Protein AF-0000000074437535 (afdb_homodimer)

Sequence (612 aa):
MRKRVFIGSSSEELGTAKIVKEILDKDFDVVIWNESVWDKSVFKLNQNFLTDLLSATLKFDYGILIGSPDDKVEVRGKEYLQARDNVLFELGLFIGRLGIDKCAFLVSDDVKIPTDFGGIKLSMYNKTNLLDKIKEIQELFLKSTHIDLNFFPSSVLASTYFENFIKYVNEYYINNGGFIYEGKKYGDCVFKIMIPETLSDNLNLQFQKEQNRIGVEKISFGSTNRPRNIGVDISITDENKLILIDFPTTLSGINHAISYLLPKEYREHSQDYKIILERELNKFIESLEIIFQRNNCNDFIVIERFMRKRVFIGSSSEELGTAKIVKEILDKDFDVVIWNESVWDKSVFKLNQNFLTDLLSATLKFDYGILIGSPDDKVEVRGKEYLQARDNVLFELGLFIGRLGIDKCAFLVSDDVKIPTDFGGIKLSMYNKTNLLDKIKEIQELFLKSTHIDLNFFPSSVLASTYFENFIKYVNEYYINNGGFIYEGKKYGDCVFKIMIPETLSDNLNLQFQKEQNRIGVEKISFGSTNRPRNIGVDISITDENKLILIDFPTTLSGINHAISYLLPKEYREHSQDYKIILERELNKFIESLEIIFQRNNCNDFIVIERF

Secondary structure (DSSP, 8-state):
---EEEEE--GGGHHHHHHHHHHHTTTSEEEEE-TTTTTTSS--TT--HHHHHHHHTTT-SEEEEEE---EEEEETTEEEEE--HHHHHHHHHHHHHH-GGGEEEEEETTBPPPTT-TTSEEEEE-TTTHHHHHHHHHHHHHH--TT---S-HHHHHHHHHIIIIIHHHHHHHHHHTSEEETTEEE-SEEEEEEE-SS--S-HHHHHHHHHHHHT-EEEEEEETTEEEEEEEEEEE-TTS-EEEEE--GGGHHHHHHHHHH-HHHHHHT-HHHHHHHHHHHHHHHHHHHHHHHHTT-TTTEEEEE-/---EEEEE--GGGHHHHHHHHHHHTTTSEEEEE-TTTTTTSS--TT--HHHHHHHHTTT-SEEEEEE---EEEEETTEEEEE--HHHHHHHHHHHHHH-GGGEEEEEETTBPPPTT-TTSEEEEE-TTTHHHHHHHHHHHHHH--TT---S-HHHHHHHHHIIIIIHHHHHHHHHHTSEEETTEEE-SEEEEEEE-SS--S-HHHHHHHHHHHHT-EEEEEEETTEEEEEEEEEEE-TTS-EEEEE--GGGHHHHHHHHHH-HHHHHHT-HHHHHHHHHHHHHHHHHHHHHHHHTT-TTTEEEEE-

Radius of gyration: 26.44 Å; Cα contacts (8 Å, |Δi|>4): 1069; chains: 2; bounding box: 57×81×55 Å

Organism: NCBI:txid1349785

InterPro domains:
  IPR019302 CD-NTase-associated protein 12/Pycsar effector protein, TIR domain [PF10137] (4-126)
  IPR046876 Prokaryotic STING domain [PF20300] (153-289)

Solvent-accessible surface area (backbone atoms only — not comparable to full-atom values): 33025 Å² total; per-residue (Å²): 132,69,56,27,36,37,34,40,42,51,84,89,39,47,67,61,51,49,54,53,40,63,64,44,45,78,75,32,46,63,44,77,51,40,79,68,56,42,63,69,50,87,50,49,88,88,64,40,54,44,59,53,54,58,53,45,59,61,64,35,67,29,39,36,30,42,34,45,63,70,24,44,31,37,52,95,88,41,80,39,28,24,45,51,68,66,48,42,23,49,45,19,21,44,31,38,57,61,28,56,88,32,35,36,40,45,23,33,71,69,26,62,70,69,84,54,54,41,82,51,47,68,38,71,25,50,95,86,40,40,68,59,46,50,49,51,51,52,50,48,60,70,60,50,61,80,71,66,58,47,68,45,56,34,36,33,44,29,52,28,48,34,73,74,43,50,52,50,55,51,48,45,32,66,76,65,52,30,50,73,56,96,89,39,77,29,62,58,57,38,37,36,39,48,41,63,78,69,80,61,98,53,48,60,58,57,48,49,55,50,40,61,74,70,56,60,45,79,49,71,48,76,38,97,82,38,99,52,71,46,76,43,32,31,43,73,47,95,84,66,32,37,33,36,38,42,70,66,69,60,56,54,20,52,55,52,51,44,42,62,76,34,45,67,36,48,75,63,62,32,72,64,34,53,52,33,50,47,51,39,53,50,43,23,52,51,41,41,51,52,53,26,60,76,66,74,42,58,89,44,48,45,79,43,76,89,133,70,56,27,36,36,34,40,42,52,85,89,40,48,66,62,52,50,54,52,38,62,66,46,46,78,74,31,47,63,44,76,51,38,77,71,57,39,62,70,51,86,48,50,87,90,63,42,55,43,58,52,54,57,54,46,60,62,66,36,67,29,40,37,30,42,32,45,62,68,25,44,32,36,53,92,88,41,78,39,28,25,44,51,69,64,47,42,22,49,45,17,20,44,31,38,59,62,29,57,90,32,33,35,40,46,23,31,72,69,27,62,68,70,85,57,53,41,80,50,47,68,37,71,25,50,97,84,39,41,70,60,47,50,49,51,50,52,50,49,60,72,59,50,61,81,69,66,59,46,69,43,57,33,36,33,44,30,51,29,48,36,71,73,42,49,52,50,56,51,48,45,32,66,77,65,54,30,50,74,55,96,88,40,76,31,60,57,56,41,38,37,39,48,41,63,76,69,81,60,98,53,50,62,59,57,49,48,55,51,41,61,73,71,56,60,45,79,50,72,48,76,36,97,81,38,99,53,71,46,75,42,33,33,43,73,47,93,84,67,32,37,33,35,39,43,68,65,69,61,56,54,20,52,56,52,51,43,39,63,75,34,46,68,36,47,75,64,62,31,74,65,38,53,51,31,50,47,51,41,53,49,43,22,52,51,41,41,51,51,52,25,60,74,66,73,42,57,91,44,48,45,80,44,76,90

Nearest PDB structures (foldseek):
  7ebl-assembly1_A  TM=9.127E-01  e=6.920E-11  Myroides sp. ZB35
  7ebd-assembly1_B  TM=9.205E-01  e=6.519E-11  Prevotella corporis
  8hwj-assembly2_D  TM=8.696E-01  e=5.451E-11  Epilithonimonas lactis
  8hwj-assembly1_B  TM=8.749E-01  e=9.325E-11  Epilithonimonas lactis
  8hwi-assembly3_E  TM=8.158E-01  e=5.013E-07  Larkinella arboricola

Structure (mmCIF, N/CA/C/O backbone):
data_AF-0000000074437535-model_v1
#
loop_
_entity.id
_entity.type
_entity.pdbx_description
1 polymer 'CD-NTase-associated protein 12'
#
loop_
_atom_site.group_PDB
_atom_site.id
_atom_site.type_symbol
_atom_site.label_atom_id
_atom_site.label_alt_id
_atom_site.label_comp_id
_atom_site.label_asym_id
_atom_site.label_entity_id
_atom_site.label_seq_id
_atom_site.pdbx_PDB_ins_code
_atom_site.Cartn_x
_atom_site.Cartn_y
_atom_site.Cartn_z
_atom_site.occupancy
_atom_site.B_iso_or_equiv
_atom_site.auth_seq_id
_atom_site.auth_comp_id
_atom_site.auth_asym_id
_atom_site.auth_atom_id
_atom_site.pdbx_PDB_model_num
ATOM 1 N N . MET A 1 1 ? -20.388 -5.027 5.645 1 66.43 1 MET A N 1
ATOM 2 C CA . MET A 1 1 ? -20.06 -4.068 6.696 1 66.43 1 MET A CA 1
ATOM 3 C C . MET A 1 1 ? -20.101 -2.64 6.161 1 66.43 1 MET A C 1
ATOM 5 O O . MET A 1 1 ? -19.758 -2.397 5.003 1 66.43 1 MET A O 1
ATOM 9 N N . ARG A 1 2 ? -20.716 -1.772 6.983 1 84.07 2 ARG A N 1
ATOM 10 C CA . ARG A 1 2 ? -20.773 -0.354 6.642 1 84.07 2 ARG A CA 1
ATOM 11 C C . ARG A 1 2 ? -19.376 0.257 6.602 1 84.07 2 ARG A C 1
ATOM 13 O O . ARG A 1 2 ? -18.511 -0.107 7.401 1 84.07 2 ARG A O 1
ATOM 20 N N . LYS A 1 3 ? -19.077 1.091 5.621 1 90.68 3 LYS A N 1
ATOM 21 C CA . LYS A 1 3 ? -17.812 1.817 5.566 1 90.68 3 LYS A CA 1
ATOM 22 C C . LYS A 1 3 ? -17.617 2.677 6.812 1 90.68 3 LYS A C 1
ATOM 24 O O . LYS A 1 3 ? -18.589 3.162 7.396 1 90.68 3 LYS A O 1
ATOM 29 N N . ARG A 1 4 ? -16.483 2.868 7.194 1 92.58 4 ARG A N 1
ATOM 30 C CA . ARG A 1 4 ? -16.178 3.557 8.444 1 92.58 4 ARG A CA 1
ATOM 31 C C . ARG A 1 4 ? -15.581 4.935 8.179 1 92.58 4 ARG A C 1
ATOM 33 O O . ARG A 1 4 ? -14.73 5.09 7.301 1 92.58 4 ARG A O 1
ATOM 40 N N . VAL A 1 5 ? -16.019 5.943 8.968 1 94.16 5 VAL A N 1
ATOM 41 C CA . VAL A 1 5 ? -15.574 7.321 8.79 1 94.16 5 VAL A CA 1
ATOM 42 C C . VAL A 1 5 ? -14.915 7.821 10.073 1 94.16 5 VAL A C 1
ATOM 44 O O . VAL A 1 5 ? -15.475 7.678 11.163 1 94.16 5 VAL A O 1
ATOM 47 N N . PHE A 1 6 ? -13.746 8.395 9.879 1 94.64 6 PHE A N 1
ATOM 48 C CA . PHE A 1 6 ? -13.008 9.028 10.966 1 94.64 6 PHE A CA 1
ATOM 49 C C . PHE A 1 6 ? -13.261 10.531 10.989 1 94.64 6 PHE A C 1
ATOM 51 O O . PHE A 1 6 ? -13.164 11.198 9.956 1 94.64 6 PHE A O 1
ATOM 58 N N . ILE A 1 7 ? -13.593 11.079 12.189 1 94.93 7 ILE A N 1
ATOM 59 C CA . ILE A 1 7 ? -13.728 12.526 12.321 1 94.93 7 ILE A CA 1
ATOM 60 C C . ILE A 1 7 ? -12.672 13.056 13.289 1 94.93 7 ILE A C 1
ATOM 62 O O . ILE A 1 7 ? -12.638 12.661 14.457 1 94.93 7 ILE A O 1
ATOM 66 N N . GLY A 1 8 ? -11.776 13.859 12.777 1 91.5 8 GLY A N 1
ATOM 67 C CA . GLY A 1 8 ? -10.825 14.569 13.618 1 91.5 8 GLY A CA 1
ATOM 68 C C . GLY A 1 8 ? -11.165 16.037 13.796 1 91.5 8 GLY A C 1
ATOM 69 O O . GLY A 1 8 ? -11.537 16.714 12.835 1 91.5 8 GLY A O 1
ATOM 70 N N . SER A 1 9 ? -11.043 16.548 15.016 1 90.02 9 SER A N 1
ATOM 71 C CA . SER A 1 9 ? -11.314 17.948 15.327 1 90.02 9 SER A CA 1
ATOM 72 C C . SER A 1 9 ? -10.544 18.4 16.563 1 90.02 9 SER A C 1
ATOM 74 O O . SER A 1 9 ? -9.983 17.575 17.287 1 90.02 9 SER A O 1
ATOM 76 N N . SER A 1 10 ? -10.485 19.702 16.699 1 85.33 10 SER A N 1
ATOM 77 C CA . SER A 1 10 ? -9.988 20.225 17.968 1 85.33 10 SER A CA 1
ATOM 78 C C . SER A 1 10 ? -10.986 19.982 19.095 1 85.33 10 SER A C 1
ATOM 80 O O . SER A 1 10 ? -12.162 19.71 18.842 1 85.33 10 SER A O 1
ATOM 82 N N . SER A 1 11 ? -10.511 20.032 20.321 1 81.72 11 SER A N 1
ATOM 83 C CA . SER A 1 11 ? -11.393 19.857 21.47 1 81.72 11 SER A CA 1
ATOM 84 C C . SER A 1 11 ? -12.495 20.911 21.487 1 81.72 11 SER A C 1
ATOM 86 O O . SER A 1 11 ? -13.614 20.64 21.927 1 81.72 11 SER A O 1
ATOM 88 N N . GLU A 1 12 ? -12.275 22.077 20.948 1 82.54 12 GLU A N 1
ATOM 89 C CA . GLU A 1 12 ? -13.216 23.193 20.946 1 82.54 12 GLU A CA 1
ATOM 90 C C . GLU A 1 12 ? -14.341 22.965 19.94 1 82.54 12 GLU A C 1
ATOM 92 O O . GLU A 1 12 ? -15.397 23.594 20.029 1 82.54 12 GLU A O 1
ATOM 97 N N . GLU A 1 13 ? -14.096 22.04 19.085 1 86.35 13 GLU A N 1
ATOM 98 C CA . GLU A 1 13 ? -15.079 21.859 18.021 1 86.35 13 GLU A CA 1
ATOM 99 C C . GLU A 1 13 ? -15.754 20.494 18.118 1 86.35 13 GLU A C 1
ATOM 101 O O . GLU A 1 13 ? -16.165 19.925 17.105 1 86.35 13 GLU A O 1
ATOM 106 N N . LEU A 1 14 ? -15.824 19.991 19.211 1 89.26 14 LEU A N 1
ATOM 107 C CA . LEU A 1 14 ? -16.501 18.72 19.44 1 89.26 14 LEU A CA 1
ATOM 108 C C . LEU A 1 14 ? -17.978 18.816 19.07 1 89.26 14 LEU A C 1
ATOM 110 O O . LEU A 1 14 ? -18.563 17.849 18.579 1 89.26 14 LEU A O 1
ATOM 114 N N . GLY A 1 15 ? -18.608 19.961 19.294 1 90.49 15 GLY A N 1
ATOM 115 C CA . GLY A 1 15 ? -19.995 20.166 18.906 1 90.49 15 GLY A CA 1
ATOM 116 C C . GLY A 1 15 ? -20.237 19.957 17.424 1 90.49 15 GLY A C 1
ATOM 117 O O . GLY A 1 15 ? -21.156 19.233 17.036 1 90.49 15 GLY A O 1
ATOM 118 N N . THR A 1 16 ? -19.418 20.585 16.637 1 92.45 16 THR A N 1
ATOM 119 C CA . THR A 1 16 ? -19.526 20.42 15.192 1 92.45 16 THR A CA 1
ATOM 120 C C . THR A 1 16 ? -19.31 18.962 14.796 1 92.45 16 THR A C 1
ATOM 122 O O . THR A 1 16 ? -20.034 18.429 13.952 1 92.45 16 THR A O 1
ATOM 125 N N . ALA A 1 17 ? -18.379 18.29 15.412 1 93.87 17 ALA A N 1
ATOM 126 C CA . ALA A 1 17 ? -18.082 16.887 15.132 1 93.87 17 ALA A CA 1
ATOM 127 C C . ALA A 1 17 ? -19.3 16.006 15.395 1 93.87 17 ALA A C 1
ATOM 129 O O . ALA A 1 17 ? -19.59 15.089 14.623 1 93.87 17 ALA A O 1
ATOM 130 N N . LYS A 1 18 ? -19.98 16.318 16.43 1 94.52 18 LYS A N 1
ATOM 131 C CA . LYS A 1 18 ? -21.162 15.541 16.791 1 94.52 18 LYS A CA 1
ATOM 132 C C . LYS A 1 18 ? -22.276 15.725 15.765 1 94.52 18 LYS A C 1
ATOM 134 O O . LYS A 1 18 ? -22.989 14.774 15.436 1 94.52 18 LYS A O 1
ATOM 139 N N . ILE A 1 19 ? -22.42 16.919 15.297 1 95.06 19 ILE A N 1
ATOM 140 C CA . ILE A 1 19 ? -23.421 17.184 14.269 1 95.06 19 ILE A CA 1
ATOM 141 C C . ILE A 1 19 ? -23.089 16.39 13.008 1 95.06 19 ILE A C 1
ATOM 143 O O . ILE A 1 19 ? -23.966 15.753 12.419 1 95.06 19 ILE A O 1
ATOM 147 N N . VAL A 1 20 ? -21.833 16.423 12.59 1 95.16 20 VAL A N 1
ATOM 148 C CA . VAL A 1 20 ? -21.379 15.694 11.411 1 95.16 20 VAL A CA 1
ATOM 149 C C . VAL A 1 20 ? -21.658 14.203 11.586 1 95.16 20 VAL A C 1
ATOM 151 O O . VAL A 1 20 ? -22.189 13.554 10.682 1 95.16 20 VAL A O 1
ATOM 154 N N . LYS A 1 21 ? -21.33 13.693 12.768 1 96.33 21 LYS A N 1
ATOM 155 C CA . LYS A 1 21 ? -21.547 12.277 13.052 1 96.33 21 LYS A CA 1
ATOM 156 C C . LYS A 1 21 ? -23.025 11.914 12.943 1 96.33 21 LYS A C 1
ATOM 158 O O . LYS A 1 21 ? -23.377 10.894 12.348 1 96.33 21 LYS A O 1
ATOM 163 N N . GLU A 1 22 ? -23.852 12.695 13.483 1 96.11 22 GLU A N 1
ATOM 164 C CA . GLU A 1 22 ? -25.287 12.422 13.483 1 96.11 22 GLU A CA 1
ATOM 165 C C . GLU A 1 22 ? -25.828 12.315 12.06 1 96.11 22 GLU A C 1
ATOM 167 O O . GLU A 1 22 ? -26.651 11.445 11.768 1 96.11 22 GLU A O 1
ATOM 172 N N . ILE A 1 23 ? -25.369 13.129 11.247 1 95.3 23 ILE A N 1
ATOM 173 C CA . ILE A 1 23 ? -25.86 13.151 9.874 1 95.3 23 ILE A CA 1
ATOM 174 C C . ILE A 1 23 ? -25.313 11.946 9.111 1 95.3 23 ILE A C 1
ATOM 176 O O . ILE A 1 23 ? -26.052 11.275 8.387 1 95.3 23 ILE A O 1
ATOM 180 N N . LEU A 1 24 ? -24.055 11.613 9.312 1 95.99 24 LEU A N 1
ATOM 181 C CA . LEU A 1 24 ? -23.39 10.579 8.526 1 95.99 24 LEU A CA 1
ATOM 182 C C . LEU A 1 24 ? -23.718 9.191 9.066 1 95.99 24 LEU A C 1
ATOM 184 O O . LEU A 1 24 ? -23.592 8.196 8.348 1 95.99 24 LEU A O 1
ATOM 188 N N . ASP A 1 25 ? -24.135 9.116 10.289 1 95.56 25 ASP A N 1
ATOM 189 C CA . ASP A 1 25 ? -24.402 7.838 10.942 1 95.56 25 ASP A CA 1
ATOM 190 C C . ASP A 1 25 ? -25.514 7.077 10.224 1 95.56 25 ASP A C 1
ATOM 192 O O . ASP A 1 25 ? -25.682 5.873 10.43 1 95.56 25 ASP A O 1
ATOM 196 N N . LYS A 1 26 ? -26.228 7.703 9.413 1 94.15 26 LYS A N 1
ATOM 197 C CA . LYS A 1 26 ? -27.29 7.056 8.648 1 94.15 26 LYS A CA 1
ATOM 198 C C . LYS A 1 26 ? -26.714 6.091 7.616 1 94.15 26 LYS A C 1
ATOM 200 O O . LYS A 1 26 ? -27.32 5.06 7.316 1 94.15 26 LYS A O 1
ATOM 205 N N . ASP A 1 27 ? -25.542 6.393 7.104 1 95.17 27 ASP A N 1
ATOM 206 C CA . ASP A 1 27 ? -25.006 5.639 5.975 1 95.17 27 ASP A CA 1
ATOM 207 C C . ASP A 1 27 ? -23.672 4.988 6.332 1 95.17 27 ASP A C 1
ATOM 209 O O . ASP A 1 27 ? -23.227 4.059 5.655 1 95.17 27 ASP A O 1
ATOM 213 N N . PHE A 1 28 ? -23.024 5.482 7.43 1 95.94 28 PHE A N 1
ATOM 214 C CA . PHE A 1 28 ? -21.667 5.05 7.742 1 95.94 28 PHE A CA 1
ATOM 215 C C . PHE A 1 28 ? -21.535 4.707 9.221 1 95.94 28 PHE A C 1
ATOM 217 O O . PHE A 1 28 ? -22.395 5.07 10.027 1 95.94 28 PHE A O 1
ATOM 224 N N . ASP A 1 29 ? -20.523 3.891 9.59 1 94.67 29 ASP A N 1
ATOM 225 C CA . ASP A 1 29 ? -20.055 3.789 10.968 1 94.67 29 ASP A CA 1
ATOM 226 C C . ASP A 1 29 ? -19.067 4.906 11.297 1 94.67 29 ASP A C 1
ATOM 228 O O . ASP A 1 29 ? -17.927 4.892 10.829 1 94.67 29 ASP A O 1
ATOM 232 N N . VAL A 1 30 ? -19.516 5.878 12.148 1 95.59 30 VAL A N 1
ATOM 233 C CA . VAL A 1 30 ? -18.755 7.111 12.32 1 95.59 30 VAL A CA 1
ATOM 234 C C . VAL A 1 30 ? -18.147 7.152 13.72 1 95.59 30 VAL A C 1
ATOM 236 O O . VAL A 1 30 ? -18.831 6.876 14.709 1 95.59 30 VAL A O 1
ATOM 239 N N . VAL A 1 31 ? -16.872 7.465 13.78 1 93.37 31 VAL A N 1
ATOM 240 C CA . VAL A 1 31 ? -16.175 7.577 15.057 1 93.37 31 VAL A CA 1
ATOM 241 C C . VAL A 1 31 ? -15.509 8.947 15.164 1 93.37 31 VAL A C 1
ATOM 243 O O . VAL A 1 31 ? -14.809 9.377 14.245 1 93.37 31 VAL A O 1
ATOM 246 N N . ILE A 1 32 ? -15.755 9.626 16.229 1 93.19 32 ILE A N 1
ATOM 247 C CA . ILE A 1 32 ? -15.081 10.886 16.523 1 93.19 32 ILE A CA 1
ATOM 248 C C . ILE A 1 32 ? -13.795 10.614 17.301 1 93.19 32 ILE A C 1
ATOM 250 O O . ILE A 1 32 ? -13.803 9.872 18.286 1 93.19 32 ILE A O 1
ATOM 254 N N . TRP A 1 33 ? -12.82 11.106 16.646 1 79.54 33 TRP A N 1
ATOM 255 C CA . TRP A 1 33 ? -11.529 10.977 17.314 1 79.54 33 TRP A CA 1
ATOM 256 C C . TRP A 1 33 ? -11.23 12.208 18.163 1 79.54 33 TRP A C 1
ATOM 258 O O . TRP A 1 33 ? -11.082 13.313 17.635 1 79.54 33 TRP A O 1
ATOM 268 N N . ASN A 1 34 ? -11.592 12.274 19.385 1 60.8 34 ASN A N 1
ATOM 269 C CA . ASN A 1 34 ? -11.308 13.4 20.268 1 60.8 34 ASN A CA 1
ATOM 270 C C . ASN A 1 34 ? -10.161 13.087 21.224 1 60.8 34 ASN A C 1
ATOM 272 O O . ASN A 1 34 ? -10.006 11.946 21.661 1 60.8 34 ASN A O 1
ATOM 276 N N . GLU A 1 35 ? -9.16 13.963 21.233 1 53.23 35 GLU A N 1
ATOM 277 C CA . GLU A 1 35 ? -8.06 13.867 22.188 1 53.23 35 GLU A CA 1
ATOM 278 C C . GLU A 1 35 ? -8.551 13.379 23.548 1 53.23 35 GLU A C 1
ATOM 280 O O . GLU A 1 35 ? -7.874 12.592 24.213 1 53.23 35 GLU A O 1
ATOM 285 N N . SER A 1 36 ? -9.628 13.947 23.986 1 46.14 36 SER A N 1
ATOM 286 C CA . SER A 1 36 ? -10.122 13.649 25.326 1 46.14 36 SER A CA 1
ATOM 287 C C . SER A 1 36 ? -10.741 12.257 25.391 1 46.14 36 SER A C 1
ATOM 289 O O . SER A 1 36 ? -10.85 11.67 26.469 1 46.14 36 SER A O 1
ATOM 291 N N . VAL A 1 37 ? -11.449 11.938 24.455 1 39.69 37 VAL A N 1
ATOM 292 C CA . VAL A 1 37 ? -12.166 10.668 24.472 1 39.69 37 VAL A CA 1
ATOM 293 C C . VAL A 1 37 ? -11.169 9.512 24.506 1 39.69 37 VAL A C 1
ATOM 295 O O . VAL A 1 37 ? -11.47 8.44 25.037 1 39.69 37 VAL A O 1
ATOM 298 N N . TRP A 1 38 ? -10.253 9.615 23.532 1 39.4 38 TRP A N 1
ATOM 299 C CA . TRP A 1 38 ? -9.264 8.553 23.68 1 39.4 38 TRP A CA 1
ATOM 300 C C . TRP A 1 38 ? -8.577 8.634 25.039 1 39.4 38 TRP A C 1
ATOM 302 O O . TRP A 1 38 ? -7.679 7.842 25.335 1 39.4 38 TRP A O 1
ATOM 312 N N . ASP A 1 39 ? -8.529 9.773 25.676 1 36.8 39 ASP A N 1
ATOM 313 C CA . ASP A 1 39 ? -8.172 9.625 27.084 1 36.8 39 ASP A CA 1
ATOM 314 C C . ASP A 1 39 ? -8.774 8.351 27.672 1 36.8 39 ASP A C 1
ATOM 316 O O . ASP A 1 39 ? -8.239 7.792 28.632 1 36.8 39 ASP A O 1
ATOM 320 N N . LYS A 1 40 ? -10.095 8.268 27.607 1 34.82 40 LYS A N 1
ATOM 321 C CA . LYS A 1 40 ? -10.608 7.091 28.302 1 34.82 40 LYS A CA 1
ATOM 322 C C . LYS A 1 40 ? -10.207 5.808 27.579 1 34.82 40 LYS A C 1
ATOM 324 O O . LYS A 1 40 ? -10.159 4.736 28.185 1 34.82 40 LYS A O 1
ATOM 329 N N . SER A 1 41 ? -10.699 5.575 26.311 1 32.96 41 SER A N 1
ATOM 330 C CA . SER A 1 41 ? -10.549 4.203 25.837 1 32.96 41 SER A CA 1
ATOM 331 C C . SER A 1 41 ? -9.088 3.874 25.548 1 32.96 41 SER A C 1
ATOM 333 O O . SER A 1 41 ? -8.215 4.736 25.676 1 32.96 41 SER A O 1
ATOM 335 N N . VAL A 1 42 ? -8.69 3.103 24.196 1 30.82 42 VAL A N 1
ATOM 336 C CA . VAL A 1 42 ? -7.493 2.282 24.044 1 30.82 42 VAL A CA 1
ATOM 337 C C . VAL A 1 42 ? -6.256 3.176 24.003 1 30.82 42 VAL A C 1
ATOM 339 O O . VAL A 1 42 ? -5.703 3.434 22.932 1 30.82 42 VAL A O 1
ATOM 342 N N . PHE A 1 43 ? -6.36 4.478 24.2 1 35.06 43 PHE A N 1
ATOM 343 C CA . PHE A 1 43 ? -4.998 4.915 24.486 1 35.06 43 PHE A CA 1
ATOM 344 C C . PHE A 1 43 ? -4.32 3.966 25.466 1 35.06 43 PHE A C 1
ATOM 346 O O . PHE A 1 43 ? -4.558 4.037 26.674 1 35.06 43 PHE A O 1
ATOM 353 N N . LYS A 1 44 ? -4.326 2.927 25.164 1 36.93 44 LYS A N 1
ATOM 354 C CA . LYS A 1 44 ? -3.491 2.094 26.026 1 36.93 44 LYS A CA 1
ATOM 355 C C . LYS A 1 44 ? -2.284 2.874 26.541 1 36.93 44 LYS A C 1
ATOM 357 O O . LYS A 1 44 ? -1.727 3.709 25.826 1 36.93 44 LYS A O 1
ATOM 362 N N . LEU A 1 45 ? -1.973 3.062 27.705 1 35.19 45 LEU A N 1
ATOM 363 C CA . LEU A 1 45 ? -0.87 3.627 28.474 1 35.19 45 LEU A CA 1
ATOM 364 C C . LEU A 1 45 ? 0.275 4.044 27.557 1 35.19 45 LEU A C 1
ATOM 366 O O . LEU A 1 45 ? 0.812 5.146 27.689 1 35.19 45 LEU A O 1
ATOM 370 N N . ASN A 1 46 ? 1.012 3.099 27.022 1 38.51 46 ASN A N 1
ATOM 371 C CA . ASN A 1 46 ? 2.345 3.189 26.435 1 38.51 46 ASN A CA 1
ATOM 372 C C . ASN A 1 46 ? 2.284 3.573 24.959 1 38.51 46 ASN A C 1
ATOM 374 O O . ASN A 1 46 ? 3.303 3.558 24.267 1 38.51 46 ASN A O 1
ATOM 378 N N . GLN A 1 47 ? 1.028 3.883 24.447 1 49.84 47 GLN A N 1
ATOM 379 C CA . GLN A 1 47 ? 1.085 4.043 22.998 1 49.84 47 GLN A CA 1
ATOM 380 C C . GLN A 1 47 ? 1.117 5.518 22.608 1 49.84 47 GLN A C 1
ATOM 382 O O . GLN A 1 47 ? 0.491 6.353 23.265 1 49.84 47 GLN A O 1
ATOM 387 N N . ASN A 1 48 ? 2.222 6.029 21.703 1 65.06 48 ASN A N 1
ATOM 388 C CA . ASN A 1 48 ? 2.551 7.279 21.026 1 65.06 48 ASN A CA 1
ATOM 389 C C . ASN A 1 48 ? 1.423 7.73 20.104 1 65.06 48 ASN A C 1
ATOM 391 O O . ASN A 1 48 ? 0.78 6.906 19.452 1 65.06 48 ASN A O 1
ATOM 395 N N . PHE A 1 49 ? 0.725 8.913 20.382 1 70.01 49 PHE A N 1
ATOM 396 C CA . PHE A 1 49 ? -0.307 9.578 19.596 1 70.01 49 PHE A CA 1
ATOM 397 C C . PHE A 1 49 ? -0.109 9.314 18.108 1 70.01 49 PHE A C 1
ATOM 399 O O . PHE A 1 49 ? -1.057 8.961 17.404 1 70.01 49 PHE A O 1
ATOM 406 N N . LEU A 1 50 ? 1.036 9.306 17.746 1 77.5 50 LEU A N 1
ATOM 407 C CA . LEU A 1 50 ? 1.34 9.161 16.326 1 77.5 50 LEU A CA 1
ATOM 408 C C . LEU A 1 50 ? 1.097 7.729 15.862 1 77.5 50 LEU A C 1
ATOM 410 O O . LEU A 1 50 ? 0.519 7.507 14.795 1 77.5 50 LEU A O 1
ATOM 414 N N . THR A 1 51 ? 1.452 6.776 16.649 1 76.58 51 THR A N 1
ATOM 415 C CA . THR A 1 51 ? 1.246 5.37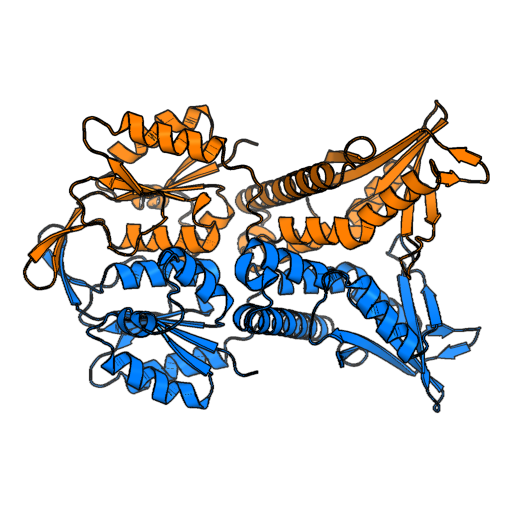3 16.307 1 76.58 51 THR A CA 1
ATOM 416 C C . THR A 1 51 ? -0.242 5.043 16.249 1 76.58 51 THR A C 1
ATOM 418 O O . THR A 1 51 ? -0.685 4.298 15.373 1 76.58 51 THR A O 1
ATOM 421 N N . ASP A 1 52 ? -0.947 5.646 17.128 1 79.52 52 ASP A N 1
ATOM 422 C CA . ASP A 1 52 ? -2.389 5.422 17.148 1 79.52 52 ASP A CA 1
ATOM 423 C C . ASP A 1 52 ? -3.056 6.03 15.917 1 79.52 52 ASP A C 1
ATOM 425 O O . ASP A 1 52 ? -3.969 5.435 15.341 1 79.52 52 ASP A O 1
ATOM 429 N N . LEU A 1 53 ? -2.619 7.183 15.601 1 81.91 53 LEU A N 1
ATOM 430 C CA . LEU A 1 53 ? -3.166 7.849 14.423 1 81.91 53 LEU A CA 1
ATOM 431 C C . LEU A 1 53 ? -2.864 7.052 13.159 1 81.91 53 LEU A C 1
ATOM 433 O O . LEU A 1 53 ? -3.729 6.903 12.292 1 81.91 53 LEU A O 1
ATOM 437 N N . LEU A 1 54 ? -1.682 6.541 13.101 1 81.69 54 LEU A N 1
ATOM 438 C CA . LEU A 1 54 ? -1.3 5.726 11.953 1 81.69 54 LEU A CA 1
ATOM 439 C C . LEU A 1 54 ? -2.131 4.448 11.893 1 81.69 54 LEU A C 1
ATOM 441 O O . LEU A 1 54 ? -2.582 4.046 10.819 1 81.69 54 LEU A O 1
ATOM 445 N N . SER A 1 55 ? -2.344 3.885 13.033 1 81.94 55 SER A N 1
ATOM 446 C CA . SER A 1 55 ? -3.166 2.68 13.097 1 81.94 55 SER A CA 1
ATOM 447 C C . SER A 1 55 ? -4.608 2.974 12.698 1 81.94 55 SER A C 1
ATOM 449 O O . SER A 1 55 ? -5.269 2.137 12.08 1 81.94 55 SER A O 1
ATOM 451 N N . ALA A 1 56 ? -5.033 4.167 13.066 1 84.77 56 ALA A N 1
ATOM 452 C CA . ALA A 1 56 ? -6.4 4.561 12.733 1 84.77 56 ALA A CA 1
ATOM 453 C C . ALA A 1 56 ? -6.607 4.602 11.222 1 84.77 56 ALA A C 1
ATOM 455 O O . ALA A 1 56 ? -7.681 4.253 10.726 1 84.77 56 ALA A O 1
ATOM 456 N N . THR A 1 57 ? -5.623 4.985 10.505 1 85.84 57 THR A N 1
ATOM 457 C CA . THR A 1 57 ? -5.763 5.096 9.058 1 85.84 57 THR A CA 1
ATOM 458 C C . THR A 1 57 ? -6.038 3.73 8.435 1 85.84 57 THR A C 1
ATOM 460 O O . THR A 1 57 ? -6.527 3.644 7.307 1 85.84 57 THR A O 1
ATOM 463 N N . LEU A 1 58 ? -5.738 2.664 9.161 1 84.23 58 LEU A N 1
ATOM 464 C CA . LEU A 1 58 ? -5.942 1.309 8.658 1 84.23 58 LEU A CA 1
ATOM 465 C C . LEU A 1 58 ? -7.359 0.828 8.953 1 84.23 58 LEU A C 1
ATOM 467 O O . LEU A 1 58 ? -7.817 -0.159 8.374 1 84.23 58 LEU A O 1
ATOM 471 N N . LYS A 1 59 ? -8.035 1.557 9.84 1 88.74 59 LYS A N 1
ATOM 472 C CA . LYS A 1 59 ? -9.325 1.089 10.339 1 88.74 59 LYS A CA 1
ATOM 473 C C . LYS A 1 59 ? -10.476 1.822 9.657 1 88.74 59 LYS A C 1
ATOM 475 O O . LYS A 1 59 ? -11.635 1.422 9.784 1 88.74 59 LYS A O 1
ATOM 480 N N . PHE A 1 60 ? -10.174 2.833 8.951 1 90.37 60 PHE A N 1
ATOM 481 C CA . PHE A 1 60 ? -11.24 3.67 8.411 1 90.37 60 PHE A CA 1
ATOM 482 C C . PHE A 1 60 ? -11.128 3.778 6.895 1 90.37 60 PHE A C 1
ATOM 484 O O . PHE A 1 60 ? -10.027 3.722 6.343 1 90.37 60 PHE A O 1
ATOM 491 N N . ASP A 1 61 ? -12.26 3.964 6.28 1 88.75 61 ASP A N 1
ATOM 492 C CA . ASP A 1 61 ? -12.332 4.1 4.828 1 88.75 61 ASP A CA 1
ATOM 493 C C . ASP A 1 61 ? -12.227 5.564 4.408 1 88.75 61 ASP A C 1
ATOM 495 O O . ASP A 1 61 ? -11.752 5.868 3.312 1 88.75 61 ASP A O 1
ATOM 499 N N . TYR A 1 62 ? -12.708 6.414 5.312 1 91.63 62 TYR A N 1
ATOM 500 C CA . TYR A 1 62 ? -12.745 7.843 5.026 1 91.63 62 TYR A CA 1
ATOM 501 C C . TYR A 1 62 ? -12.316 8.655 6.242 1 91.63 62 TYR A C 1
ATOM 503 O O . TYR A 1 62 ? -12.431 8.19 7.379 1 91.63 62 TYR A O 1
ATOM 511 N N . GLY A 1 63 ? -11.815 9.855 5.955 1 92.81 63 GLY A N 1
ATOM 512 C CA . GLY A 1 63 ? -11.469 10.789 7.015 1 92.81 63 GLY A CA 1
ATOM 513 C C . GLY A 1 63 ? -12.032 12.18 6.792 1 92.81 63 GLY A C 1
ATOM 514 O O . GLY A 1 63 ? -12.011 12.691 5.67 1 92.81 63 GLY A O 1
ATOM 515 N N . ILE A 1 64 ? -12.626 12.765 7.832 1 94.36 64 ILE A N 1
ATOM 516 C CA . ILE A 1 64 ? -13.057 14.159 7.828 1 94.36 64 ILE A CA 1
ATOM 517 C C . ILE A 1 64 ? -12.328 14.927 8.928 1 94.36 64 ILE A C 1
ATOM 519 O O . ILE A 1 64 ? -12.395 14.556 10.102 1 94.36 64 ILE A O 1
ATOM 523 N N . LEU A 1 65 ? -11.601 15.868 8.582 1 92.47 65 LEU A N 1
ATOM 524 C CA . LEU A 1 65 ? -10.968 16.747 9.56 1 92.47 65 LEU A CA 1
ATOM 525 C C . LEU A 1 65 ? -11.659 18.106 9.596 1 92.47 65 LEU A C 1
ATOM 527 O O . LEU A 1 65 ? -11.866 18.73 8.553 1 92.47 65 LEU A O 1
ATOM 531 N N . ILE A 1 66 ? -11.98 18.542 10.771 1 92.94 66 ILE A N 1
ATOM 532 C CA . ILE A 1 66 ? -12.706 19.795 10.943 1 92.94 66 ILE A CA 1
ATOM 533 C C . ILE A 1 66 ? -11.732 20.909 11.318 1 92.94 66 ILE A C 1
ATOM 535 O O . ILE A 1 66 ? -11.04 20.82 12.335 1 92.94 66 ILE A O 1
ATOM 539 N N . GLY A 1 67 ? -11.673 21.915 10.442 1 90.17 67 GLY A N 1
ATOM 540 C CA . GLY A 1 67 ? -10.831 23.074 10.692 1 90.17 67 GLY A CA 1
ATOM 541 C C . GLY A 1 67 ? -11.602 24.268 11.223 1 90.17 67 GLY A C 1
ATOM 542 O O . GLY A 1 67 ? -12.279 24.964 10.463 1 90.17 67 GLY A O 1
ATOM 543 N N . SER A 1 68 ? -11.44 24.507 12.499 1 88.51 68 SER A N 1
ATOM 544 C CA . SER A 1 68 ? -12.078 25.644 13.156 1 88.51 68 SER A CA 1
ATOM 545 C C . SER A 1 68 ? -11.075 26.759 13.43 1 88.51 68 SER A C 1
ATOM 547 O O . SER A 1 68 ? -9.865 26.524 13.438 1 88.51 68 SER A O 1
ATOM 549 N N . PRO A 1 69 ? -11.536 27.988 13.482 1 87.22 69 PRO A N 1
ATOM 550 C CA . PRO A 1 69 ? -10.645 29.115 13.769 1 87.22 69 PRO A CA 1
ATOM 551 C C . PRO A 1 69 ? -10.153 29.125 15.215 1 87.22 69 PRO A C 1
ATOM 553 O O . PRO A 1 69 ? -10.454 30.055 15.967 1 87.22 69 PRO A O 1
ATOM 556 N N . ASP A 1 70 ? -9.353 28.272 15.578 1 82.99 70 ASP A N 1
ATOM 557 C CA . ASP A 1 70 ? -8.932 28.059 16.959 1 82.99 70 ASP A CA 1
ATOM 558 C C . ASP A 1 70 ? -7.777 28.986 17.331 1 82.99 70 ASP A C 1
ATOM 560 O O . ASP A 1 70 ? -7.661 29.412 18.482 1 82.99 70 ASP A O 1
ATOM 564 N N . ASP A 1 71 ? -6.939 29.318 16.335 1 81.64 71 ASP A N 1
ATOM 565 C CA . ASP A 1 71 ? -5.711 30.035 16.663 1 81.64 71 ASP A CA 1
ATOM 566 C C . ASP A 1 71 ? -5.567 31.295 15.813 1 81.64 71 ASP A C 1
ATOM 568 O O . ASP A 1 71 ? -5.98 31.318 14.652 1 81.64 71 ASP A O 1
ATOM 572 N N . LYS A 1 72 ? -5.02 32.281 16.471 1 85.36 72 LYS A N 1
ATOM 573 C CA . LYS A 1 72 ? -4.639 33.492 15.751 1 85.36 7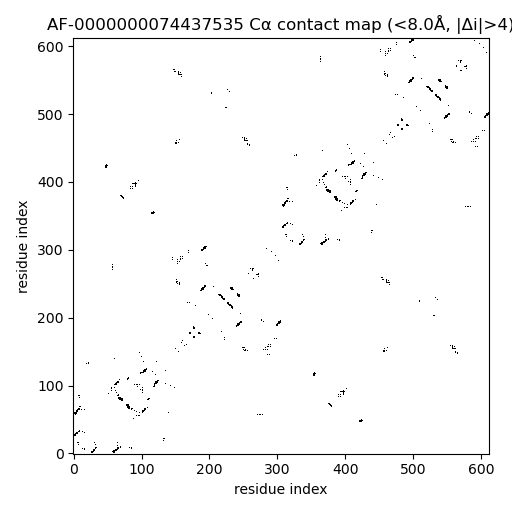2 LYS A CA 1
ATOM 574 C C . LYS A 1 72 ? -3.172 33.445 15.333 1 85.36 72 LYS A C 1
ATOM 576 O O . LYS A 1 72 ? -2.297 33.155 16.152 1 85.36 72 LYS A O 1
ATOM 581 N N . VAL A 1 73 ? -3.01 33.616 14.084 1 83.14 73 VAL A N 1
ATOM 582 C CA . VAL A 1 73 ? -1.64 33.506 13.594 1 83.14 73 VAL A CA 1
ATOM 583 C C . VAL A 1 73 ? -1.261 34.772 12.829 1 83.14 73 VAL A C 1
ATOM 585 O O . VAL A 1 73 ? -2.092 35.351 12.124 1 83.14 73 VAL A O 1
ATOM 588 N N . GLU A 1 74 ? -0.103 35.229 13.044 1 82.85 74 GLU A N 1
ATOM 589 C CA . GLU A 1 74 ? 0.452 36.343 12.281 1 82.85 74 GLU A CA 1
ATOM 590 C C . GLU A 1 74 ? 1.45 35.852 11.235 1 82.85 74 GLU A C 1
ATOM 592 O O . GLU A 1 74 ? 2.477 35.264 11.577 1 82.85 74 GLU A O 1
ATOM 597 N N . VAL A 1 75 ? 1.06 36.045 10.026 1 74.69 75 VAL A N 1
ATOM 598 C CA . VAL A 1 75 ? 1.904 35.64 8.906 1 74.69 75 VAL A CA 1
ATOM 599 C C . VAL A 1 75 ? 2.377 36.874 8.142 1 74.69 75 VAL A C 1
ATOM 601 O O . VAL A 1 75 ? 1.567 37.599 7.559 1 74.69 75 VAL A O 1
ATOM 604 N N . ARG A 1 76 ? 3.67 37.081 8.096 1 76.81 76 ARG A N 1
ATOM 605 C CA . ARG A 1 76 ? 4.263 38.211 7.389 1 76.81 76 ARG A CA 1
ATOM 606 C C . ARG A 1 76 ? 3.553 39.513 7.745 1 76.81 76 ARG A C 1
ATOM 608 O O . ARG A 1 76 ? 3.168 40.279 6.859 1 76.81 76 ARG A O 1
ATOM 615 N N . GLY A 1 77 ? 3.203 39.639 8.975 1 76.79 77 GLY A N 1
ATOM 616 C CA . GLY A 1 77 ? 2.664 40.887 9.49 1 76.79 77 GLY A CA 1
ATOM 617 C C . GLY A 1 77 ? 1.15 40.954 9.43 1 76.79 77 GLY A C 1
ATOM 618 O O . GLY A 1 77 ? 0.549 41.944 9.852 1 76.79 77 GLY A O 1
ATOM 619 N N . LYS A 1 78 ? 0.431 39.957 8.878 1 82.69 78 LYS A N 1
ATOM 620 C CA . LYS A 1 78 ? -1.025 39.924 8.782 1 82.69 78 LYS A CA 1
ATOM 621 C C . LYS A 1 78 ? -1.611 38.847 9.69 1 82.69 78 LYS A C 1
ATOM 623 O O . LYS A 1 78 ? -1.067 37.745 9.786 1 82.69 78 LYS A O 1
ATOM 628 N N . GLU A 1 79 ? -2.684 39.151 10.303 1 85.69 79 GLU A N 1
ATOM 629 C CA . GLU A 1 79 ? -3.311 38.233 11.25 1 85.69 79 GLU A CA 1
ATOM 630 C C . GLU A 1 79 ? -4.388 37.391 10.572 1 85.69 79 GLU A C 1
ATOM 632 O O . GLU A 1 79 ? -5.182 37.908 9.783 1 85.69 79 GLU A O 1
ATOM 637 N N . TYR A 1 80 ? -4.278 36.137 10.805 1 84.05 80 TYR A N 1
ATOM 638 C CA . TYR A 1 80 ? -5.276 35.201 10.299 1 84.05 80 TYR A CA 1
ATOM 639 C C . TYR A 1 80 ? -5.724 34.238 11.391 1 84.05 80 TYR A C 1
ATOM 641 O O . TYR A 1 80 ? -5.077 34.13 12.436 1 84.05 80 TYR A O 1
ATOM 649 N N . LEU A 1 81 ? -6.925 33.768 11.159 1 85.92 81 LEU A N 1
ATOM 650 C CA . LEU A 1 81 ? -7.336 32.629 11.972 1 85.92 81 LEU A CA 1
ATOM 651 C C . LEU A 1 81 ? -6.983 31.314 11.285 1 85.92 81 LEU A C 1
ATOM 653 O O . LEU A 1 81 ? -7.096 31.199 10.062 1 85.92 81 LEU A O 1
ATOM 657 N N . GLN A 1 82 ? -6.501 30.442 12.094 1 85.34 82 GLN A N 1
ATOM 658 C CA . GLN A 1 82 ? -6.083 29.171 11.511 1 85.34 82 GLN A CA 1
ATOM 659 C C . GLN A 1 82 ? -6.594 27.994 12.337 1 85.34 82 GLN A C 1
ATOM 661 O O . GLN A 1 82 ? -6.893 28.144 13.523 1 85.34 82 GLN A O 1
ATOM 666 N N . ALA A 1 83 ? -6.73 26.888 11.598 1 84.56 83 ALA A N 1
ATOM 667 C CA . ALA A 1 83 ? -7.041 25.651 12.309 1 84.56 83 ALA A CA 1
ATOM 668 C C . ALA A 1 83 ? -5.869 25.211 13.183 1 84.56 83 ALA A C 1
ATOM 670 O O . ALA A 1 83 ? -4.718 25.56 12.911 1 84.56 83 ALA A O 1
ATOM 671 N N . ARG A 1 84 ? -6.196 24.44 14.196 1 83.08 84 ARG A N 1
ATOM 672 C CA . ARG A 1 84 ? -5.166 23.89 15.072 1 83.08 84 ARG A CA 1
ATOM 673 C C . ARG A 1 84 ? -4.127 23.111 14.273 1 83.08 84 ARG A C 1
ATOM 675 O O . ARG A 1 84 ? -4.473 22.363 13.357 1 83.08 84 ARG A O 1
ATOM 682 N N . ASP A 1 85 ? -2.868 23.149 14.631 1 83.11 85 ASP A N 1
ATOM 683 C CA . ASP A 1 85 ? -1.745 22.505 13.957 1 83.11 85 ASP A CA 1
ATOM 684 C C . ASP A 1 85 ? -1.944 20.993 13.879 1 83.11 85 ASP A C 1
ATOM 686 O O . ASP A 1 85 ? -1.695 20.381 12.838 1 83.11 85 ASP A O 1
ATOM 690 N N . ASN A 1 86 ? -2.507 20.437 14.89 1 82.88 86 ASN A N 1
ATOM 691 C CA . ASN A 1 86 ? -2.711 18.993 14.949 1 82.88 86 ASN A CA 1
ATOM 692 C C . ASN A 1 86 ? -3.698 18.523 13.884 1 82.88 86 ASN A C 1
ATOM 694 O O . ASN A 1 86 ? -3.524 17.451 13.302 1 82.88 86 ASN A O 1
ATOM 698 N N . VAL A 1 87 ? -4.64 19.364 13.658 1 86.61 87 VAL A N 1
ATOM 699 C CA . VAL A 1 87 ? -5.668 19.007 12.686 1 86.61 87 VAL A CA 1
ATOM 700 C C . VAL A 1 87 ? -5.061 18.96 11.286 1 86.61 87 VAL A C 1
ATOM 702 O O . VAL A 1 87 ? -5.367 18.06 10.5 1 86.61 87 VAL A O 1
ATOM 705 N N . LEU A 1 88 ? -4.189 19.881 11.045 1 87.06 88 LEU A N 1
ATOM 706 C CA . LEU A 1 88 ? -3.542 19.918 9.738 1 87.06 88 LEU A CA 1
ATOM 707 C C . LEU A 1 88 ? -2.6 18.732 9.564 1 87.06 88 LEU A C 1
ATOM 709 O O . LEU A 1 88 ? -2.533 18.14 8.484 1 87.06 88 LEU A O 1
ATOM 713 N N . PHE A 1 89 ? -1.948 18.468 10.609 1 87.65 89 PHE A N 1
ATOM 714 C CA . PHE A 1 89 ? -1.057 17.314 10.6 1 87.65 89 PHE A CA 1
ATOM 715 C C . PHE A 1 89 ? -1.838 16.03 10.341 1 87.65 89 PHE A C 1
ATOM 717 O O . PHE A 1 89 ? -1.448 15.22 9.498 1 87.65 89 PHE A O 1
ATOM 724 N N . GLU A 1 90 ? -2.896 15.911 11.011 1 88.81 90 GLU A N 1
ATOM 725 C CA . GLU A 1 90 ? -3.738 14.73 10.852 1 88.81 90 GLU A CA 1
ATOM 726 C C . GLU A 1 90 ? -4.302 14.64 9.437 1 88.81 90 GLU A C 1
ATOM 728 O O . GLU A 1 90 ? -4.377 13.552 8.861 1 88.81 90 GLU A O 1
ATOM 733 N N . LEU A 1 91 ? -4.734 15.777 8.962 1 90.47 91 LEU A N 1
ATOM 734 C CA . LEU A 1 91 ? -5.251 15.812 7.599 1 90.47 91 LEU A CA 1
ATOM 735 C C . LEU A 1 91 ? -4.212 15.296 6.609 1 90.47 91 LEU A C 1
ATOM 737 O O . LEU A 1 91 ? -4.515 14.444 5.771 1 90.47 91 LEU A O 1
ATOM 741 N N . GLY A 1 92 ? -3.012 15.773 6.74 1 90.17 92 GLY A N 1
ATOM 742 C CA . GLY A 1 92 ? -1.936 15.294 5.887 1 90.17 92 GLY A CA 1
ATOM 743 C C . GLY A 1 92 ? -1.695 13.801 6.011 1 90.17 92 GLY A C 1
ATOM 744 O O . GLY A 1 92 ? -1.543 13.106 5.005 1 90.17 92 GLY A O 1
ATOM 745 N N . LEU A 1 93 ? -1.705 13.362 7.188 1 90.12 93 LEU A N 1
ATOM 746 C CA . LEU A 1 93 ? -1.449 11.952 7.465 1 90.12 93 LEU A CA 1
ATOM 747 C C . LEU A 1 93 ? -2.509 11.069 6.816 1 90.12 93 LEU A C 1
ATOM 749 O O . LEU A 1 93 ? -2.181 10.086 6.148 1 90.12 93 LEU A O 1
ATOM 753 N N . PHE A 1 94 ? -3.74 11.44 6.946 1 89.8 94 PHE A N 1
ATOM 754 C CA . PHE A 1 94 ? -4.834 10.647 6.397 1 89.8 94 PHE A CA 1
ATOM 755 C C . PHE A 1 94 ? -4.834 10.707 4.874 1 89.8 94 PHE A C 1
ATOM 757 O O . PHE A 1 94 ? -5.077 9.699 4.208 1 89.8 94 PHE A O 1
ATOM 764 N N . ILE A 1 95 ? -4.545 11.849 4.345 1 88.33 95 ILE A N 1
ATOM 765 C CA . ILE A 1 95 ? -4.48 11.971 2.893 1 88.33 95 ILE A CA 1
ATOM 766 C C . ILE A 1 95 ? -3.328 11.125 2.355 1 88.33 95 ILE A C 1
ATOM 768 O O . ILE A 1 95 ? -3.46 10.476 1.315 1 88.33 95 ILE A O 1
ATOM 772 N N . GLY A 1 96 ? -2.265 11.187 3.07 1 87.21 96 GLY A N 1
ATOM 773 C CA . GLY A 1 96 ? -1.125 10.377 2.673 1 87.21 96 GLY A CA 1
ATOM 774 C C . GLY A 1 96 ? -1.431 8.891 2.64 1 87.21 96 GLY A C 1
ATOM 775 O O . GLY A 1 96 ? -0.948 8.172 1.763 1 87.21 96 GLY A O 1
ATOM 776 N N . ARG A 1 97 ? -2.259 8.52 3.502 1 85.03 97 ARG A N 1
ATOM 777 C CA . ARG A 1 97 ? -2.517 7.09 3.634 1 85.03 97 ARG A CA 1
ATOM 778 C C . ARG A 1 97 ? -3.708 6.667 2.78 1 85.03 97 ARG A C 1
ATOM 780 O O . ARG A 1 97 ? -3.647 5.656 2.077 1 85.03 97 ARG A O 1
ATOM 787 N N . LEU A 1 98 ? -4.806 7.465 2.818 1 84.17 98 LEU A N 1
ATOM 788 C CA . LEU A 1 98 ? -6.064 7.042 2.212 1 84.17 98 LEU A CA 1
ATOM 789 C C . LEU A 1 98 ? -6.209 7.614 0.806 1 84.17 98 LEU A C 1
ATOM 791 O O . LEU A 1 98 ? -6.97 7.087 -0.008 1 84.17 98 LEU A O 1
ATOM 795 N N . GLY A 1 99 ? -5.49 8.771 0.629 1 81.87 99 GLY A N 1
ATOM 796 C CA . GLY A 1 99 ? -5.668 9.459 -0.641 1 81.87 99 GLY A CA 1
ATOM 797 C C . GLY A 1 99 ? -6.596 10.655 -0.547 1 81.87 99 GLY A C 1
ATOM 798 O O . GLY A 1 99 ? -7.393 10.757 0.388 1 81.87 99 GLY A O 1
ATOM 799 N N . ILE A 1 100 ? -6.576 11.411 -1.547 1 80.91 100 ILE A N 1
ATOM 800 C CA . ILE A 1 100 ? -7.265 12.696 -1.56 1 80.91 100 ILE A CA 1
ATOM 801 C C . ILE A 1 100 ? -8.773 12.472 -1.656 1 80.91 100 ILE A C 1
ATOM 803 O O . ILE A 1 100 ? -9.555 13.189 -1.027 1 80.91 100 ILE A O 1
ATOM 807 N N . ASP A 1 101 ? -9.177 11.49 -2.338 1 80.17 101 ASP A N 1
ATOM 808 C CA . ASP A 1 101 ? -10.592 11.277 -2.627 1 80.17 101 ASP A CA 1
ATOM 809 C C . ASP A 1 101 ? -11.313 10.67 -1.426 1 80.17 101 ASP A C 1
ATOM 811 O O . ASP A 1 101 ? -12.543 10.596 -1.405 1 80.17 101 ASP A O 1
ATOM 815 N N . LYS A 1 102 ? -10.577 10.314 -0.415 1 87.99 102 LYS A N 1
ATOM 816 C CA . LYS A 1 102 ? -11.182 9.642 0.731 1 87.99 102 LYS A CA 1
ATOM 817 C C . LYS A 1 102 ? -11.158 10.536 1.967 1 87.99 102 LYS A C 1
ATOM 819 O O . LYS A 1 102 ? -11.524 10.101 3.061 1 87.99 102 LYS A O 1
ATOM 824 N N . CYS A 1 103 ? -10.685 11.719 1.734 1 89.35 103 CYS A N 1
ATOM 825 C CA . CYS A 1 103 ? -10.609 12.648 2.856 1 89.35 103 CYS A CA 1
ATOM 826 C C . CYS A 1 103 ? -11.303 13.963 2.523 1 89.35 103 CYS A C 1
ATOM 828 O O . CYS A 1 103 ? -11.369 14.358 1.357 1 89.35 103 CYS A O 1
ATOM 830 N N . ALA A 1 104 ? -11.822 14.588 3.505 1 91.39 104 ALA A N 1
ATOM 831 C CA . ALA A 1 104 ? -12.431 15.91 3.377 1 91.39 104 ALA A CA 1
ATOM 832 C C . ALA A 1 104 ? -11.964 16.839 4.494 1 91.39 104 ALA A C 1
ATOM 834 O O . ALA A 1 104 ? -11.752 16.401 5.627 1 91.39 104 ALA A O 1
ATOM 835 N N . PHE A 1 105 ? -11.77 18.033 4.099 1 90.87 105 PHE A N 1
ATOM 836 C CA . PHE A 1 105 ? -11.493 19.086 5.07 1 90.87 105 PHE A CA 1
ATOM 837 C C . PHE A 1 105 ? -12.694 20.011 5.222 1 90.87 105 PHE A C 1
ATOM 839 O O . PHE A 1 105 ? -13.011 20.781 4.312 1 90.87 105 PHE A O 1
ATOM 846 N N . LEU A 1 106 ? -13.452 19.87 6.275 1 91.93 106 LEU A N 1
ATOM 847 C CA . LEU A 1 106 ? -14.568 20.744 6.616 1 91.93 106 LEU A CA 1
ATOM 848 C C . LEU A 1 106 ? -14.089 21.949 7.42 1 91.93 106 LEU A C 1
ATOM 850 O O . LEU A 1 106 ? -13.876 21.847 8.63 1 91.93 106 LEU A O 1
ATOM 854 N N . VAL A 1 107 ? -13.962 23.09 6.757 1 89.12 107 VAL A N 1
ATOM 855 C CA . VAL A 1 107 ? -13.245 24.201 7.374 1 89.12 107 VAL A CA 1
ATOM 856 C C . VAL A 1 107 ? -14.144 25.434 7.421 1 89.12 107 VAL A C 1
ATOM 858 O O . VAL A 1 107 ? -14.869 25.717 6.464 1 89.12 107 VAL A O 1
ATOM 861 N N . SER A 1 108 ? -14.001 26.075 8.559 1 89.72 108 SER A N 1
ATOM 862 C CA . SER A 1 108 ? -14.745 27.322 8.707 1 89.72 108 SER A CA 1
ATOM 863 C C . SER A 1 108 ? -14.276 28.367 7.7 1 89.72 108 SER A C 1
ATOM 865 O O . SER A 1 108 ? -13.08 28.481 7.427 1 89.72 108 SER A O 1
ATOM 867 N N . ASP A 1 109 ? -15.146 29.133 7.198 1 85.49 109 ASP A N 1
ATOM 868 C CA . ASP A 1 109 ? -14.81 30.147 6.203 1 85.49 109 ASP A CA 1
ATOM 869 C C . ASP A 1 109 ? -13.992 31.276 6.825 1 85.49 109 ASP A C 1
ATOM 871 O O . ASP A 1 109 ? -13.461 32.13 6.112 1 85.49 109 ASP A O 1
ATOM 875 N N . ASP A 1 110 ? -13.788 31.267 8.148 1 85.1 110 ASP A N 1
ATOM 876 C CA . ASP A 1 110 ? -12.987 32.268 8.845 1 85.1 110 ASP A CA 1
ATOM 877 C C . ASP A 1 110 ? -11.527 31.832 8.945 1 85.1 110 ASP A C 1
ATOM 879 O O . ASP A 1 110 ? -10.682 32.58 9.44 1 85.1 110 ASP A O 1
ATOM 883 N N . VAL A 1 111 ? -11.276 30.669 8.496 1 84.87 111 VAL A N 1
ATOM 884 C CA . VAL A 1 111 ? -9.937 30.109 8.642 1 84.87 111 VAL A CA 1
ATOM 885 C C . VAL A 1 111 ? -9.148 30.31 7.351 1 84.87 111 VAL A C 1
ATOM 887 O O . VAL A 1 111 ? -9.685 30.133 6.254 1 84.87 111 VAL A O 1
ATOM 890 N N . LYS A 1 112 ? -7.968 30.749 7.512 1 76.98 112 LYS A N 1
ATOM 891 C CA . LYS A 1 112 ? -7.056 30.818 6.374 1 76.98 112 LYS A CA 1
ATOM 892 C C . LYS A 1 112 ? -6.752 29.426 5.828 1 76.98 112 LYS A C 1
ATOM 894 O O . LYS A 1 112 ? -6.385 28.523 6.583 1 76.98 112 LYS A O 1
ATOM 899 N N . ILE A 1 113 ? -7.091 29.262 4.568 1 70.66 113 ILE A N 1
ATOM 900 C CA . ILE A 1 113 ? -6.771 27.99 3.928 1 70.66 113 ILE A CA 1
ATOM 901 C C . ILE A 1 113 ? -5.388 28.071 3.284 1 70.66 113 ILE A C 1
ATOM 903 O O . ILE A 1 113 ? -5.062 29.058 2.622 1 70.66 113 ILE A O 1
ATOM 907 N N . PRO A 1 114 ? -4.603 27.073 3.662 1 62.97 114 PRO A N 1
ATOM 908 C CA . PRO A 1 114 ? -3.301 27.09 2.99 1 62.97 114 PRO A CA 1
ATOM 909 C C . PRO A 1 114 ? -3.423 27.091 1.468 1 62.97 114 PRO A C 1
ATOM 911 O O . PRO A 1 114 ? -4.34 26.476 0.918 1 62.97 114 PRO A O 1
ATOM 914 N N . THR A 1 115 ? -2.892 28.031 0.694 1 56.61 115 THR A N 1
ATOM 915 C CA . THR A 1 115 ? -2.916 28.244 -0.749 1 56.61 115 THR A CA 1
ATOM 916 C C . THR A 1 115 ? -2.733 26.925 -1.493 1 56.61 115 THR A C 1
ATOM 918 O O . THR A 1 115 ? -3.288 26.736 -2.578 1 56.61 115 THR A O 1
ATOM 921 N N . ASP A 1 116 ? -2.076 25.996 -0.917 1 57.11 116 ASP A N 1
ATOM 922 C CA . ASP A 1 116 ? -1.637 24.836 -1.686 1 57.11 116 ASP A CA 1
ATOM 923 C C . ASP A 1 116 ? -2.6 23.664 -1.51 1 57.11 116 ASP A C 1
ATOM 925 O O . ASP A 1 116 ? -2.312 22.547 -1.945 1 57.11 116 ASP A O 1
ATOM 929 N N . PHE A 1 117 ? -3.721 23.918 -0.904 1 62.41 117 PHE A N 1
ATOM 930 C CA . PHE A 1 117 ? -4.657 22.821 -0.686 1 62.41 117 PHE A CA 1
ATOM 931 C C . PHE A 1 117 ? -5.549 22.62 -1.905 1 62.41 117 PHE A C 1
ATOM 933 O O . PHE A 1 117 ? -6.646 22.069 -1.793 1 62.41 117 PHE A O 1
ATOM 940 N N . GLY A 1 118 ? -4.94 23.077 -3.115 1 56.74 118 GLY A N 1
ATOM 941 C CA . GLY A 1 118 ? -5.706 22.827 -4.326 1 56.74 118 GLY A CA 1
ATOM 942 C C . GLY A 1 118 ? -5.967 21.353 -4.573 1 56.74 118 GLY A C 1
ATOM 943 O O . GLY A 1 118 ? -5.065 20.525 -4.435 1 56.74 118 GLY A O 1
ATOM 944 N N . GLY A 1 119 ? -7.364 20.945 -4.55 1 58.92 119 GLY A N 1
ATOM 945 C CA . GLY A 1 119 ? -7.76 19.593 -4.915 1 58.92 119 GLY A CA 1
ATOM 946 C C . GLY A 1 119 ? -8.422 18.838 -3.778 1 58.92 119 GLY A C 1
ATOM 947 O O . GLY A 1 119 ? -9.077 17.818 -4.001 1 58.92 119 GLY A O 1
ATOM 948 N N . ILE A 1 120 ? -7.834 19.275 -2.491 1 62.63 120 ILE A N 1
ATOM 949 C CA . ILE A 1 120 ? -8.542 18.636 -1.387 1 62.63 120 ILE A CA 1
ATOM 950 C C . ILE A 1 120 ? -10.014 19.042 -1.415 1 62.63 120 ILE A C 1
ATOM 952 O O . ILE A 1 120 ? -10.347 20.168 -1.792 1 62.63 120 ILE A O 1
ATOM 956 N N . LYS A 1 121 ? -10.807 18.096 -1.246 1 62.59 121 LYS A N 1
ATOM 957 C CA . LYS A 1 121 ? -12.204 18.481 -1.07 1 62.59 121 LYS A CA 1
ATOM 958 C C . LYS A 1 121 ? -12.371 19.407 0.132 1 62.59 121 LYS A C 1
ATOM 960 O O . LYS A 1 121 ? -12.491 18.942 1.268 1 62.59 121 LYS A O 1
ATOM 965 N N . LEU A 1 122 ? -12.157 20.566 -0.202 1 65.04 122 LEU A N 1
ATOM 966 C CA . LEU A 1 122 ? -12.325 21.67 0.737 1 65.04 122 LEU A CA 1
ATOM 967 C C . LEU A 1 122 ? -13.787 22.093 0.823 1 65.04 122 LEU A C 1
ATOM 969 O O . LEU A 1 122 ? -14.374 22.521 -0.174 1 65.04 122 LEU A O 1
ATOM 973 N N . SER A 1 123 ? -14.386 21.735 1.972 1 72.74 123 SER A N 1
ATOM 974 C CA . SER A 1 123 ? -15.753 22.187 2.214 1 72.74 123 SER A CA 1
ATOM 975 C C . SER A 1 123 ? -15.79 23.305 3.25 1 72.74 123 SER A C 1
ATOM 977 O O . SER A 1 123 ? -15.702 23.047 4.452 1 72.74 123 SER A O 1
ATOM 979 N N . MET A 1 124 ? -15.903 24.509 2.753 1 73.36 124 MET A N 1
ATOM 980 C CA . MET A 1 124 ? -15.923 25.669 3.639 1 73.36 124 MET A CA 1
ATOM 981 C C . MET A 1 124 ? -17.313 25.878 4.23 1 73.36 124 MET A C 1
ATOM 983 O O . MET A 1 124 ? -18.285 26.055 3.495 1 73.36 124 MET A O 1
ATOM 987 N N . TYR A 1 125 ? -17.396 25.862 5.54 1 79.1 125 TYR A N 1
ATOM 988 C CA . TYR A 1 125 ? -18.728 25.947 6.129 1 79.1 125 TYR A CA 1
ATOM 989 C C . TYR A 1 125 ? -18.85 27.17 7.03 1 79.1 125 TYR A C 1
ATOM 991 O O . TYR A 1 125 ? -17.841 27.735 7.46 1 79.1 125 TYR A O 1
ATOM 999 N N . ASN A 1 126 ? -19.976 27.673 7.171 1 82.79 126 ASN A N 1
ATOM 1000 C CA . ASN A 1 126 ? -20.383 28.649 8.176 1 82.79 126 ASN A CA 1
ATOM 1001 C C . ASN A 1 126 ? -21.645 28.205 8.91 1 82.79 126 ASN A C 1
ATOM 1003 O O . ASN A 1 126 ? -22.109 27.078 8.729 1 82.79 126 ASN A O 1
ATOM 1007 N N . LYS A 1 127 ? -22.088 29.022 9.762 1 81.47 127 LYS A N 1
ATOM 1008 C CA . LYS A 1 127 ? -23.217 28.675 10.62 1 81.47 127 LYS A CA 1
ATOM 1009 C C . LYS A 1 127 ? -24.458 28.351 9.792 1 81.47 127 LYS A C 1
ATOM 1011 O O . LYS A 1 127 ? -25.299 27.553 10.212 1 81.47 127 LYS A O 1
ATOM 1016 N N . THR A 1 128 ? -24.536 28.786 8.563 1 86.37 128 THR A N 1
ATOM 1017 C CA . THR A 1 128 ? -25.774 28.67 7.801 1 86.37 128 THR A CA 1
ATOM 1018 C C . THR A 1 128 ? -25.695 27.509 6.813 1 86.37 128 THR A C 1
ATOM 1020 O O . THR A 1 128 ? -26.723 26.983 6.382 1 86.37 128 THR A O 1
ATOM 1023 N N . ASN A 1 129 ? -24.545 27.075 6.492 1 90.47 129 ASN A N 1
ATOM 1024 C CA . ASN A 1 129 ? -24.486 26.103 5.406 1 90.47 129 ASN A CA 1
ATOM 1025 C C . ASN A 1 129 ? -23.818 24.805 5.851 1 90.47 129 ASN A C 1
ATOM 1027 O O . ASN A 1 129 ? -23.484 23.958 5.021 1 90.47 129 ASN A O 1
ATOM 1031 N N . LEU A 1 130 ? -23.613 24.683 7.092 1 91.67 130 LEU A N 1
ATOM 1032 C CA . LEU A 1 130 ? -22.928 23.509 7.621 1 91.67 130 LEU A CA 1
ATOM 1033 C C . LEU A 1 130 ? -23.611 22.226 7.159 1 91.67 130 LEU A C 1
ATOM 1035 O O . LEU A 1 130 ? -22.951 21.309 6.665 1 91.67 130 LEU A O 1
ATOM 1039 N N . LEU A 1 131 ? -24.893 22.179 7.242 1 93 131 LEU A N 1
ATOM 1040 C CA . LEU A 1 131 ? -25.654 20.989 6.877 1 93 131 LEU A CA 1
ATOM 1041 C C . LEU A 1 131 ? -25.452 20.645 5.405 1 93 131 LEU A C 1
ATOM 1043 O O . LEU A 1 131 ? -25.273 19.476 5.056 1 93 131 LEU A O 1
ATOM 1047 N N . ASP A 1 132 ? -25.453 21.637 4.588 1 93.1 132 ASP A N 1
ATOM 1048 C CA . ASP A 1 132 ? -25.287 21.43 3.152 1 93.1 132 ASP A CA 1
ATOM 1049 C C . ASP A 1 132 ? -23.898 20.881 2.834 1 93.1 132 ASP A C 1
ATOM 1051 O O . ASP A 1 132 ? -23.752 20.006 1.977 1 93.1 132 ASP A O 1
ATOM 1055 N N . LYS A 1 133 ? -22.959 21.388 3.518 1 92.51 133 LYS A N 1
ATOM 1056 C CA . LYS A 1 133 ? -21.585 20.966 3.264 1 92.51 133 LYS A CA 1
ATOM 1057 C C . LYS A 1 133 ? -21.357 19.529 3.726 1 92.51 133 LYS A C 1
ATOM 1059 O O . LYS A 1 133 ? -20.639 18.768 3.074 1 92.51 133 LYS A O 1
ATOM 1064 N N . ILE A 1 134 ? -21.997 19.143 4.814 1 94.32 134 ILE A N 1
ATOM 1065 C CA . ILE A 1 134 ? -21.9 17.769 5.294 1 94.32 134 ILE A CA 1
ATOM 1066 C C . ILE A 1 134 ? -22.554 16.823 4.289 1 94.32 134 ILE A C 1
ATOM 1068 O O . ILE A 1 134 ? -22.016 15.753 3.993 1 94.32 134 ILE A O 1
ATOM 1072 N N . LYS A 1 135 ? -23.626 17.2 3.739 1 93.55 135 LYS A N 1
ATOM 1073 C CA . LYS A 1 135 ? -24.331 16.382 2.756 1 93.55 135 LYS A CA 1
ATOM 1074 C C . LYS A 1 135 ? -23.496 16.203 1.491 1 93.55 135 LYS A C 1
ATOM 1076 O O . LYS A 1 135 ? -23.508 15.132 0.879 1 93.55 135 LYS A O 1
ATOM 1081 N N . GLU A 1 136 ? -22.856 17.295 1.149 1 91.97 136 GLU A N 1
ATOM 1082 C CA . GLU A 1 136 ? -21.96 17.203 0.001 1 91.97 136 GLU A CA 1
ATOM 1083 C C . GLU A 1 136 ? -20.882 16.146 0.225 1 91.97 136 GLU A C 1
ATOM 1085 O O . GLU A 1 136 ? -20.587 15.353 -0.671 1 91.97 136 GLU A O 1
ATOM 1090 N N . ILE A 1 137 ? -20.315 16.14 1.379 1 91.87 137 ILE A N 1
ATOM 1091 C CA . ILE A 1 137 ? -19.29 15.163 1.731 1 91.87 137 ILE A CA 1
ATOM 1092 C C . ILE A 1 137 ? -19.896 13.761 1.742 1 91.87 137 ILE A C 1
ATOM 1094 O O . ILE A 1 137 ? -19.291 12.812 1.237 1 91.87 137 ILE A O 1
ATOM 1098 N N . GLN A 1 138 ? -21.044 13.651 2.327 1 92.89 138 GLN A N 1
ATOM 1099 C CA . GLN A 1 138 ? -21.768 12.384 2.36 1 92.89 138 GLN A CA 1
ATOM 1100 C C . GLN A 1 138 ? -21.935 11.811 0.956 1 92.89 138 GLN A C 1
ATOM 1102 O O . GLN A 1 138 ? -21.638 10.638 0.719 1 92.89 138 GLN A O 1
ATOM 1107 N N . GLU A 1 139 ? -22.372 12.635 0.043 1 90.31 139 GLU A N 1
ATOM 1108 C CA . GLU A 1 139 ? -22.598 12.21 -1.336 1 90.31 139 GLU A CA 1
ATOM 1109 C C . GLU A 1 139 ? -21.293 11.783 -2.003 1 90.31 139 GLU A C 1
ATOM 1111 O O . GLU A 1 139 ? -21.263 10.801 -2.747 1 90.31 139 GLU A O 1
ATOM 1116 N N . LEU A 1 140 ? -20.305 12.541 -1.696 1 87.85 140 LEU A N 1
ATOM 1117 C CA . LEU A 1 140 ? -18.995 12.221 -2.253 1 87.85 140 LEU A CA 1
ATOM 1118 C C . LEU A 1 140 ? -18.534 10.841 -1.797 1 87.85 140 LEU A C 1
ATOM 1120 O O . LEU A 1 140 ? -18.075 10.035 -2.61 1 87.85 140 LEU A O 1
ATOM 1124 N N . PHE A 1 141 ? -18.669 10.538 -0.527 1 88.86 141 PHE A N 1
ATOM 1125 C CA . PHE A 1 141 ? -18.223 9.265 0.026 1 88.86 141 PHE A CA 1
ATOM 1126 C C . PHE A 1 141 ? -19.073 8.116 -0.504 1 88.86 141 PHE A C 1
ATOM 1128 O O . PHE A 1 141 ? -18.557 7.031 -0.781 1 88.86 141 PHE A O 1
ATOM 1135 N N . LEU A 1 142 ? -20.335 8.382 -0.681 1 87.86 142 LEU A N 1
ATOM 1136 C CA . LEU A 1 142 ? -21.232 7.345 -1.178 1 87.86 142 LEU A CA 1
ATOM 1137 C C . LEU A 1 142 ? -20.936 7.023 -2.639 1 87.86 142 LEU A C 1
ATOM 1139 O O . LEU A 1 142 ? -21.097 5.88 -3.073 1 87.86 142 LEU A O 1
ATOM 1143 N N . LYS A 1 143 ? -20.52 8.065 -3.367 1 80.66 143 LYS A N 1
ATOM 1144 C CA . LYS A 1 143 ? -20.242 7.89 -4.789 1 80.66 143 LYS A CA 1
ATOM 1145 C C . LYS A 1 143 ? -18.825 7.368 -5.012 1 80.66 143 LYS A C 1
ATOM 1147 O O . LYS A 1 143 ? -18.487 6.925 -6.111 1 80.66 143 LYS A O 1
ATOM 1152 N N . SER A 1 144 ? -18.063 7.714 -3.975 1 72.77 144 SER A N 1
ATOM 1153 C CA . SER A 1 144 ? -16.666 7.318 -4.122 1 72.77 144 SER A CA 1
ATOM 1154 C C . SER A 1 144 ? -16.543 5.83 -4.429 1 72.77 144 SER A C 1
ATOM 1156 O O . SER A 1 144 ? -17.159 4.999 -3.757 1 72.77 144 SER A O 1
ATOM 1158 N N . THR A 1 145 ? -16.644 5.55 -5.712 1 59.26 145 THR A N 1
ATOM 1159 C CA . THR A 1 145 ? -16.408 4.166 -6.11 1 59.26 145 THR A CA 1
ATOM 1160 C C . THR A 1 145 ? -15.021 3.706 -5.67 1 59.26 145 THR A C 1
ATOM 1162 O O . THR A 1 145 ? -14.117 4.525 -5.492 1 59.26 145 THR A O 1
ATOM 1165 N N . HIS A 1 146 ? -14.991 2.532 -4.979 1 52.73 146 HIS A N 1
ATOM 1166 C CA . HIS A 1 146 ? -13.892 1.757 -4.415 1 52.73 146 HIS A CA 1
ATOM 1167 C C . HIS A 1 146 ? -12.676 1.774 -5.335 1 52.73 146 HIS A C 1
ATOM 1169 O O . HIS A 1 146 ? -11.662 1.134 -5.044 1 52.73 146 HIS A O 1
ATOM 1175 N N . ILE A 1 147 ? -12.908 2.397 -6.537 1 49.56 147 ILE A N 1
ATOM 1176 C CA . ILE A 1 147 ? -11.86 2.046 -7.489 1 49.56 147 ILE A CA 1
ATOM 1177 C C . ILE A 1 147 ? -10.527 2.63 -7.026 1 49.56 147 ILE A C 1
ATOM 1179 O O . ILE A 1 147 ? -9.508 2.482 -7.706 1 49.56 147 ILE A O 1
ATOM 1183 N N . ASP A 1 148 ? -10.595 3.508 -6.076 1 51.44 148 ASP A N 1
ATOM 1184 C CA . ASP A 1 148 ? -9.262 4.081 -5.919 1 51.44 148 ASP A CA 1
ATOM 1185 C C . ASP A 1 148 ? -8.312 3.086 -5.255 1 51.44 148 ASP A C 1
ATOM 1187 O O . ASP A 1 148 ? -8.428 2.813 -4.058 1 51.44 148 ASP A O 1
ATOM 1191 N N . LEU A 1 149 ? -8.01 2.183 -6.24 1 50.46 149 LEU A N 1
ATOM 1192 C CA . LEU A 1 149 ? -6.967 1.251 -5.827 1 50.46 149 LEU A CA 1
ATOM 1193 C C . LEU A 1 149 ? -5.823 1.985 -5.137 1 50.46 149 LEU A C 1
ATOM 1195 O O . LEU A 1 149 ? -5.213 2.882 -5.723 1 50.46 149 LEU A O 1
ATOM 1199 N N . ASN A 1 150 ? -6.094 2.281 -3.975 1 57.04 150 ASN A N 1
ATOM 1200 C CA . ASN A 1 150 ? -5.014 2.855 -3.18 1 57.04 150 ASN A CA 1
ATOM 1201 C C . ASN A 1 150 ? -3.861 1.871 -3.007 1 57.04 150 ASN A C 1
ATOM 1203 O O . ASN A 1 150 ? -3.884 0.775 -3.571 1 57.04 150 ASN A O 1
ATOM 1207 N N . PHE A 1 151 ? -2.826 2.232 -2.51 1 63.48 151 PHE A N 1
ATOM 1208 C CA . PHE A 1 151 ? -1.604 1.493 -2.213 1 63.48 151 PHE A CA 1
ATOM 1209 C C . PHE A 1 151 ? -1.87 0.399 -1.185 1 63.48 151 PHE A C 1
ATOM 1211 O O . PHE A 1 151 ? -0.95 -0.052 -0.5 1 63.48 151 PHE A O 1
ATOM 1218 N N . PHE A 1 152 ? -3.211 -0.038 -1.312 1 72.8 152 PHE A N 1
ATOM 1219 C CA . PHE A 1 152 ? -3.469 -1.069 -0.313 1 72.8 152 PHE A CA 1
ATOM 1220 C C . PHE A 1 152 ? -3.067 -2.443 -0.837 1 72.8 152 PHE A C 1
ATOM 1222 O O . PHE A 1 152 ? -3.21 -2.725 -2.028 1 72.8 152 PHE A O 1
ATOM 1229 N N . PRO A 1 153 ? -2.646 -3.266 -0.031 1 81.97 153 PRO A N 1
ATOM 1230 C CA . PRO A 1 153 ? -2.205 -4.619 -0.381 1 81.97 153 PRO A CA 1
ATOM 1231 C C . PRO A 1 153 ? -3.288 -5.427 -1.092 1 81.97 153 PRO A C 1
ATOM 1233 O O . PRO A 1 153 ? -3.009 -6.095 -2.091 1 81.97 153 PRO A O 1
ATOM 1236 N N . SER A 1 154 ? -4.541 -5.223 -0.701 1 88.71 154 SER A N 1
ATOM 1237 C CA . SER A 1 154 ? -5.631 -6.053 -1.204 1 88.71 154 SER A CA 1
ATOM 1238 C C . SER A 1 154 ? -5.901 -5.775 -2.679 1 88.71 154 SER A C 1
ATOM 1240 O O . SER A 1 154 ? -6.154 -6.7 -3.454 1 88.71 154 SER A O 1
ATOM 1242 N N . SER A 1 155 ? -5.839 -4.537 -3.085 1 88.3 155 SER A N 1
ATOM 1243 C CA . SER A 1 155 ? -6.113 -4.183 -4.475 1 88.3 155 SER A CA 1
ATOM 1244 C C . SER A 1 155 ? -5.021 -4.704 -5.403 1 88.3 155 SER A C 1
ATOM 1246 O O . SER A 1 155 ? -5.309 -5.181 -6.502 1 88.3 155 SER A O 1
ATOM 1248 N N . VAL A 1 156 ? -3.816 -4.611 -4.975 1 90.34 156 VAL A N 1
ATOM 1249 C CA . VAL A 1 156 ? -2.685 -5.095 -5.759 1 90.34 156 VAL A CA 1
ATOM 1250 C C . VAL A 1 156 ? -2.754 -6.616 -5.882 1 90.34 156 VAL A C 1
ATOM 1252 O O . VAL A 1 156 ? -2.551 -7.167 -6.967 1 90.34 156 VAL A O 1
ATOM 1255 N N . LEU A 1 157 ? -3.045 -7.237 -4.819 1 94.02 157 LEU A N 1
ATOM 1256 C CA . LEU A 1 157 ? -3.152 -8.692 -4.813 1 94.02 157 LEU A CA 1
ATOM 1257 C C . LEU A 1 157 ? -4.285 -9.157 -5.722 1 94.02 157 LEU A C 1
ATOM 1259 O O . LEU A 1 157 ? -4.145 -10.153 -6.435 1 94.02 157 LEU A O 1
ATOM 1263 N N . ALA A 1 158 ? -5.394 -8.405 -5.701 1 94.26 158 ALA A N 1
ATOM 1264 C CA . ALA A 1 158 ? -6.518 -8.738 -6.572 1 94.26 158 ALA A CA 1
ATOM 1265 C C . ALA A 1 158 ? -6.125 -8.627 -8.043 1 94.26 158 ALA A C 1
ATOM 1267 O O . ALA A 1 158 ? -6.456 -9.501 -8.848 1 94.26 158 ALA A O 1
ATOM 1268 N N . SER A 1 159 ? -5.454 -7.617 -8.325 1 91.99 159 SER A N 1
ATOM 1269 C CA . SER A 1 159 ? -5.036 -7.407 -9.707 1 91.99 159 SER A CA 1
ATOM 1270 C C . SER A 1 159 ? -4.071 -8.495 -10.164 1 91.99 159 SER A C 1
ATOM 1272 O O . SER A 1 159 ? -4.176 -8.995 -11.286 1 91.99 159 SER A O 1
ATOM 1274 N N . THR A 1 160 ? -3.164 -8.859 -9.326 1 93.6 160 THR A N 1
ATOM 1275 C CA . THR A 1 160 ? -2.202 -9.903 -9.659 1 93.6 160 THR A CA 1
ATOM 1276 C C . THR A 1 160 ? -2.9 -11.251 -9.819 1 93.6 160 THR A C 1
ATOM 1278 O O . THR A 1 160 ? -2.581 -12.016 -10.732 1 93.6 160 THR A O 1
ATOM 1281 N N . TYR A 1 161 ? -3.815 -11.496 -8.917 1 95.38 161 TYR A N 1
ATOM 1282 C CA . TYR A 1 161 ? -4.603 -12.722 -8.969 1 95.38 161 TYR A CA 1
ATOM 1283 C C . TYR A 1 161 ? -5.368 -12.824 -10.283 1 95.38 161 TYR A C 1
ATOM 1285 O O . TYR A 1 161 ? -5.392 -13.884 -10.914 1 95.38 161 TYR A O 1
ATOM 1293 N N . PHE A 1 162 ? -5.909 -11.762 -10.701 1 94.76 162 PHE A N 1
ATOM 1294 C CA . PHE A 1 162 ? -6.643 -11.748 -11.961 1 94.76 162 PHE A CA 1
ATOM 1295 C C . PHE A 1 162 ? -5.698 -11.935 -13.141 1 94.76 162 PHE A C 1
ATOM 1297 O O . PHE A 1 162 ? -5.921 -12.801 -13.99 1 94.76 162 PHE A O 1
ATOM 1304 N N . GLU A 1 163 ? -4.61 -11.215 -13.167 1 91.13 163 GLU A N 1
ATOM 1305 C CA . GLU A 1 163 ? -3.719 -11.163 -14.322 1 91.13 163 GLU A CA 1
ATOM 1306 C C . GLU A 1 163 ? -2.977 -12.484 -14.507 1 91.13 163 GLU A C 1
ATOM 1308 O O . GLU A 1 163 ? -2.648 -12.865 -15.632 1 91.13 163 GLU A O 1
ATOM 1313 N N . ASN A 1 164 ? -2.796 -13.13 -13.382 1 89.79 164 ASN A N 1
ATOM 1314 C CA . ASN A 1 164 ? -1.922 -14.295 -13.477 1 89.79 164 ASN A CA 1
ATOM 1315 C C . ASN A 1 164 ? -2.716 -15.597 -13.436 1 89.79 164 ASN A C 1
ATOM 1317 O O . ASN A 1 164 ? -2.167 -16.672 -13.684 1 89.79 164 ASN A O 1
ATOM 1321 N N . PHE A 1 165 ? -3.983 -15.475 -13.146 1 91.82 165 PHE A N 1
ATOM 1322 C CA . PHE A 1 165 ? -4.705 -16.729 -12.968 1 91.82 165 PHE A CA 1
ATOM 1323 C C . PHE A 1 165 ? -6.097 -16.645 -13.582 1 91.82 165 PHE A C 1
ATOM 1325 O O . PHE A 1 165 ? -6.38 -17.304 -14.584 1 91.82 165 PHE A O 1
ATOM 1332 N N . ILE A 1 166 ? -6.945 -15.766 -13.15 1 93.8 166 ILE A N 1
ATOM 1333 C CA . ILE A 1 166 ? -8.357 -15.735 -13.515 1 93.8 166 ILE A CA 1
ATOM 1334 C C . ILE A 1 166 ? -8.499 -15.432 -15.005 1 93.8 166 ILE A C 1
ATOM 1336 O O . ILE A 1 166 ? -9.352 -16.009 -15.684 1 93.8 166 ILE A O 1
ATOM 1340 N N . LYS A 1 167 ? -7.73 -14.519 -15.418 1 91.49 167 LYS A N 1
ATOM 1341 C CA . LYS A 1 167 ? -7.757 -14.122 -16.823 1 91.49 167 LYS A CA 1
ATOM 1342 C C . LYS A 1 167 ? -7.613 -15.334 -17.739 1 91.49 167 LYS A C 1
ATOM 1344 O O . LYS A 1 167 ? -8.338 -15.46 -18.729 1 91.49 167 LYS A O 1
ATOM 1349 N N . TYR A 1 168 ? -6.82 -16.216 -17.398 1 89.63 168 TYR A N 1
ATOM 1350 C CA . TYR A 1 168 ? -6.533 -17.368 -18.246 1 89.63 168 TYR A CA 1
ATOM 1351 C C . TYR A 1 168 ? -7.615 -18.431 -18.107 1 89.63 168 TYR A C 1
ATOM 1353 O O . TYR A 1 168 ? -7.928 -19.137 -19.068 1 89.63 168 TYR A O 1
ATOM 1361 N N . VAL A 1 169 ? -8.131 -18.587 -16.939 1 91.63 169 VAL A N 1
ATOM 1362 C CA . VAL A 1 169 ? -9.26 -19.493 -16.755 1 91.63 169 VAL A CA 1
ATOM 1363 C C . VAL A 1 169 ? -10.434 -19.038 -17.619 1 91.63 169 VAL A C 1
ATOM 1365 O O . VAL A 1 169 ? -11.052 -19.848 -18.315 1 91.63 169 VAL A O 1
ATOM 1368 N N . ASN A 1 170 ? -10.681 -17.763 -17.578 1 91.86 170 ASN A N 1
ATOM 1369 C CA . ASN A 1 170 ? -11.771 -17.195 -18.364 1 91.86 170 ASN A CA 1
ATOM 1370 C C . ASN A 1 170 ? -11.518 -17.344 -19.862 1 91.86 170 ASN A C 1
ATOM 1372 O O . ASN A 1 170 ? -12.434 -17.661 -20.622 1 91.86 170 ASN A O 1
ATOM 1376 N N . GLU A 1 171 ? -10.334 -17.075 -20.263 1 89.77 171 GLU A N 1
ATOM 1377 C CA . GLU A 1 171 ? -9.972 -17.213 -21.67 1 89.77 171 GLU A CA 1
ATOM 1378 C C . GLU A 1 171 ? -10.176 -18.646 -22.154 1 89.77 171 GLU A C 1
ATOM 1380 O O . GLU A 1 171 ? -10.703 -18.868 -23.246 1 89.77 171 GLU A O 1
ATOM 1385 N N . TYR A 1 172 ? -9.75 -19.561 -21.394 1 90.49 172 TYR A N 1
ATOM 1386 C CA . TYR A 1 172 ? -9.937 -20.962 -21.751 1 90.49 172 TYR A CA 1
ATOM 1387 C C . TYR A 1 172 ? -11.417 -21.297 -21.889 1 90.49 172 TYR A C 1
ATOM 1389 O O . TYR A 1 172 ? -11.825 -21.953 -22.851 1 90.49 172 TYR A O 1
ATOM 1397 N N . TYR A 1 173 ? -12.208 -20.896 -20.968 1 91.27 173 TYR A N 1
ATOM 1398 C CA . TYR A 1 173 ? -13.646 -21.143 -20.969 1 91.27 173 TYR A CA 1
ATOM 1399 C C . TYR A 1 173 ? -14.289 -20.618 -22.246 1 91.27 173 TYR A C 1
ATOM 1401 O O . TYR A 1 173 ? -15.086 -21.315 -22.88 1 91.27 173 TYR A O 1
ATOM 1409 N N . ILE A 1 174 ? -13.92 -19.433 -22.656 1 91.15 174 ILE A N 1
ATOM 1410 C CA . ILE A 1 174 ? -14.522 -18.778 -23.813 1 91.15 174 ILE A CA 1
ATOM 1411 C C . ILE A 1 174 ? -14.047 -19.456 -25.095 1 91.15 174 ILE A C 1
ATOM 1413 O O . ILE A 1 174 ? -14.854 -19.773 -25.973 1 91.15 174 ILE A O 1
ATOM 1417 N N . ASN A 1 175 ? -12.757 -19.703 -25.175 1 90.92 175 ASN A N 1
ATOM 1418 C CA . ASN A 1 175 ? -12.176 -20.244 -26.399 1 90.92 175 ASN A CA 1
ATOM 1419 C C . ASN A 1 175 ? -12.628 -21.68 -26.647 1 90.92 175 ASN A C 1
ATOM 1421 O O . ASN A 1 175 ? -12.751 -22.107 -27.796 1 90.92 175 ASN A O 1
ATOM 1425 N N . ASN A 1 176 ? -12.909 -22.433 -25.598 1 91.15 176 ASN A N 1
ATOM 1426 C CA . ASN A 1 176 ? -13.223 -23.849 -25.755 1 91.15 176 ASN A CA 1
ATOM 1427 C C . ASN A 1 176 ? -14.701 -24.128 -25.497 1 91.15 176 ASN A C 1
ATOM 1429 O O . ASN A 1 176 ? -15.172 -25.246 -25.71 1 91.15 176 ASN A O 1
ATOM 1433 N N . GLY A 1 177 ? -15.387 -23.109 -24.997 1 91.15 177 GLY A N 1
ATOM 1434 C CA . GLY A 1 177 ? -16.802 -23.265 -24.701 1 91.15 177 GLY A CA 1
ATOM 1435 C C . GLY A 1 177 ? -17.065 -24.126 -23.48 1 91.15 177 GLY A C 1
ATOM 1436 O O . GLY A 1 177 ? -18.072 -24.835 -23.419 1 91.15 177 GLY A O 1
ATOM 1437 N N . GLY A 1 178 ? -16.081 -24.225 -22.635 1 91.92 178 GLY A N 1
ATOM 1438 C CA . GLY A 1 178 ? -16.207 -25.042 -21.438 1 91.92 178 GLY A CA 1
ATOM 1439 C C . GLY A 1 178 ? -14.917 -25.742 -21.055 1 91.92 178 GLY A C 1
ATOM 1440 O O . GLY A 1 178 ? -13.828 -25.285 -21.408 1 91.92 178 GLY A O 1
ATOM 1441 N N . PHE A 1 179 ? -15.035 -26.736 -20.179 1 91.83 179 PHE A N 1
ATOM 1442 C CA . PHE A 1 179 ? -13.884 -27.493 -19.7 1 91.83 179 PHE A CA 1
ATOM 1443 C C . PHE A 1 179 ? -14.089 -28.987 -19.92 1 91.83 179 PHE A C 1
ATOM 1445 O O . PHE A 1 179 ? -15.225 -29.463 -19.963 1 91.83 179 PHE A O 1
ATOM 1452 N N . ILE A 1 180 ? -12.983 -29.614 -20.088 1 90.76 180 ILE A N 1
ATOM 1453 C CA . ILE A 1 180 ? -13.027 -31.06 -20.28 1 90.76 180 ILE A CA 1
ATOM 1454 C C . ILE A 1 180 ? -12.575 -31.764 -19.003 1 90.76 180 ILE A C 1
ATOM 1456 O O . ILE A 1 180 ? -11.52 -31.444 -18.451 1 90.76 180 ILE A O 1
ATOM 1460 N N . TYR A 1 181 ? -13.408 -32.64 -18.51 1 89.79 181 TYR A N 1
ATOM 1461 C CA . TYR A 1 181 ? -13.089 -33.478 -17.359 1 89.79 181 TYR A CA 1
ATOM 1462 C C . TYR A 1 181 ? -13.443 -34.935 -17.631 1 89.79 181 TYR A C 1
ATOM 1464 O O . TYR A 1 181 ? -14.58 -35.248 -17.991 1 89.79 181 TYR A O 1
ATOM 1472 N N . GLU A 1 182 ? -12.467 -35.77 -17.52 1 88.38 182 GLU A N 1
ATOM 1473 C CA . GLU A 1 182 ? -12.628 -37.2 -17.766 1 88.38 182 GLU A CA 1
ATOM 1474 C C . GLU A 1 182 ? -13.257 -37.457 -19.133 1 88.38 182 GLU A C 1
ATOM 1476 O O . GLU A 1 182 ? -14.22 -38.219 -19.245 1 88.38 182 GLU A O 1
ATOM 1481 N N . GLY A 1 183 ? -12.798 -36.648 -20.111 1 88.16 183 GLY A N 1
ATOM 1482 C CA . GLY A 1 183 ? -13.206 -36.859 -21.491 1 88.16 183 GLY A CA 1
ATOM 1483 C C . GLY A 1 183 ? -14.539 -36.216 -21.824 1 88.16 183 GLY A C 1
ATOM 1484 O O . GLY A 1 183 ? -14.971 -36.234 -22.979 1 88.16 183 GLY A O 1
ATOM 1485 N N . LYS A 1 184 ? -15.195 -35.714 -20.925 1 91.63 184 LYS A N 1
ATOM 1486 C CA . LYS A 1 184 ? -16.487 -35.067 -21.132 1 91.63 184 LYS A CA 1
ATOM 1487 C C . LYS A 1 184 ? -16.357 -33.548 -21.072 1 91.63 184 LYS A C 1
ATOM 1489 O O . LYS A 1 184 ? -15.686 -33.012 -20.188 1 91.63 184 LYS A O 1
ATOM 1494 N N . LYS A 1 185 ? -16.991 -32.971 -22.065 1 91.82 185 LYS A N 1
ATOM 1495 C CA . LYS A 1 185 ? -16.99 -31.511 -22.093 1 91.82 185 LYS A CA 1
ATOM 1496 C C . LYS A 1 185 ? -18.176 -30.945 -21.317 1 91.82 185 LYS A C 1
ATOM 1498 O O . LYS A 1 185 ? -19.317 -31.363 -21.525 1 91.82 185 LYS A O 1
ATOM 1503 N N . TYR A 1 186 ? -17.924 -30.066 -20.459 1 92.6 186 TYR A N 1
ATOM 1504 C CA . TYR A 1 186 ? -18.938 -29.342 -19.699 1 92.6 186 TYR A CA 1
ATOM 1505 C C . TYR A 1 186 ? -19.044 -27.897 -20.17 1 92.6 186 TYR A C 1
ATOM 1507 O O . TYR A 1 186 ? -18.108 -27.112 -20.001 1 92.6 186 TYR A O 1
ATOM 1515 N N . GLY A 1 187 ? -20.137 -27.561 -20.696 1 90.44 187 GLY A N 1
ATOM 1516 C CA . GLY A 1 187 ? -20.343 -26.212 -21.197 1 90.44 187 GLY A CA 1
ATOM 1517 C C . GLY A 1 187 ? -20.937 -25.275 -20.162 1 90.44 187 GLY A C 1
ATOM 1518 O O . GLY A 1 187 ? -20.733 -24.061 -20.226 1 90.44 187 GLY A O 1
ATOM 1519 N N . ASP A 1 188 ? -21.746 -25.832 -19.333 1 90.25 188 ASP A N 1
ATOM 1520 C CA . ASP A 1 188 ? -22.314 -25.049 -18.24 1 90.25 188 ASP A CA 1
ATOM 1521 C C . ASP A 1 188 ? -21.422 -25.105 -17.002 1 90.25 188 ASP A 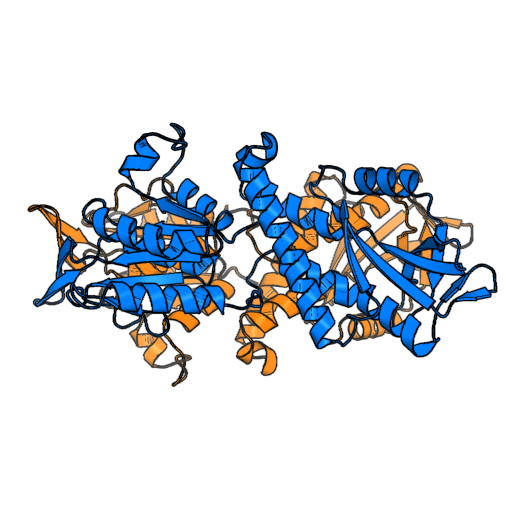C 1
ATOM 1523 O O . ASP A 1 188 ? -21.429 -26.097 -16.27 1 90.25 188 ASP A O 1
ATOM 1527 N N . CYS A 1 189 ? -20.609 -24.069 -16.839 1 92.79 189 CYS A N 1
ATOM 1528 C CA . CYS A 1 189 ? -19.625 -24.046 -15.762 1 92.79 189 CYS A CA 1
ATOM 1529 C C . CYS A 1 189 ? -19.756 -22.775 -14.931 1 92.79 189 CYS A C 1
ATOM 1531 O O . CYS A 1 189 ? -20.224 -21.748 -15.428 1 92.79 189 CYS A O 1
ATOM 1533 N N . VAL A 1 190 ? -19.446 -22.872 -13.69 1 93.68 190 VAL A N 1
ATOM 1534 C CA . VAL A 1 190 ? -19.337 -21.734 -12.783 1 93.68 190 VAL A CA 1
ATOM 1535 C C . VAL A 1 190 ? -17.983 -21.762 -12.079 1 93.68 190 VAL A C 1
ATOM 1537 O O . VAL A 1 190 ? -17.511 -22.824 -11.667 1 93.68 190 VAL A O 1
ATOM 1540 N N . PHE A 1 191 ? -17.321 -20.637 -12.058 1 95.51 191 PHE A N 1
ATOM 1541 C CA . PHE A 1 191 ? -16.05 -20.504 -11.356 1 95.51 191 PHE A CA 1
ATOM 1542 C C . PHE A 1 191 ? -16.239 -19.787 -10.024 1 95.51 191 PHE A C 1
ATOM 1544 O O . PHE A 1 191 ? -16.514 -18.586 -9.993 1 95.51 191 PHE A O 1
ATOM 1551 N N . LYS A 1 192 ? -16.076 -20.527 -8.931 1 96.03 192 LYS A N 1
ATOM 1552 C CA . LYS A 1 192 ? -16.265 -19.992 -7.586 1 96.03 192 LYS A CA 1
ATOM 1553 C C . LYS A 1 192 ? -14.929 -19.633 -6.944 1 96.03 192 LYS A C 1
ATOM 1555 O O . LYS A 1 192 ? -14.037 -20.478 -6.839 1 96.03 192 LYS A O 1
ATOM 1560 N N . ILE A 1 193 ? -14.782 -18.421 -6.588 1 96.85 193 ILE A N 1
ATOM 1561 C CA . ILE A 1 193 ? -13.634 -17.971 -5.808 1 96.85 193 ILE A CA 1
ATOM 1562 C C . ILE A 1 193 ? -13.996 -17.946 -4.325 1 96.85 193 ILE A C 1
ATOM 1564 O O . ILE A 1 193 ? -14.859 -17.172 -3.903 1 96.85 193 ILE A O 1
ATOM 1568 N N . MET A 1 194 ? -13.295 -18.719 -3.565 1 96.76 194 MET A N 1
ATOM 1569 C CA . MET A 1 194 ? -13.633 -18.914 -2.158 1 96.76 194 MET A CA 1
ATOM 1570 C C . MET A 1 194 ? -12.786 -18.013 -1.265 1 96.76 194 MET A C 1
ATOM 1572 O O . MET A 1 194 ? -11.569 -18.186 -1.178 1 96.76 194 MET A O 1
ATOM 1576 N N . ILE A 1 195 ? -13.423 -17.137 -0.577 1 97.2 195 ILE A N 1
ATOM 1577 C CA . ILE A 1 195 ? -12.731 -16.201 0.303 1 97.2 195 ILE A CA 1
ATOM 1578 C C . ILE A 1 195 ? -13.123 -16.47 1.754 1 97.2 195 ILE A C 1
ATOM 1580 O O . ILE A 1 195 ? -14.305 -16.419 2.103 1 97.2 195 ILE A O 1
ATOM 1584 N N . PRO A 1 196 ? -12.183 -16.714 2.601 1 95.88 196 PRO A N 1
ATOM 1585 C CA . PRO A 1 196 ? -12.524 -16.993 3.998 1 95.88 196 PRO A CA 1
ATOM 1586 C C . PRO A 1 196 ? -12.882 -15.732 4.781 1 95.88 196 PRO A C 1
ATOM 1588 O O . PRO A 1 196 ? -12.533 -14.624 4.367 1 95.88 196 PRO A O 1
ATOM 1591 N N . GLU A 1 197 ? -13.513 -15.905 5.901 1 93.94 197 GLU A N 1
ATOM 1592 C CA . GLU A 1 197 ? -13.871 -14.793 6.776 1 93.94 197 GLU A CA 1
ATOM 1593 C C . GLU A 1 197 ? -12.67 -14.324 7.592 1 93.94 197 GLU A C 1
ATOM 1595 O O . GLU A 1 197 ? -12.612 -13.167 8.013 1 93.94 197 GLU A O 1
ATOM 1600 N N . THR A 1 198 ? -11.803 -15.297 7.831 1 93.36 198 THR A N 1
ATOM 1601 C CA . THR A 1 198 ? -10.58 -15.014 8.574 1 93.36 198 THR A CA 1
ATOM 1602 C C . THR A 1 198 ? -9.368 -15.621 7.873 1 93.36 198 THR A C 1
ATOM 1604 O O . THR A 1 198 ? -9.516 -16.427 6.952 1 93.36 198 THR A O 1
ATOM 1607 N N . LEU A 1 199 ? -8.22 -15.188 8.221 1 93.97 199 LEU A N 1
ATOM 1608 C CA . LEU A 1 199 ? -6.979 -15.735 7.684 1 93.97 199 LEU A CA 1
ATOM 1609 C C . LEU A 1 199 ? -6.114 -16.315 8.798 1 93.97 199 LEU A C 1
ATOM 1611 O O . LEU A 1 199 ? -5.78 -15.617 9.759 1 93.97 199 LEU A O 1
ATOM 1615 N N . SER A 1 200 ? -5.77 -17.506 8.644 1 90.26 200 SER A N 1
ATOM 1616 C CA . SER A 1 200 ? -4.843 -18.127 9.585 1 90.26 200 SER A CA 1
ATOM 1617 C C . SER A 1 200 ? -3.395 -17.893 9.169 1 90.26 200 SER A C 1
ATOM 1619 O O . SER A 1 200 ? -3.129 -17.434 8.056 1 90.26 200 SER A O 1
ATOM 1621 N N . ASP A 1 201 ? -2.461 -18.197 10.075 1 86.49 201 ASP A N 1
ATOM 1622 C CA . ASP A 1 201 ? -1.039 -18.08 9.766 1 86.49 201 ASP A CA 1
ATOM 1623 C C . ASP A 1 201 ? -0.627 -19.083 8.691 1 86.49 201 ASP A C 1
ATOM 1625 O O . ASP A 1 201 ? 0.308 -18.833 7.927 1 86.49 201 ASP A O 1
ATOM 1629 N N . ASN A 1 202 ? -1.334 -20.191 8.675 1 87.55 202 ASN A N 1
ATOM 1630 C CA . ASN A 1 202 ? -1.146 -21.181 7.62 1 87.55 202 ASN A CA 1
ATOM 1631 C C . ASN A 1 202 ? -2.353 -21.243 6.689 1 87.55 202 ASN A C 1
ATOM 1633 O O . ASN A 1 202 ? -3.212 -22.114 6.836 1 87.55 202 ASN A O 1
ATOM 1637 N N . LEU A 1 203 ? -2.382 -20.444 5.767 1 91.07 203 LEU A N 1
ATOM 1638 C CA . LEU A 1 203 ? -3.523 -20.298 4.871 1 91.07 203 LEU A CA 1
ATOM 1639 C C . LEU A 1 203 ? -3.692 -21.537 3.999 1 91.07 203 LEU A C 1
ATOM 1641 O O . LEU A 1 203 ? -4.818 -21.944 3.702 1 91.07 203 LEU A O 1
ATOM 1645 N N . ASN A 1 204 ? -2.605 -22.122 3.604 1 86.87 204 ASN A N 1
ATOM 1646 C CA . ASN A 1 204 ? -2.677 -23.324 2.781 1 86.87 204 ASN A CA 1
ATOM 1647 C C . ASN A 1 204 ? -3.402 -24.456 3.504 1 86.87 204 ASN A C 1
ATOM 1649 O O . ASN A 1 204 ? -4.208 -25.168 2.902 1 86.87 204 ASN A O 1
ATOM 1653 N N . LEU A 1 205 ? -3.065 -24.584 4.745 1 89.46 205 LEU A N 1
ATOM 1654 C CA . LEU A 1 205 ? -3.742 -25.606 5.536 1 89.46 205 LEU A CA 1
ATOM 1655 C C . LEU A 1 205 ? -5.222 -25.276 5.697 1 89.46 205 LEU A C 1
ATOM 1657 O O . LEU A 1 205 ? -6.07 -26.17 5.652 1 89.46 205 LEU A O 1
ATOM 1661 N N . GLN A 1 206 ? -5.57 -24.07 5.93 1 93.22 206 GLN A N 1
ATOM 1662 C CA . GLN A 1 206 ? -6.955 -23.623 6.043 1 93.22 206 GLN A CA 1
ATOM 1663 C C . GLN A 1 206 ? -7.741 -23.943 4.774 1 93.22 206 GLN A C 1
ATOM 1665 O O . GLN A 1 206 ? -8.872 -24.427 4.844 1 93.22 206 GLN A O 1
ATOM 1670 N N . PHE A 1 207 ? -7.167 -23.747 3.651 1 92.56 207 PHE A N 1
ATOM 1671 C CA . PHE A 1 207 ? -7.818 -24.004 2.372 1 92.56 207 PHE A CA 1
ATOM 1672 C C . PHE A 1 207 ? -7.942 -25.502 2.119 1 92.56 207 PHE A C 1
ATOM 1674 O O . PHE A 1 207 ? -8.951 -25.965 1.583 1 92.56 207 PHE A O 1
ATOM 1681 N N . GLN A 1 208 ? -6.903 -26.221 2.547 1 90.37 208 GLN A N 1
ATOM 1682 C CA . GLN A 1 208 ? -6.95 -27.67 2.382 1 90.37 208 GLN A CA 1
ATOM 1683 C C . GLN A 1 208 ? -8.097 -28.278 3.186 1 90.37 208 GLN A C 1
ATOM 1685 O O . GLN A 1 208 ? -8.776 -29.192 2.714 1 90.37 208 GLN A O 1
ATOM 1690 N N . LYS A 1 209 ? -8.281 -27.777 4.371 1 93.23 209 LYS A N 1
ATOM 1691 C CA . LYS A 1 209 ? -9.387 -28.244 5.202 1 93.23 209 LYS A CA 1
ATOM 1692 C C . LYS A 1 209 ? -10.726 -28.039 4.501 1 93.23 209 LYS A C 1
ATOM 1694 O O . LYS A 1 209 ? -11.58 -28.928 4.512 1 93.23 209 LYS A O 1
ATOM 1699 N N . GLU A 1 210 ? -10.87 -26.892 3.864 1 91.86 210 GLU A N 1
ATOM 1700 C CA . GLU A 1 210 ? -12.114 -26.591 3.162 1 91.86 210 GLU A CA 1
ATOM 1701 C C . GLU A 1 210 ? -12.257 -27.442 1.904 1 91.86 210 GLU A C 1
ATOM 1703 O O . GLU A 1 210 ? -13.355 -27.896 1.576 1 91.86 210 GLU A O 1
ATOM 1708 N N . GLN A 1 211 ? -11.202 -27.666 1.182 1 90.7 211 GLN A N 1
ATOM 1709 C CA . GLN A 1 211 ? -11.199 -28.536 0.01 1 90.7 211 GLN A CA 1
ATOM 1710 C C . GLN A 1 211 ? -11.641 -29.95 0.374 1 90.7 211 GLN A C 1
ATOM 1712 O O . GLN A 1 211 ? -12.431 -30.564 -0.347 1 90.7 211 GLN A O 1
ATOM 1717 N N . ASN A 1 212 ? -11.089 -30.382 1.519 1 91.02 212 ASN A N 1
ATOM 1718 C CA . ASN A 1 212 ? -11.45 -31.716 1.989 1 91.02 212 ASN A CA 1
ATOM 1719 C C . ASN A 1 212 ? -12.932 -31.803 2.344 1 91.02 212 ASN A C 1
ATOM 1721 O O . ASN A 1 212 ? -13.578 -32.819 2.081 1 91.02 212 ASN A O 1
ATOM 1725 N N . ARG A 1 213 ? -13.419 -30.782 2.935 1 92.67 213 ARG A N 1
ATOM 1726 C CA . ARG A 1 213 ? -14.826 -30.737 3.32 1 92.67 213 ARG A CA 1
ATOM 1727 C C . ARG A 1 213 ? -15.731 -30.787 2.093 1 92.67 213 ARG A C 1
ATOM 1729 O O . ARG A 1 213 ? -16.747 -31.486 2.093 1 92.67 213 ARG A O 1
ATOM 1736 N N . ILE A 1 214 ? -15.358 -30.129 1.004 1 89.73 214 ILE A N 1
ATOM 1737 C CA . ILE A 1 214 ? -16.157 -30.05 -0.214 1 89.73 214 ILE A CA 1
ATOM 1738 C C . ILE A 1 214 ? -15.957 -31.315 -1.045 1 89.73 214 ILE A C 1
ATOM 1740 O O . ILE A 1 214 ? -16.881 -31.775 -1.721 1 89.73 214 ILE A O 1
ATOM 1744 N N . GLY A 1 215 ? -14.802 -31.919 -0.96 1 88.91 215 GLY A N 1
ATOM 1745 C CA . GLY A 1 215 ? -14.455 -33.016 -1.849 1 88.91 215 GLY A CA 1
ATOM 1746 C C . GLY A 1 215 ? -14.208 -32.57 -3.278 1 88.91 215 GLY A C 1
ATOM 1747 O O . GLY A 1 215 ? -15.053 -32.772 -4.153 1 88.91 215 GLY A O 1
ATOM 1748 N N . VAL A 1 216 ? -13.011 -32.064 -3.509 1 88.58 216 VAL A N 1
ATOM 1749 C CA . VAL A 1 216 ? -12.734 -31.491 -4.823 1 88.58 216 VAL A CA 1
ATOM 1750 C C . VAL A 1 216 ? -11.803 -32.416 -5.604 1 88.58 216 VAL A C 1
ATOM 1752 O O . VAL A 1 216 ? -11.075 -33.217 -5.013 1 88.58 216 VAL A O 1
ATOM 1755 N N . GLU A 1 217 ? -11.968 -32.334 -6.86 1 88 217 GLU A N 1
ATOM 1756 C CA . GLU A 1 217 ? -11.02 -32.922 -7.802 1 88 217 GLU A CA 1
ATOM 1757 C C . GLU A 1 217 ? -10.222 -31.843 -8.528 1 88 217 GLU A C 1
ATOM 1759 O O . GLU A 1 217 ? -10.451 -30.649 -8.322 1 88 217 GLU A O 1
ATOM 1764 N N . LYS A 1 218 ? -9.172 -32.256 -9.248 1 86.51 218 LYS A N 1
ATOM 1765 C CA . LYS A 1 218 ? -8.315 -31.264 -9.892 1 86.51 218 LYS A CA 1
ATOM 1766 C C . LYS A 1 218 ? -8.311 -31.441 -11.407 1 86.51 218 LYS A C 1
ATOM 1768 O O . LYS A 1 218 ? -8.357 -32.568 -11.906 1 86.51 218 LYS A O 1
ATOM 1773 N N . ILE A 1 219 ? -8.342 -30.36 -12.084 1 85.33 219 ILE A N 1
ATOM 1774 C CA . ILE A 1 219 ? -8.129 -30.364 -13.527 1 85.33 219 ILE A CA 1
ATOM 1775 C C . ILE A 1 219 ? -7.006 -29.394 -13.885 1 85.33 219 ILE A C 1
ATOM 1777 O O . ILE A 1 219 ? -6.745 -28.438 -13.151 1 85.33 219 ILE A O 1
ATOM 1781 N N . SER A 1 220 ? -6.269 -29.659 -14.872 1 84.23 220 SER A N 1
ATOM 1782 C CA . SER A 1 220 ? -5.213 -28.799 -15.397 1 84.23 220 SER A CA 1
ATOM 1783 C C . SER A 1 220 ? -5.401 -28.539 -16.887 1 84.23 220 SER A C 1
ATOM 1785 O O . SER A 1 220 ? -5.833 -29.425 -17.628 1 84.23 220 SER A O 1
ATOM 1787 N N . PHE A 1 221 ? -5.179 -27.352 -17.297 1 82.17 221 PHE A N 1
ATOM 1788 C CA . PHE A 1 221 ? -5.312 -27.008 -18.708 1 82.17 221 PHE A CA 1
ATOM 1789 C C . PHE A 1 221 ? -4.284 -25.955 -19.108 1 82.17 221 PHE A C 1
ATOM 1791 O O . PHE A 1 221 ? -3.79 -25.21 -18.26 1 82.17 221 PHE A O 1
ATOM 1798 N N . GLY A 1 222 ? -3.816 -25.962 -20.324 1 73.52 222 GLY A N 1
ATOM 1799 C CA . GLY A 1 222 ? -2.85 -25.018 -20.862 1 73.52 222 GLY A CA 1
ATOM 1800 C C . GLY A 1 222 ? -3.493 -23.784 -21.465 1 73.52 222 GLY A C 1
ATOM 1801 O O . GLY A 1 222 ? -4.627 -23.841 -21.945 1 73.52 222 GLY A O 1
ATOM 1802 N N . SER A 1 223 ? -2.96 -22.708 -21.097 1 63.48 223 SER A N 1
ATOM 1803 C CA . SER A 1 223 ? -3.453 -21.518 -21.782 1 63.48 223 SER A CA 1
ATOM 1804 C C . SER A 1 223 ? -2.433 -20.999 -22.791 1 63.48 223 SER A C 1
ATOM 1806 O O . SER A 1 223 ? -1.23 -21.219 -22.635 1 63.48 223 SER A O 1
ATOM 1808 N N . THR A 1 224 ? -2.874 -20.746 -24.048 1 53.06 224 THR A N 1
ATOM 1809 C CA . THR A 1 224 ? -2.057 -20.312 -25.176 1 53.06 224 THR A CA 1
ATOM 1810 C C . THR A 1 224 ? -0.915 -19.417 -24.704 1 53.06 224 THR A C 1
ATOM 1812 O O . THR A 1 224 ? 0.199 -19.496 -25.226 1 53.06 224 THR A O 1
ATOM 1815 N N . ASN A 1 225 ? -1.179 -18.537 -23.862 1 51.18 225 ASN A N 1
ATOM 1816 C CA . ASN A 1 225 ? -0.178 -17.516 -23.573 1 51.18 225 ASN A CA 1
ATOM 1817 C C . ASN A 1 225 ? 0.429 -17.703 -22.185 1 51.18 225 ASN A C 1
ATOM 1819 O O . ASN A 1 225 ? 1.001 -16.769 -21.622 1 51.18 225 ASN A O 1
ATOM 1823 N N . ARG A 1 226 ? 0.028 -18.968 -21.692 1 57.37 226 ARG A N 1
ATOM 1824 C CA . ARG A 1 226 ? 0.649 -19.15 -20.384 1 57.37 226 ARG A CA 1
ATOM 1825 C C . ARG A 1 226 ? 1.634 -20.314 -20.403 1 57.37 226 ARG A C 1
ATOM 1827 O O . ARG A 1 226 ? 1.283 -21.425 -20.807 1 57.37 226 ARG A O 1
ATOM 1834 N N . PRO A 1 227 ? 2.897 -19.969 -20.096 1 50.92 227 PRO A N 1
ATOM 1835 C CA . PRO A 1 227 ? 3.907 -21.029 -20.13 1 50.92 227 PRO A CA 1
ATOM 1836 C C . PRO A 1 227 ? 3.619 -22.15 -19.133 1 50.92 227 PRO A C 1
ATOM 1838 O O . PRO A 1 227 ? 4.216 -23.226 -19.219 1 50.92 227 PRO A O 1
ATOM 1841 N N . ARG A 1 228 ? 2.586 -21.827 -18.183 1 60.38 228 ARG A N 1
ATOM 1842 C CA . ARG A 1 228 ? 2.384 -22.834 -17.146 1 60.38 228 ARG A CA 1
ATOM 1843 C C . ARG A 1 228 ? 0.939 -23.32 -17.129 1 60.38 228 ARG A C 1
ATOM 1845 O O . ARG A 1 228 ? 0.026 -22.584 -17.508 1 60.38 228 ARG A O 1
ATOM 1852 N N . ASN A 1 229 ? 0.838 -24.571 -16.874 1 65.29 229 ASN A N 1
ATOM 1853 C CA . ASN A 1 229 ? -0.493 -25.143 -16.705 1 65.29 229 ASN A CA 1
ATOM 1854 C C . ASN A 1 229 ? -1.221 -24.527 -15.514 1 65.29 229 ASN A C 1
ATOM 1856 O O . ASN A 1 229 ? -0.596 -24.182 -14.51 1 65.29 229 ASN A O 1
ATOM 1860 N N . ILE A 1 230 ? -2.478 -24.304 -15.728 1 71.89 230 ILE A N 1
ATOM 1861 C CA . ILE A 1 230 ? -3.343 -23.761 -14.687 1 71.89 230 ILE A CA 1
ATOM 1862 C C . ILE A 1 230 ? -4.116 -24.894 -14.015 1 71.89 230 ILE A C 1
ATOM 1864 O O . ILE A 1 230 ? -4.681 -25.755 -14.693 1 71.89 230 ILE A O 1
ATOM 1868 N N . GLY A 1 231 ? -3.926 -24.983 -12.709 1 73.08 231 GLY A N 1
ATOM 1869 C CA . GLY A 1 231 ? -4.684 -25.955 -11.937 1 73.08 231 GLY A CA 1
ATOM 1870 C C . GLY A 1 231 ? -5.825 -25.335 -11.152 1 73.08 231 GLY A C 1
ATOM 1871 O O . GLY A 1 231 ? -5.684 -24.241 -10.602 1 73.08 231 GLY A O 1
ATOM 1872 N N . VAL A 1 232 ? -7.024 -26.023 -11.316 1 80 232 VAL A N 1
ATOM 1873 C CA . VAL A 1 232 ? -8.179 -25.57 -10.548 1 80 232 VAL A CA 1
ATOM 1874 C C . VAL A 1 232 ? -8.88 -26.768 -9.911 1 80 232 VAL A C 1
ATOM 1876 O O . VAL A 1 232 ? -8.823 -27.881 -10.44 1 80 232 VAL A O 1
ATOM 1879 N N . ASP A 1 233 ? -9.471 -26.512 -8.841 1 85.25 233 ASP A N 1
ATOM 1880 C CA . ASP A 1 233 ? -10.33 -27.509 -8.209 1 85.25 233 ASP A CA 1
ATOM 1881 C C . ASP A 1 233 ? -11.71 -27.539 -8.863 1 85.25 233 ASP A C 1
ATOM 1883 O O . ASP A 1 233 ? -12.194 -26.515 -9.35 1 85.25 233 ASP A O 1
ATOM 1887 N N . ILE A 1 234 ? -12.274 -28.78 -8.903 1 84.76 234 ILE A N 1
ATOM 1888 C CA . ILE A 1 234 ? -13.592 -28.864 -9.523 1 84.76 234 ILE A CA 1
ATOM 1889 C C . ILE A 1 234 ? -14.516 -29.717 -8.658 1 84.76 234 ILE A C 1
ATOM 1891 O O . ILE A 1 234 ? -14.05 -30.527 -7.853 1 84.76 234 ILE A O 1
ATOM 1895 N N . SER A 1 235 ? -15.767 -29.428 -8.803 1 86.17 235 SER A N 1
ATOM 1896 C CA . SER A 1 235 ? -16.867 -30.245 -8.3 1 86.17 235 SER A CA 1
ATOM 1897 C C . SER A 1 235 ? -18.009 -30.317 -9.308 1 86.17 235 SER A C 1
ATOM 1899 O O . SER A 1 235 ? -18.234 -29.372 -10.067 1 86.17 235 SER A O 1
ATOM 1901 N N . ILE A 1 236 ? -18.575 -31.469 -9.402 1 84.86 236 ILE A N 1
ATOM 1902 C CA . ILE A 1 236 ? -19.684 -31.658 -10.331 1 84.86 236 ILE A CA 1
ATOM 1903 C C . ILE A 1 236 ? -20.997 -31.746 -9.556 1 84.86 236 ILE A C 1
ATOM 1905 O O . ILE A 1 236 ? -21.097 -32.484 -8.573 1 84.86 236 ILE A O 1
ATOM 1909 N N . THR A 1 237 ? -21.925 -31.006 -10.05 1 84.58 237 THR A N 1
ATOM 1910 C CA . THR A 1 237 ? -23.237 -31.036 -9.414 1 84.58 237 THR A CA 1
ATOM 1911 C C . THR A 1 237 ? -24.081 -32.181 -9.966 1 84.58 237 THR A C 1
ATOM 1913 O O . THR A 1 237 ? -23.704 -32.818 -10.952 1 84.58 237 THR A O 1
ATOM 1916 N N . ASP A 1 238 ? -25.213 -32.256 -9.323 1 81.57 238 ASP A N 1
ATOM 1917 C CA . ASP A 1 238 ? -26.162 -33.279 -9.753 1 81.57 238 ASP A CA 1
ATOM 1918 C C . ASP A 1 238 ? -26.72 -32.963 -11.138 1 81.57 238 ASP A C 1
ATOM 1920 O O . ASP A 1 238 ? -27.147 -33.864 -11.862 1 81.57 238 ASP A O 1
ATOM 1924 N N . GLU A 1 239 ? -26.766 -31.804 -11.579 1 84 239 GLU A N 1
ATOM 1925 C CA . GLU A 1 239 ? -27.291 -31.372 -12.871 1 84 239 GLU A CA 1
ATOM 1926 C C . GLU A 1 239 ? -26.198 -31.362 -13.936 1 84 239 GLU A C 1
ATOM 1928 O O . GLU A 1 239 ? -26.351 -30.732 -14.984 1 84 239 GLU A O 1
ATOM 1933 N N . ASN A 1 240 ? -25.08 -32.034 -13.594 1 82.04 240 ASN A N 1
ATOM 1934 C CA . ASN A 1 240 ? -23.952 -32.168 -14.51 1 82.04 240 ASN A CA 1
ATOM 1935 C C . ASN A 1 240 ? -23.316 -30.815 -14.817 1 82.04 240 ASN A C 1
ATOM 1937 O O . ASN A 1 240 ? -22.886 -30.568 -15.945 1 82.04 240 ASN A O 1
ATOM 1941 N N . LYS A 1 241 ? -23.435 -29.936 -13.87 1 89.92 241 LYS A N 1
ATOM 1942 C CA . LYS A 1 241 ? -22.734 -28.658 -13.948 1 89.92 241 LYS A CA 1
ATOM 1943 C C . LYS A 1 241 ? -21.349 -28.752 -13.314 1 89.92 241 LYS A C 1
ATOM 1945 O O . LYS A 1 241 ? -21.181 -29.375 -12.264 1 89.92 241 LYS A O 1
ATOM 1950 N N . LEU A 1 242 ? -20.417 -28.199 -14.087 1 92.78 242 LEU A N 1
ATOM 1951 C CA . LEU A 1 242 ? -19.055 -28.208 -13.565 1 92.78 242 LEU A CA 1
ATOM 1952 C C . LEU A 1 242 ? -18.77 -26.939 -12.767 1 92.78 242 LEU A C 1
ATOM 1954 O O . LEU A 1 242 ? -18.913 -25.83 -13.286 1 92.78 242 LEU A O 1
ATOM 1958 N N . ILE A 1 243 ? -18.425 -27.111 -11.522 1 94.49 243 ILE A N 1
ATOM 1959 C CA . ILE A 1 243 ? -18.061 -25.992 -10.66 1 94.49 243 ILE A CA 1
ATOM 1960 C C . ILE A 1 243 ? -16.546 -25.961 -10.466 1 94.49 243 ILE A C 1
ATOM 1962 O O . ILE A 1 243 ? -15.967 -26.895 -9.906 1 94.49 243 ILE A O 1
ATOM 1966 N N . LEU A 1 244 ? -15.974 -24.923 -11.039 1 94.82 244 LEU A N 1
ATOM 1967 C CA . LEU A 1 244 ? -14.572 -24.666 -10.73 1 94.82 244 LEU A CA 1
ATOM 1968 C C . LEU A 1 244 ? -14.436 -23.906 -9.415 1 94.82 244 LEU A C 1
ATOM 1970 O O . LEU A 1 244 ? -15.22 -22.996 -9.135 1 94.82 244 LEU A O 1
ATOM 1974 N N . ILE A 1 245 ? -13.466 -24.294 -8.625 1 95.25 245 ILE A N 1
ATOM 1975 C CA . ILE A 1 245 ? -13.292 -23.683 -7.311 1 95.25 245 ILE A CA 1
ATOM 1976 C C . ILE A 1 245 ? -11.836 -23.264 -7.126 1 95.25 245 ILE A C 1
ATOM 1978 O O . ILE A 1 245 ? -10.919 -24.036 -7.417 1 95.25 245 ILE A O 1
ATOM 1982 N N . ASP A 1 246 ? -11.666 -22.075 -6.689 1 95.24 246 ASP A N 1
ATOM 1983 C CA . ASP A 1 246 ? -10.309 -21.648 -6.366 1 95.24 246 ASP A CA 1
ATOM 1984 C C . ASP A 1 246 ? -10.256 -20.975 -4.996 1 95.24 246 ASP A C 1
ATOM 1986 O O . ASP A 1 246 ? -11.198 -20.284 -4.602 1 95.24 246 ASP A O 1
ATOM 1990 N N . PHE A 1 247 ? -9.177 -21.241 -4.327 1 94.56 247 PHE A N 1
ATOM 1991 C CA . PHE A 1 247 ? -8.823 -20.614 -3.059 1 94.56 247 PHE A CA 1
ATOM 1992 C C . PHE A 1 247 ? -7.616 -19.7 -3.225 1 94.56 247 PHE A C 1
ATOM 1994 O O . PHE A 1 247 ? -6.485 -20.174 -3.359 1 94.56 247 PHE A O 1
ATOM 2001 N N . PRO A 1 248 ? -7.795 -18.417 -3.221 1 95.25 248 PRO A N 1
ATOM 2002 C CA . PRO A 1 248 ? -6.713 -17.49 -3.562 1 95.25 248 PRO A CA 1
ATOM 2003 C C . PRO A 1 248 ? -5.655 -17.389 -2.465 1 95.25 248 PRO A C 1
ATOM 2005 O O . PRO A 1 248 ? -5.779 -16.563 -1.557 1 95.25 248 PRO A O 1
ATOM 2008 N N . THR A 1 249 ? -4.556 -18.022 -2.629 1 92.77 249 THR A N 1
ATOM 2009 C CA . THR A 1 249 ? -3.493 -18.041 -1.63 1 92.77 249 THR A CA 1
ATOM 2010 C C . THR A 1 249 ? -2.782 -16.691 -1.572 1 92.77 249 THR A C 1
ATOM 2012 O O . THR A 1 249 ? -2.059 -16.405 -0.616 1 92.77 249 THR A O 1
ATOM 2015 N N . THR A 1 250 ? -3.055 -15.86 -2.564 1 94.09 250 THR A N 1
ATOM 2016 C CA . THR A 1 250 ? -2.498 -14.512 -2.581 1 94.09 250 THR A CA 1
ATOM 2017 C C . THR A 1 250 ? -2.953 -13.723 -1.357 1 94.09 250 THR A C 1
ATOM 2019 O O . THR A 1 250 ? -2.33 -12.725 -0.988 1 94.09 250 THR A O 1
ATOM 2022 N N . LEU A 1 251 ? -4.012 -14.216 -0.663 1 95.4 251 LEU A N 1
ATOM 2023 C CA . LEU A 1 251 ? -4.556 -13.536 0.507 1 95.4 251 LEU A CA 1
ATOM 2024 C C . LEU A 1 251 ? -3.569 -13.58 1.669 1 95.4 251 LEU A C 1
ATOM 2026 O O . LEU A 1 251 ? -3.708 -12.827 2.635 1 95.4 251 LEU A O 1
ATOM 2030 N N . SER A 1 252 ? -2.563 -14.449 1.575 1 93.14 252 SER A N 1
ATOM 2031 C CA . SER A 1 252 ? -1.55 -14.497 2.624 1 93.14 252 SER A CA 1
ATOM 2032 C C . SER A 1 252 ? -0.803 -13.172 2.732 1 93.14 252 SER A C 1
ATOM 2034 O O . SER A 1 252 ? -0.273 -12.837 3.793 1 93.14 252 SER A O 1
ATOM 2036 N N . GLY A 1 253 ? -0.776 -12.463 1.645 1 92.32 253 GLY A N 1
ATOM 2037 C CA . GLY A 1 253 ? -0.135 -11.157 1.647 1 92.32 253 GLY A CA 1
ATOM 2038 C C . GLY A 1 253 ? -0.796 -10.169 2.589 1 92.32 253 GLY A C 1
ATOM 2039 O O . GLY A 1 253 ? -0.132 -9.287 3.137 1 92.32 253 GLY A O 1
ATOM 2040 N N . ILE A 1 254 ? -2.091 -10.309 2.781 1 91.61 254 ILE A N 1
ATOM 2041 C CA . ILE A 1 254 ? -2.823 -9.423 3.678 1 91.61 254 ILE A CA 1
ATOM 2042 C C . ILE A 1 254 ? -2.34 -9.627 5.112 1 91.61 254 ILE A C 1
ATOM 2044 O O . ILE A 1 254 ? -2.06 -8.659 5.824 1 91.61 254 ILE A O 1
ATOM 2048 N N . ASN A 1 255 ? -2.207 -10.879 5.496 1 88.97 255 ASN A N 1
ATOM 2049 C CA . ASN A 1 255 ? -1.684 -11.178 6.825 1 88.97 255 ASN A CA 1
ATOM 2050 C C . ASN A 1 255 ? -0.273 -10.626 7.009 1 88.97 255 ASN A C 1
ATOM 2052 O O . ASN A 1 255 ? 0.058 -10.101 8.074 1 88.97 255 ASN A O 1
ATOM 2056 N N . HIS A 1 256 ? 0.401 -10.808 6.02 1 87.45 256 HIS A N 1
ATOM 2057 C CA . HIS A 1 256 ? 1.765 -10.296 6.079 1 87.45 256 HIS A CA 1
ATOM 2058 C C . HIS A 1 256 ? 1.779 -8.788 6.302 1 87.45 256 HIS A C 1
ATOM 2060 O O . HIS A 1 256 ? 2.49 -8.292 7.179 1 87.45 256 HIS A O 1
ATOM 2066 N N . ALA A 1 257 ? 1.027 -8.103 5.54 1 86.78 257 ALA A N 1
ATOM 2067 C CA . ALA A 1 257 ? 0.975 -6.647 5.643 1 86.78 257 ALA A CA 1
ATOM 2068 C C . ALA A 1 257 ? 0.525 -6.212 7.035 1 86.78 257 ALA A C 1
ATOM 2070 O O . ALA A 1 257 ? 1.133 -5.328 7.643 1 86.78 257 ALA A O 1
ATOM 2071 N N . ILE A 1 258 ? -0.486 -6.865 7.575 1 86.76 258 ILE A N 1
ATOM 2072 C CA . ILE A 1 258 ? -1.04 -6.482 8.869 1 86.76 258 ILE A CA 1
ATOM 2073 C C . ILE A 1 258 ? -0.034 -6.794 9.974 1 86.76 258 ILE A C 1
ATOM 2075 O O . ILE A 1 258 ? 0.118 -6.019 10.921 1 86.76 258 ILE A O 1
ATOM 2079 N N . SER A 1 259 ? 0.635 -7.89 9.85 1 86 259 SER A N 1
ATOM 2080 C CA . SER A 1 259 ? 1.575 -8.302 10.887 1 86 259 SER A CA 1
ATOM 2081 C C . SER A 1 259 ? 2.713 -7.297 11.032 1 86 259 SER A C 1
ATOM 2083 O O . SER A 1 259 ? 3.281 -7.147 12.116 1 86 259 SER A O 1
ATOM 2085 N N . TYR A 1 260 ? 2.977 -6.619 10.06 1 76.79 260 TYR A N 1
ATOM 2086 C CA . TYR A 1 260 ? 4.061 -5.643 10.099 1 76.79 260 TYR A CA 1
ATOM 2087 C C . TYR A 1 260 ? 3.565 -4.297 10.615 1 76.79 260 TYR A C 1
ATOM 2089 O O . TYR A 1 260 ? 4.275 -3.607 11.349 1 76.79 260 TYR A O 1
ATOM 2097 N N . LEU A 1 261 ? 2.388 -3.96 10.23 1 75.43 261 LEU A N 1
ATOM 2098 C CA . LEU A 1 261 ? 1.869 -2.635 10.548 1 75.43 261 LEU A CA 1
ATOM 2099 C C . LEU A 1 261 ? 1.31 -2.596 11.966 1 75.43 261 LEU A C 1
ATOM 2101 O O . LEU A 1 261 ? 1.358 -1.557 12.629 1 75.43 261 LEU A O 1
ATOM 2105 N N . LEU A 1 262 ? 0.702 -3.781 12.305 1 80.81 262 LEU A N 1
ATOM 2106 C CA . LEU A 1 262 ? 0.079 -3.89 13.619 1 80.81 262 LEU A CA 1
ATOM 2107 C C . LEU A 1 262 ? 0.507 -5.175 14.319 1 80.81 262 LEU A C 1
ATOM 2109 O O . LEU A 1 262 ? -0.328 -6.03 14.621 1 80.81 262 LEU A O 1
ATOM 2113 N N . PRO A 1 263 ? 1.79 -5.188 14.668 1 78.41 263 PRO A N 1
ATOM 2114 C CA . PRO A 1 263 ? 2.299 -6.451 15.207 1 78.41 263 PRO A CA 1
ATOM 2115 C C . PRO A 1 263 ? 1.593 -6.87 16.494 1 78.41 263 PRO A C 1
ATOM 2117 O O . PRO A 1 263 ? 1.301 -8.053 16.686 1 78.41 263 PRO A O 1
ATOM 2120 N N . LYS A 1 264 ? 1.317 -5.886 17.326 1 82.14 264 LYS A N 1
ATOM 2121 C CA . LYS A 1 264 ? 0.654 -6.219 18.583 1 82.14 264 LYS A CA 1
ATOM 2122 C C . LYS A 1 264 ? -0.769 -6.713 18.341 1 82.14 264 LYS A C 1
ATOM 2124 O O . LYS A 1 264 ? -1.168 -7.754 18.867 1 82.14 264 LYS A O 1
ATOM 2129 N N . GLU A 1 265 ? -1.495 -5.988 17.55 1 82.07 265 GLU A N 1
ATOM 2130 C CA . GLU A 1 265 ? -2.876 -6.355 17.249 1 82.07 265 GLU A CA 1
ATOM 2131 C C . GLU A 1 265 ? -2.945 -7.699 16.53 1 82.07 265 GLU A C 1
ATOM 2133 O O . GLU A 1 265 ? -3.866 -8.485 16.76 1 82.07 265 GLU A O 1
ATOM 2138 N N . TYR A 1 266 ? -1.975 -7.952 15.699 1 84.42 266 TYR A N 1
ATOM 2139 C CA . TYR A 1 266 ? -1.913 -9.203 14.952 1 84.42 266 TYR A CA 1
ATOM 2140 C C . TYR A 1 266 ? -1.658 -10.382 15.883 1 84.42 266 TYR A C 1
ATOM 2142 O O . TYR A 1 266 ? -2.35 -11.401 15.81 1 84.42 266 TYR A O 1
ATOM 2150 N N . ARG A 1 267 ? -0.784 -10.204 16.782 1 84.84 267 ARG A N 1
ATOM 2151 C CA . ARG A 1 267 ? -0.415 -11.28 17.696 1 84.84 267 ARG A CA 1
ATOM 2152 C C . ARG A 1 267 ? -1.566 -11.618 18.637 1 84.84 267 ARG A C 1
ATOM 2154 O O . ARG A 1 267 ? -1.809 -12.79 18.933 1 84.84 267 ARG A O 1
ATOM 2161 N N . GLU A 1 268 ? -2.299 -10.601 18.948 1 88.43 268 GLU A N 1
ATOM 2162 C CA . GLU A 1 268 ? -3.346 -10.772 19.95 1 88.43 268 GLU A CA 1
ATOM 2163 C C . GLU A 1 268 ? -4.694 -11.061 19.296 1 88.43 268 GLU A C 1
ATOM 2165 O O . GLU A 1 268 ? -5.684 -11.314 19.986 1 88.43 268 GLU A O 1
ATOM 2170 N N . HIS A 1 269 ? -4.643 -11.06 18.052 1 87.46 269 HIS A N 1
ATOM 2171 C CA . HIS A 1 269 ? -5.898 -11.21 17.325 1 87.46 269 HIS A CA 1
ATOM 2172 C C . HIS A 1 269 ? -6.976 -10.293 17.893 1 87.46 269 HIS A C 1
ATOM 2174 O O . HIS A 1 269 ? -8.087 -10.741 18.186 1 87.46 269 HIS A O 1
ATOM 2180 N N . SER A 1 270 ? -6.677 -9.067 18.067 1 88.02 270 SER A N 1
ATOM 2181 C CA . SER A 1 270 ? -7.53 -8.074 18.712 1 88.02 270 SER A CA 1
ATOM 2182 C C . SER A 1 270 ? -8.707 -7.694 17.82 1 88.02 270 SER A C 1
ATOM 2184 O O . SER A 1 270 ? -8.777 -8.114 16.663 1 88.02 270 SER A O 1
ATOM 2186 N N . GLN A 1 271 ? -9.629 -6.992 18.392 1 87.25 271 GLN A N 1
ATOM 2187 C CA . GLN A 1 271 ? -10.76 -6.48 17.626 1 87.25 271 GLN A CA 1
ATOM 2188 C C . GLN A 1 271 ? -10.289 -5.588 16.48 1 87.25 271 GLN A C 1
ATOM 2190 O O . GLN A 1 271 ? -10.862 -5.616 15.389 1 87.25 271 GLN A O 1
ATOM 2195 N N . ASP A 1 272 ? -9.249 -4.911 16.679 1 86.14 272 ASP A N 1
ATOM 2196 C CA . ASP A 1 272 ? -8.691 -4.045 15.644 1 86.14 272 ASP A CA 1
ATOM 2197 C C . ASP A 1 272 ? -8.167 -4.865 14.467 1 86.14 272 ASP A C 1
ATOM 2199 O O . ASP A 1 272 ? -8.364 -4.493 13.308 1 86.14 272 ASP A O 1
ATOM 2203 N N . TYR A 1 273 ? -7.512 -5.94 14.832 1 89.22 273 TYR A N 1
ATOM 2204 C CA . TYR A 1 273 ? -7.05 -6.837 13.779 1 89.22 273 TYR A CA 1
ATOM 2205 C C . TYR A 1 273 ? -8.215 -7.317 12.921 1 89.22 273 TYR A C 1
ATOM 2207 O O . TYR A 1 273 ? -8.142 -7.286 11.691 1 89.22 273 TYR A O 1
ATOM 2215 N N . LYS A 1 274 ? -9.263 -7.7 13.566 1 91.47 274 LYS A N 1
ATOM 2216 C CA . LYS A 1 274 ? -10.419 -8.236 12.853 1 91.47 274 LYS A CA 1
ATOM 2217 C C . LYS A 1 274 ? -11.047 -7.178 11.95 1 91.47 274 LYS A C 1
ATOM 2219 O O . LYS A 1 274 ? -11.465 -7.479 10.83 1 91.47 274 LYS A O 1
ATOM 2224 N N . ILE A 1 275 ? -11.104 -5.966 12.428 1 90.23 275 ILE A N 1
ATOM 2225 C CA . ILE A 1 275 ? -11.68 -4.865 11.665 1 90.23 275 ILE A CA 1
ATOM 2226 C C . ILE A 1 275 ? -10.844 -4.611 10.412 1 90.23 275 ILE A C 1
ATOM 2228 O O . ILE A 1 275 ? -11.386 -4.49 9.311 1 90.23 275 ILE A O 1
ATOM 2232 N N . ILE A 1 276 ? -9.564 -4.618 10.565 1 89.75 276 ILE A N 1
ATOM 2233 C CA . ILE A 1 276 ? -8.666 -4.327 9.453 1 89.75 276 ILE A CA 1
ATOM 2234 C C . ILE A 1 276 ? -8.703 -5.474 8.446 1 89.75 276 ILE A C 1
ATOM 2236 O O . ILE A 1 276 ? -8.743 -5.244 7.235 1 89.75 276 ILE A O 1
ATOM 2240 N N . LEU A 1 277 ? -8.678 -6.683 8.955 1 92.53 277 LEU A N 1
ATOM 2241 C CA . LEU A 1 277 ? -8.749 -7.852 8.085 1 92.53 277 LEU A CA 1
ATOM 2242 C C . LEU A 1 277 ? -10.018 -7.824 7.24 1 92.53 277 LEU A C 1
ATOM 2244 O O . LEU A 1 277 ? -9.964 -8.015 6.023 1 92.53 277 LEU A O 1
ATOM 2248 N N . GLU A 1 278 ? -11.092 -7.58 7.881 1 92.68 278 GLU A N 1
ATOM 2249 C CA . GLU A 1 278 ? -12.369 -7.536 7.173 1 92.68 278 GLU A CA 1
ATOM 2250 C C . GLU A 1 278 ? -12.366 -6.455 6.097 1 92.68 278 GLU A C 1
ATOM 2252 O O . GLU A 1 278 ? -12.847 -6.678 4.984 1 92.68 278 GLU A O 1
ATOM 2257 N N . ARG A 1 279 ? -11.859 -5.377 6.437 1 89.76 279 ARG A N 1
ATOM 2258 C CA . ARG A 1 279 ? -11.769 -4.28 5.479 1 89.76 279 ARG A CA 1
ATOM 2259 C C . ARG A 1 279 ? -10.934 -4.679 4.267 1 89.76 279 ARG A C 1
ATOM 2261 O O . ARG A 1 279 ? -11.32 -4.413 3.126 1 89.76 279 ARG A O 1
ATOM 2268 N N . GLU A 1 280 ? -9.793 -5.297 4.51 1 90.32 280 GLU A N 1
ATOM 2269 C CA . GLU A 1 280 ? -8.898 -5.688 3.425 1 90.32 280 GLU A CA 1
ATOM 2270 C C . GLU A 1 280 ? -9.526 -6.774 2.556 1 90.32 280 GLU A C 1
ATOM 2272 O O . GLU A 1 280 ? -9.383 -6.757 1.331 1 90.32 280 GLU A O 1
ATOM 2277 N N . LEU A 1 281 ? -10.213 -7.705 3.176 1 93.64 281 LEU A N 1
ATOM 2278 C CA . LEU A 1 281 ? -10.875 -8.758 2.413 1 93.64 281 LEU A CA 1
ATOM 2279 C C . LEU A 1 281 ? -11.987 -8.181 1.543 1 93.64 281 LEU A C 1
ATOM 2281 O O . LEU A 1 281 ? -12.133 -8.565 0.38 1 93.64 281 LEU A O 1
ATOM 2285 N N . ASN A 1 282 ? -12.717 -7.258 2.085 1 91.59 282 ASN A N 1
ATOM 2286 C CA . ASN A 1 282 ? -13.77 -6.608 1.313 1 91.59 282 ASN A CA 1
ATOM 2287 C C . ASN A 1 282 ? -13.198 -5.808 0.147 1 91.59 282 ASN A C 1
ATOM 2289 O O . ASN A 1 282 ? -13.771 -5.797 -0.944 1 91.59 282 ASN A O 1
ATOM 2293 N N . LYS A 1 283 ? -12.122 -5.165 0.436 1 89.3 283 LYS A N 1
ATOM 2294 C CA . LYS A 1 283 ? -11.473 -4.41 -0.633 1 89.3 283 LYS A CA 1
ATOM 2295 C C . LYS A 1 283 ? -10.969 -5.339 -1.734 1 89.3 283 LYS A C 1
ATOM 2297 O O . LYS A 1 283 ? -11.004 -4.986 -2.915 1 89.3 283 LYS A O 1
ATOM 2302 N N . PHE A 1 284 ? -10.46 -6.517 -1.371 1 93.4 284 PHE A N 1
ATOM 2303 C CA . PHE A 1 284 ? -10.045 -7.519 -2.346 1 93.4 284 PHE A CA 1
ATOM 2304 C C . PHE A 1 284 ? -11.214 -7.928 -3.234 1 93.4 284 PHE A C 1
ATOM 2306 O O . PHE A 1 284 ? -11.1 -7.922 -4.461 1 93.4 284 PHE A O 1
ATOM 2313 N N . ILE A 1 285 ? -12.319 -8.162 -2.631 1 94.05 285 ILE A N 1
ATOM 2314 C CA . ILE A 1 285 ? -13.519 -8.6 -3.335 1 94.05 285 ILE A CA 1
ATOM 2315 C C . ILE A 1 285 ? -14.012 -7.486 -4.256 1 94.05 285 ILE A C 1
ATOM 2317 O O . ILE A 1 285 ? -14.294 -7.724 -5.432 1 94.05 285 ILE A O 1
ATOM 2321 N N . GLU A 1 286 ? -14.067 -6.303 -3.748 1 90.28 286 GLU A N 1
ATOM 2322 C CA . GLU A 1 286 ? -14.532 -5.167 -4.537 1 90.28 286 GLU A CA 1
ATOM 2323 C C . GLU A 1 286 ? -13.626 -4.922 -5.741 1 90.28 286 GLU A C 1
ATOM 2325 O O . GLU A 1 286 ? -14.107 -4.618 -6.834 1 90.28 286 GLU A O 1
ATOM 2330 N N . SER A 1 287 ? -12.351 -5.009 -5.476 1 90.77 287 SER A N 1
ATOM 2331 C CA . SER A 1 287 ? -11.397 -4.834 -6.566 1 90.77 287 SER A CA 1
ATOM 2332 C C . SER A 1 287 ? -11.603 -5.881 -7.655 1 90.77 287 SER A C 1
ATOM 2334 O O . SER A 1 287 ? -11.596 -5.557 -8.845 1 90.77 287 SER A O 1
ATOM 2336 N N . LEU A 1 288 ? -11.787 -7.126 -7.278 1 93.85 288 LEU A N 1
ATOM 2337 C CA . LEU A 1 288 ? -12.028 -8.194 -8.242 1 93.85 288 LEU A CA 1
ATOM 2338 C C . LEU A 1 288 ? -13.3 -7.93 -9.04 1 93.85 288 LEU A C 1
ATOM 2340 O O . LEU A 1 288 ? -13.318 -8.098 -10.262 1 93.85 288 LEU A O 1
ATOM 2344 N N . GLU A 1 289 ? -14.284 -7.5 -8.348 1 92.39 289 GLU A N 1
ATOM 2345 C CA . GLU A 1 289 ? -15.56 -7.247 -9.01 1 92.39 289 GLU A CA 1
ATOM 2346 C C . GLU A 1 289 ? -15.422 -6.172 -10.083 1 92.39 289 GLU A C 1
ATOM 2348 O O . GLU A 1 289 ? -15.988 -6.297 -11.171 1 92.39 289 GLU A O 1
ATOM 2353 N N . ILE A 1 290 ? -14.72 -5.209 -9.797 1 89.92 290 ILE A N 1
ATOM 2354 C CA . ILE A 1 290 ? -14.488 -4.14 -10.762 1 89.92 290 ILE A CA 1
ATOM 2355 C C . ILE A 1 290 ? -13.702 -4.683 -11.954 1 89.92 290 ILE A C 1
ATOM 2357 O O . ILE A 1 290 ? -14.03 -4.393 -13.106 1 89.92 290 ILE A O 1
ATOM 2361 N N . ILE A 1 291 ? -12.691 -5.416 -11.626 1 91.53 291 ILE A N 1
ATOM 2362 C CA . ILE A 1 291 ? -11.862 -5.998 -12.675 1 91.53 291 ILE A CA 1
ATOM 2363 C C . ILE A 1 291 ? -12.708 -6.92 -13.55 1 91.53 291 ILE A C 1
ATOM 2365 O O . ILE A 1 291 ? -12.584 -6.909 -14.777 1 91.53 291 ILE A O 1
ATOM 2369 N N . PHE A 1 292 ? -13.603 -7.686 -12.936 1 93.98 292 PHE A N 1
ATOM 2370 C CA . PHE A 1 292 ? -14.468 -8.591 -13.684 1 93.98 292 PHE A CA 1
ATOM 2371 C C . PHE A 1 292 ? -15.396 -7.812 -14.608 1 93.98 292 PHE A C 1
ATOM 2373 O O . PHE A 1 292 ? -15.606 -8.202 -15.759 1 93.98 292 PHE A O 1
ATOM 2380 N N . GLN A 1 293 ? -15.92 -6.749 -14.114 1 90.67 293 GLN A N 1
ATOM 2381 C CA . GLN A 1 293 ? -16.817 -5.915 -14.906 1 90.67 293 GLN A CA 1
ATOM 2382 C C . GLN A 1 293 ? -16.092 -5.313 -16.106 1 90.67 293 GLN A C 1
ATOM 2384 O O . GLN A 1 293 ? -16.628 -5.295 -17.217 1 90.67 293 GLN A O 1
ATOM 2389 N N . ARG A 1 294 ? -14.915 -4.94 -15.91 1 89.01 294 ARG A N 1
ATOM 2390 C CA . ARG A 1 294 ? -14.133 -4.284 -16.954 1 89.01 294 ARG A CA 1
ATOM 2391 C C . ARG A 1 294 ? -13.679 -5.287 -18.009 1 89.01 294 ARG A C 1
ATOM 2393 O O . ARG A 1 294 ? -13.361 -4.907 -19.138 1 89.01 294 ARG A O 1
ATOM 2400 N N . ASN A 1 295 ? -13.625 -6.509 -17.617 1 90.21 295 ASN A N 1
ATOM 2401 C CA . ASN A 1 295 ? -13.127 -7.527 -18.535 1 90.21 295 ASN A CA 1
ATOM 2402 C C . ASN A 1 295 ? -14.243 -8.462 -18.994 1 90.21 295 ASN A C 1
ATOM 2404 O O . ASN A 1 295 ? -13.978 -9.499 -19.605 1 90.21 295 ASN A O 1
ATOM 2408 N N . ASN A 1 296 ? -15.519 -8.181 -18.613 1 88.15 296 ASN A N 1
ATOM 2409 C CA . ASN A 1 296 ? -16.7 -8.938 -19.015 1 88.15 296 ASN A CA 1
ATOM 2410 C C . ASN A 1 296 ? -16.613 -10.393 -18.562 1 88.15 296 ASN A C 1
ATOM 2412 O O . ASN A 1 296 ? -16.841 -11.309 -19.355 1 88.15 296 ASN A O 1
ATOM 2416 N N . CYS A 1 297 ? -16.181 -10.65 -17.346 1 87.67 297 CYS A N 1
ATOM 2417 C CA . CYS A 1 297 ? -16.05 -11.979 -16.758 1 87.67 297 CYS A CA 1
ATOM 2418 C C . CYS A 1 297 ? -17.154 -12.235 -15.739 1 87.67 297 CYS A C 1
ATOM 2420 O O . CYS A 1 297 ? -17.238 -13.325 -15.17 1 87.67 297 CYS A O 1
ATOM 2422 N N . ASN A 1 298 ? -18.053 -11.444 -15.518 1 82.5 298 ASN A N 1
ATOM 2423 C CA . ASN A 1 298 ? -18.97 -11.467 -14.383 1 82.5 298 ASN A CA 1
ATOM 2424 C C . ASN A 1 298 ? -19.995 -12.59 -14.514 1 82.5 298 ASN A C 1
ATOM 2426 O O . ASN A 1 298 ? -20.565 -13.035 -13.516 1 82.5 298 ASN A O 1
ATOM 2430 N N . ASP A 1 299 ? -20.274 -13.092 -15.624 1 86.62 299 ASP A N 1
ATOM 2431 C CA . ASP A 1 299 ? -21.298 -14.119 -15.793 1 86.62 299 ASP A CA 1
ATOM 2432 C C . ASP A 1 299 ? -20.761 -15.498 -15.416 1 86.62 299 ASP A C 1
ATOM 2434 O O . ASP A 1 299 ? -21.523 -16.377 -15.01 1 86.62 299 ASP A O 1
ATOM 2438 N N . PHE A 1 300 ? -19.531 -15.672 -15.407 1 90.28 300 PHE A N 1
ATOM 2439 C CA . PHE A 1 300 ? -18.87 -16.961 -15.244 1 90.28 300 PHE A CA 1
ATOM 2440 C C . PHE A 1 300 ? -18.312 -17.109 -13.834 1 90.28 300 PHE A C 1
ATOM 2442 O O . PHE A 1 300 ? -18.207 -18.223 -13.316 1 90.28 300 PHE A O 1
ATOM 2449 N N . ILE A 1 301 ? -18.071 -16.014 -13.156 1 95 301 ILE A N 1
ATOM 2450 C CA . ILE A 1 301 ? -17.301 -16.043 -11.918 1 95 301 ILE A CA 1
ATOM 2451 C C . ILE A 1 301 ? -18.177 -15.587 -10.753 1 95 301 ILE A C 1
ATOM 2453 O O . ILE A 1 301 ? -18.886 -14.583 -10.858 1 95 301 ILE A O 1
ATOM 2457 N N . VAL A 1 302 ? -18.166 -16.314 -9.66 1 95.2 302 VAL A N 1
ATOM 2458 C CA . VAL A 1 302 ? -18.866 -15.957 -8.431 1 95.2 302 VAL A CA 1
ATOM 2459 C C . VAL A 1 302 ? -17.889 -15.969 -7.257 1 95.2 302 VAL A C 1
ATOM 2461 O O . VAL A 1 302 ? -17.03 -16.849 -7.165 1 95.2 302 VAL A O 1
ATOM 2464 N N . ILE A 1 303 ? -17.983 -15.009 -6.419 1 96.51 303 ILE A N 1
ATOM 2465 C CA . ILE A 1 303 ? -17.18 -14.961 -5.202 1 96.51 303 ILE A CA 1
ATOM 2466 C C . ILE A 1 303 ? -18.016 -15.431 -4.013 1 96.51 303 ILE A C 1
ATOM 2468 O O . ILE A 1 303 ? -19.143 -14.971 -3.818 1 96.51 303 ILE A O 1
ATOM 2472 N N . GLU A 1 304 ? -17.482 -16.309 -3.248 1 95.48 304 GLU A N 1
ATOM 2473 C CA . GLU A 1 304 ? -18.187 -16.851 -2.091 1 95.48 304 GLU A CA 1
ATOM 2474 C C . GLU A 1 304 ? -17.339 -16.743 -0.827 1 95.48 304 GLU A C 1
ATOM 2476 O O . GLU A 1 304 ? -16.148 -17.061 -0.843 1 95.48 304 GLU A O 1
ATOM 2481 N N . ARG A 1 305 ? -17.961 -16.322 0.206 1 94.75 305 ARG A N 1
ATOM 2482 C CA . ARG A 1 305 ? -17.313 -16.26 1.512 1 94.75 305 ARG A CA 1
ATOM 2483 C C . ARG A 1 305 ? -17.643 -17.492 2.347 1 94.75 305 ARG A C 1
ATOM 2485 O O . ARG A 1 305 ? -18.774 -17.983 2.32 1 94.75 305 ARG A O 1
ATOM 2492 N N . PHE A 1 306 ? -16.685 -17.914 3.121 1 93.7 306 PHE A N 1
ATOM 2493 C CA . PHE A 1 306 ? -16.943 -19.074 3.967 1 93.7 306 PHE A CA 1
ATOM 2494 C C . PHE A 1 306 ? -16.289 -18.903 5.333 1 93.7 306 PHE A C 1
ATOM 2496 O O . PHE A 1 306 ? -15.345 -18.125 5.482 1 93.7 306 PHE A O 1
ATOM 2503 N N . MET B 1 1 ? 21.06 1.843 -6.962 1 66.05 1 MET B N 1
ATOM 2504 C CA . MET B 1 1 ? 20.659 3.246 -6.92 1 66.05 1 MET B CA 1
ATOM 2505 C C . MET B 1 1 ? 20.657 3.768 -5.487 1 66.05 1 MET B C 1
ATOM 2507 O O . MET B 1 1 ? 20.341 3.03 -4.553 1 66.05 1 MET B O 1
ATOM 2511 N N . ARG B 1 2 ? 21.209 4.983 -5.35 1 83.95 2 ARG B N 1
ATOM 2512 C CA . ARG B 1 2 ? 21.216 5.645 -4.05 1 83.95 2 ARG B CA 1
ATOM 2513 C C . ARG B 1 2 ? 19.797 5.951 -3.584 1 83.95 2 ARG B C 1
ATOM 2515 O O . ARG B 1 2 ? 18.931 6.288 -4.394 1 83.95 2 ARG B O 1
ATOM 2522 N N . LYS B 1 3 ? 19.483 5.736 -2.318 1 90.63 3 LYS B N 1
ATOM 2523 C CA . LYS B 1 3 ? 18.19 6.112 -1.752 1 90.63 3 LYS B CA 1
ATOM 2524 C C . LYS B 1 3 ? 17.938 7.609 -1.904 1 90.63 3 LYS B C 1
ATOM 2526 O O . LYS B 1 3 ? 18.878 8.407 -1.892 1 90.63 3 LYS B O 1
ATOM 2531 N N . ARG B 1 4 ? 16.79 7.978 -2.034 1 92.54 4 ARG B N 1
ATOM 2532 C CA . ARG B 1 4 ? 16.435 9.364 -2.322 1 92.54 4 ARG B CA 1
ATOM 2533 C C . ARG B 1 4 ? 15.788 10.027 -1.11 1 92.54 4 ARG B C 1
ATOM 2535 O O . ARG B 1 4 ? 14.951 9.421 -0.438 1 92.54 4 ARG B O 1
ATOM 2542 N N . VAL B 1 5 ? 16.169 11.301 -0.842 1 94.03 5 VAL B N 1
ATOM 2543 C CA . VAL B 1 5 ? 15.671 12.036 0.316 1 94.03 5 VAL B CA 1
ATOM 2544 C C . VAL B 1 5 ? 14.966 13.31 -0.144 1 94.03 5 VAL B C 1
ATOM 2546 O O . VAL B 1 5 ? 15.509 14.072 -0.947 1 94.03 5 VAL B O 1
ATOM 2549 N N . PHE B 1 6 ? 13.779 13.481 0.403 1 94.58 6 PHE B N 1
ATOM 2550 C CA . PHE B 1 6 ? 12.994 14.688 0.171 1 94.58 6 PHE B CA 1
ATOM 2551 C C . PHE B 1 6 ? 13.186 15.685 1.308 1 94.58 6 PHE B C 1
ATOM 2553 O O . PHE B 1 6 ? 13.082 15.323 2.482 1 94.58 6 PHE B O 1
ATOM 2560 N N . ILE B 1 7 ? 13.467 16.968 0.949 1 94.9 7 ILE B N 1
ATOM 2561 C CA . ILE B 1 7 ? 13.538 18.007 1.97 1 94.9 7 ILE B CA 1
ATOM 2562 C C . ILE B 1 7 ? 12.444 19.044 1.729 1 94.9 7 ILE B C 1
ATOM 2564 O O . ILE B 1 7 ? 12.402 19.676 0.67 1 94.9 7 ILE B O 1
ATOM 2568 N N . GLY B 1 8 ? 11.532 19.143 2.658 1 91.49 8 GLY B N 1
ATOM 2569 C CA . GLY B 1 8 ? 10.536 20.202 2.637 1 91.49 8 GLY B CA 1
ATOM 2570 C C . GLY B 1 8 ? 10.81 21.299 3.648 1 91.49 8 GLY B C 1
ATOM 2571 O O . GLY B 1 8 ? 11.17 21.019 4.793 1 91.49 8 GLY B O 1
ATOM 2572 N N . SER B 1 9 ? 10.648 22.548 3.247 1 90.04 9 SER B N 1
ATOM 2573 C CA . SER B 1 9 ? 10.856 23.699 4.119 1 90.04 9 SER B CA 1
ATOM 2574 C C . SER B 1 9 ? 10.045 24.902 3.65 1 90.04 9 SER B C 1
ATOM 2576 O O . SER B 1 9 ? 9.505 24.9 2.542 1 90.04 9 SER B O 1
ATOM 2578 N N . SER B 1 10 ? 9.936 25.848 4.558 1 85.37 10 SER B N 1
ATOM 2579 C CA . SER B 1 10 ? 9.393 27.133 4.129 1 85.37 10 SER B CA 1
ATOM 2580 C C . SER B 1 10 ? 10.378 27.878 3.235 1 85.37 10 SER B C 1
ATOM 2582 O O . SER B 1 10 ? 11.569 27.56 3.214 1 85.37 10 SER B O 1
ATOM 2584 N N . SER B 1 11 ? 9.871 28.831 2.466 1 81.62 11 SER B N 1
ATOM 2585 C CA . SER B 1 11 ? 10.738 29.631 1.606 1 81.62 11 SER B CA 1
ATOM 2586 C C . SER B 1 11 ? 11.795 30.369 2.42 1 81.62 11 SER B C 1
ATOM 2588 O O . SER B 1 11 ? 12.916 30.576 1.949 1 81.62 11 SER B O 1
ATOM 2590 N N . GLU B 1 12 ? 11.527 30.702 3.662 1 82.49 12 GLU B N 1
ATOM 2591 C CA . GLU B 1 12 ? 12.421 31.461 4.532 1 82.49 12 GLU B CA 1
ATOM 2592 C C . GLU B 1 12 ? 13.575 30.594 5.028 1 82.49 12 GLU B C 1
ATOM 2594 O O . GLU B 1 12 ? 14.605 31.112 5.465 1 82.49 12 GLU B O 1
ATOM 2599 N N . GLU B 1 13 ? 13.384 29.339 4.875 1 86.24 13 GLU B N 1
ATOM 2600 C CA . GLU B 1 13 ? 14.395 28.453 5.445 1 86.24 13 GLU B CA 1
ATOM 2601 C C . GLU B 1 13 ? 15.122 27.672 4.354 1 86.24 13 GLU B C 1
ATOM 2603 O O . GLU B 1 13 ? 15.59 26.556 4.59 1 86.24 13 GLU B O 1
ATOM 2608 N N . LEU B 1 14 ? 15.185 28.174 3.257 1 89.19 14 LEU B N 1
ATOM 2609 C CA . LEU B 1 14 ? 15.91 27.553 2.154 1 89.19 14 LEU B CA 1
ATOM 2610 C C . LEU B 1 14 ? 17.388 27.395 2.496 1 89.19 14 LEU B C 1
ATOM 2612 O O . LEU B 1 14 ? 18.022 26.418 2.09 1 89.19 14 LEU B O 1
ATOM 2616 N N . GLY B 1 15 ? 17.968 28.334 3.24 1 90.41 15 GLY B N 1
ATOM 2617 C CA . GLY B 1 15 ? 19.352 28.23 3.674 1 90.41 15 GLY B CA 1
ATOM 2618 C C . GLY B 1 15 ? 19.634 26.973 4.475 1 90.41 15 GLY B C 1
ATOM 2619 O O . GLY B 1 15 ? 20.59 26.249 4.188 1 90.41 15 GLY B O 1
ATOM 2620 N N . THR B 1 16 ? 18.804 26.735 5.456 1 92.46 16 THR B N 1
ATOM 2621 C CA . THR B 1 16 ? 18.95 25.53 6.265 1 92.46 16 THR B CA 1
ATOM 2622 C C . THR B 1 16 ? 18.801 24.279 5.403 1 92.46 16 THR B C 1
ATOM 2624 O O . THR B 1 16 ? 19.563 23.321 5.553 1 92.46 16 THR B O 1
ATOM 2627 N N . ALA B 1 17 ? 17.883 24.274 4.47 1 93.9 17 ALA B N 1
ATOM 2628 C CA . ALA B 1 17 ? 17.651 23.144 3.574 1 93.9 17 ALA B CA 1
ATOM 2629 C C . ALA B 1 17 ? 18.898 22.828 2.755 1 93.9 17 ALA B C 1
ATOM 2631 O O . ALA B 1 17 ? 19.24 21.659 2.559 1 93.9 17 ALA B O 1
ATOM 2632 N N . LYS B 1 18 ? 19.545 23.853 2.342 1 94.53 18 LYS B N 1
ATOM 2633 C CA . LYS B 1 18 ? 20.75 23.677 1.537 1 94.53 18 LYS B CA 1
ATOM 2634 C C . LYS B 1 18 ? 21.875 23.057 2.36 1 94.53 18 LYS B C 1
ATOM 2636 O O . LYS B 1 18 ? 22.632 22.223 1.858 1 94.53 18 LYS B O 1
ATOM 2641 N N . ILE B 1 19 ? 21.982 23.467 3.582 1 95.1 19 ILE B N 1
ATOM 2642 C CA . ILE B 1 19 ? 22.991 22.893 4.466 1 95.1 19 ILE B CA 1
ATOM 2643 C C . ILE B 1 19 ? 22.717 21.404 4.665 1 95.1 19 ILE B C 1
ATOM 2645 O O . ILE B 1 19 ? 23.63 20.58 4.575 1 95.1 19 ILE B O 1
ATOM 2649 N N . VAL B 1 20 ? 21.466 21.055 4.93 1 95.17 20 VAL B N 1
ATOM 2650 C CA . VAL B 1 20 ? 21.065 19.666 5.125 1 95.17 20 VAL B CA 1
ATOM 2651 C C . VAL B 1 20 ? 21.4 18.851 3.878 1 95.17 20 VAL B C 1
ATOM 2653 O O . VAL B 1 20 ? 21.974 17.764 3.974 1 95.17 20 VAL B O 1
ATOM 2656 N N . LYS B 1 21 ? 21.073 19.414 2.717 1 96.31 21 LYS B N 1
ATOM 2657 C CA . LYS B 1 21 ? 21.341 18.727 1.457 1 96.31 21 LYS B CA 1
ATOM 2658 C C . LYS B 1 21 ? 22.835 18.471 1.277 1 96.31 21 LYS B C 1
ATOM 2660 O O . LYS B 1 21 ? 23.24 17.374 0.887 1 96.31 21 LYS B O 1
ATOM 2665 N N . GLU B 1 22 ? 23.619 19.417 1.541 1 96.11 22 GLU B N 1
ATOM 2666 C CA . GLU B 1 22 ? 25.062 19.3 1.359 1 96.11 22 GLU B CA 1
ATOM 2667 C C . GLU B 1 22 ? 25.635 18.166 2.203 1 96.11 22 GLU B C 1
ATOM 2669 O O . GLU B 1 22 ? 26.497 17.415 1.741 1 96.11 22 GLU B O 1
ATOM 2674 N N . ILE B 1 23 ? 25.165 18.052 3.344 1 95.29 23 ILE B N 1
ATOM 2675 C CA . ILE B 1 23 ? 25.683 17.035 4.253 1 95.29 23 ILE B CA 1
ATOM 2676 C C . ILE B 1 23 ? 25.199 15.655 3.814 1 95.29 23 ILE B C 1
ATOM 2678 O O . ILE B 1 23 ? 25.978 14.7 3.776 1 95.29 23 ILE B O 1
ATOM 2682 N N . LEU B 1 24 ? 23.947 15.539 3.416 1 95.97 24 LEU B N 1
ATOM 2683 C CA . LEU B 1 24 ? 23.339 14.246 3.121 1 95.97 24 LEU B CA 1
ATOM 2684 C C . LEU B 1 24 ? 23.713 13.777 1.719 1 95.97 24 LEU B C 1
ATOM 2686 O O . LEU B 1 24 ? 23.641 12.583 1.42 1 95.97 24 LEU B O 1
ATOM 2690 N N . ASP B 1 25 ? 24.102 14.686 0.876 1 95.57 25 ASP B N 1
ATOM 2691 C CA . ASP B 1 25 ? 24.412 14.372 -0.515 1 95.57 25 ASP B CA 1
ATOM 2692 C C . ASP B 1 25 ? 25.569 13.38 -0.609 1 95.57 25 ASP B C 1
ATOM 2694 O O . ASP B 1 25 ? 25.783 12.766 -1.657 1 95.57 25 ASP B O 1
ATOM 2698 N N . LYS B 1 26 ? 26.277 13.199 0.413 1 94.13 26 LYS B N 1
ATOM 2699 C CA . LYS B 1 26 ? 27.38 12.243 0.436 1 94.13 26 LYS B CA 1
ATOM 2700 C C . LYS B 1 26 ? 26.866 10.809 0.35 1 94.13 26 LYS B C 1
ATOM 2702 O O . LYS B 1 26 ? 27.522 9.943 -0.233 1 94.13 26 LYS B O 1
ATOM 2707 N N . ASP B 1 27 ? 25.693 10.56 0.884 1 95.1 27 ASP B N 1
ATOM 2708 C CA . ASP B 1 27 ? 25.213 9.189 1.023 1 95.1 27 ASP B CA 1
ATOM 2709 C C . ASP B 1 27 ? 23.899 8.987 0.271 1 95.1 27 ASP B C 1
ATOM 2711 O O . ASP B 1 27 ? 23.506 7.853 -0.009 1 95.1 27 ASP B O 1
ATOM 2715 N N . PHE B 1 28 ? 23.213 10.115 -0.074 1 95.91 28 PHE B N 1
ATOM 2716 C CA . PHE B 1 28 ? 21.869 10.018 -0.632 1 95.91 28 PHE B CA 1
ATOM 2717 C C . PHE B 1 28 ? 21.723 10.922 -1.85 1 95.91 28 PHE B C 1
ATOM 2719 O O . PHE B 1 28 ? 22.551 11.807 -2.076 1 95.91 28 PHE B O 1
ATOM 2726 N N . ASP B 1 29 ? 20.742 10.631 -2.725 1 94.64 29 ASP B N 1
ATOM 2727 C CA . ASP B 1 29 ? 20.253 11.6 -3.701 1 94.64 29 ASP B CA 1
ATOM 2728 C C . ASP B 1 29 ? 19.215 12.53 -3.078 1 94.64 29 ASP B C 1
ATOM 2730 O O . ASP B 1 29 ? 18.086 12.117 -2.807 1 94.64 29 ASP B O 1
ATOM 2734 N N . VAL B 1 30 ? 19.599 13.825 -2.876 1 95.53 30 VAL B N 1
ATOM 2735 C CA . VAL B 1 30 ? 18.784 14.719 -2.06 1 95.53 30 VAL B CA 1
ATOM 2736 C C . VAL B 1 30 ? 18.149 15.79 -2.944 1 95.53 30 VAL B C 1
ATOM 2738 O O . VAL B 1 30 ? 18.824 16.396 -3.779 1 95.53 30 VAL B O 1
ATOM 2741 N N . VAL B 1 31 ? 16.86 15.987 -2.775 1 93.26 31 VAL B N 1
ATOM 2742 C CA . VAL B 1 31 ? 16.135 17.006 -3.527 1 93.26 31 VAL B CA 1
ATOM 2743 C C . VAL B 1 31 ? 15.411 17.943 -2.562 1 93.26 31 VAL B C 1
ATOM 2745 O O . VAL B 1 31 ? 14.708 17.488 -1.657 1 93.26 31 VAL B O 1
ATOM 2748 N N . ILE B 1 32 ? 15.611 19.21 -2.731 1 93.14 32 ILE B N 1
ATOM 2749 C CA . ILE B 1 32 ? 14.88 20.218 -1.97 1 93.14 32 ILE B CA 1
ATOM 2750 C C . ILE B 1 32 ? 13.591 20.584 -2.704 1 93.14 32 ILE B C 1
ATOM 2752 O O . ILE B 1 32 ? 13.61 20.858 -3.906 1 93.14 32 ILE B O 1
ATOM 2756 N N . TRP B 1 33 ? 12.612 20.361 -1.923 1 80.02 33 TRP B N 1
ATOM 2757 C CA . TRP B 1 33 ? 11.317 20.747 -2.474 1 80.02 33 TRP B CA 1
ATOM 2758 C C . TRP B 1 33 ? 10.958 22.174 -2.075 1 80.02 33 TRP B C 1
ATOM 2760 O O . TRP B 1 33 ? 10.786 22.47 -0.89 1 80.02 33 TRP B O 1
ATOM 2770 N N . ASN B 1 34 ? 11.259 23.161 -2.833 1 61 34 ASN B N 1
ATOM 2771 C CA . ASN B 1 34 ? 10.917 24.55 -2.544 1 61 34 ASN B CA 1
ATOM 2772 C C . ASN B 1 34 ? 9.767 25.038 -3.42 1 61 34 ASN B C 1
ATOM 2774 O O . ASN B 1 34 ? 9.665 24.657 -4.588 1 61 34 ASN B O 1
ATOM 2778 N N . GLU B 1 35 ? 8.73 25.539 -2.773 1 53.7 35 GLU B N 1
ATOM 2779 C CA . GLU B 1 35 ? 7.62 26.163 -3.487 1 53.7 35 GLU B CA 1
ATOM 2780 C C . GLU B 1 35 ? 8.11 26.914 -4.721 1 53.7 35 GLU B C 1
ATOM 2782 O O . GLU B 1 35 ? 7.464 26.883 -5.771 1 53.7 35 GLU B O 1
ATOM 2787 N N . SER B 1 36 ? 9.141 27.666 -4.545 1 46.11 36 SER B N 1
ATOM 2788 C CA . SER B 1 36 ? 9.625 28.522 -5.623 1 46.11 36 SER B CA 1
ATOM 2789 C C . SER B 1 36 ? 10.3 27.703 -6.719 1 46.11 36 SER B C 1
ATOM 2791 O O . SER B 1 36 ? 10.439 28.168 -7.852 1 46.11 36 SER B O 1
ATOM 2793 N N . VAL B 1 37 ? 11.007 26.805 -6.348 1 40.09 37 VAL B N 1
ATOM 2794 C CA . VAL B 1 37 ? 11.77 26.026 -7.318 1 40.09 37 VAL B CA 1
ATOM 2795 C C . VAL B 1 37 ? 10.816 25.251 -8.224 1 40.09 37 VAL B C 1
ATOM 2797 O O . VAL B 1 37 ? 11.115 25.021 -9.398 1 40.09 37 VAL B O 1
ATOM 2800 N N . TRP B 1 38 ? 9.929 24.533 -7.51 1 39.45 38 TRP B N 1
ATOM 2801 C CA . TRP B 1 38 ? 8.965 23.89 -8.397 1 39.45 38 TRP B CA 1
ATOM 2802 C C . TRP B 1 38 ? 8.213 24.926 -9.226 1 39.45 38 TRP B C 1
ATOM 2804 O O . TRP B 1 38 ? 7.349 24.575 -10.033 1 39.45 38 TRP B O 1
ATOM 2814 N N . ASP B 1 39 ? 8.07 26.152 -8.773 1 37.14 39 ASP B N 1
ATOM 2815 C CA . ASP B 1 39 ? 7.632 27.106 -9.787 1 37.14 39 ASP B CA 1
ATOM 2816 C C . ASP B 1 39 ? 8.242 26.78 -11.148 1 37.14 39 ASP B C 1
ATOM 2818 O O . ASP B 1 39 ? 7.665 27.107 -12.187 1 37.14 39 ASP B O 1
ATOM 2822 N N . LYS B 1 40 ? 9.56 26.762 -11.155 1 34.96 40 LYS B N 1
ATOM 2823 C CA . LYS B 1 40 ? 10.08 26.587 -12.508 1 34.96 40 LYS B CA 1
ATOM 2824 C C . LYS B 1 40 ? 9.748 25.2 -13.049 1 34.96 40 LYS B C 1
ATOM 2826 O O . LYS B 1 40 ? 9.61 25.018 -14.261 1 34.96 40 LYS B O 1
ATOM 2831 N N . SER B 1 41 ? 10.352 24.083 -12.487 1 33.41 41 SER B N 1
ATOM 2832 C CA . SER B 1 41 ? 10.316 22.852 -13.269 1 33.41 41 SER B CA 1
ATOM 2833 C C . SER B 1 41 ? 8.911 22.258 -13.301 1 33.41 41 SER B C 1
ATOM 2835 O O . SER B 1 41 ? 7.966 22.859 -12.786 1 33.41 41 SER B O 1
ATOM 2837 N N . VAL B 1 42 ? 8.676 20.849 -12.686 1 31.53 42 VAL B N 1
ATOM 2838 C CA . VAL B 1 42 ? 7.571 19.997 -13.113 1 31.53 42 VAL B CA 1
ATOM 2839 C C . VAL B 1 42 ? 6.254 20.551 -12.574 1 31.53 42 VAL B C 1
ATOM 2841 O O . VAL B 1 42 ? 5.648 19.964 -11.674 1 31.53 42 VAL B O 1
ATOM 2844 N N . PHE B 1 43 ? 6.239 21.639 -11.765 1 35.51 43 PHE B N 1
ATOM 2845 C CA . PHE B 1 43 ? 4.859 22.105 -11.716 1 35.51 43 PHE B CA 1
ATOM 2846 C C . PHE B 1 43 ? 4.26 22.173 -13.116 1 35.51 43 PHE B C 1
ATOM 2848 O O . PHE B 1 43 ? 4.47 23.148 -13.84 1 35.51 43 PHE B O 1
ATOM 2855 N N . LYS B 1 44 ? 4.406 21.289 -13.734 1 36.87 44 LYS B N 1
ATOM 2856 C CA . LYS B 1 44 ? 3.618 21.382 -14.959 1 36.87 44 LYS B CA 1
ATOM 2857 C C . LYS B 1 44 ? 2.343 22.19 -14.732 1 36.87 44 LYS B C 1
ATOM 2859 O O . LYS B 1 44 ? 1.759 22.146 -13.648 1 36.87 44 LYS B O 1
ATOM 2864 N N . LEU B 1 45 ? 1.952 23.143 -15.376 1 35.42 45 LEU B N 1
ATOM 2865 C CA . LEU B 1 45 ? 0.794 24.026 -15.465 1 35.42 45 LEU B CA 1
ATOM 2866 C C . LEU B 1 45 ? -0.336 23.531 -14.568 1 35.42 45 LEU B C 1
ATOM 2868 O O . LEU B 1 45 ? -0.921 24.311 -13.813 1 35.42 45 LEU B O 1
ATOM 2872 N N . ASN B 1 46 ? -1.076 22.548 -14.982 1 38.54 46 ASN B N 1
ATOM 2873 C CA . ASN B 1 46 ? -2.402 22.109 -14.56 1 38.54 46 ASN B CA 1
ATOM 2874 C C . ASN B 1 46 ? -2.332 21.233 -13.312 1 38.54 46 ASN B C 1
ATOM 2876 O O . ASN B 1 46 ? -3.336 20.648 -12.903 1 38.54 46 ASN B O 1
ATOM 2880 N N . GLN B 1 47 ? -1.08 21.065 -12.746 1 49.53 47 GLN B N 1
ATOM 2881 C CA . GLN B 1 47 ? -1.121 20.055 -11.694 1 49.53 47 GLN B CA 1
ATOM 2882 C C . GLN B 1 47 ? -1.19 20.702 -10.314 1 49.53 47 GLN B C 1
ATOM 2884 O O . GLN B 1 47 ? -0.597 21.759 -10.087 1 49.53 47 GLN B O 1
ATOM 2889 N N . ASN B 1 48 ? -2.316 20.3 -9.357 1 65.31 48 ASN B N 1
ATOM 2890 C CA . ASN B 1 48 ? -2.695 20.569 -7.974 1 65.31 48 ASN B CA 1
ATOM 2891 C C . ASN B 1 48 ? -1.572 20.21 -7.005 1 65.31 48 ASN B C 1
ATOM 2893 O O . ASN B 1 48 ? -0.863 19.222 -7.208 1 65.31 48 ASN B O 1
ATOM 2897 N N . PHE B 1 49 ? -0.925 21.226 -6.264 1 69.73 49 PHE B N 1
ATOM 2898 C CA . PHE B 1 49 ? 0.086 21.102 -5.221 1 69.73 49 PHE B CA 1
ATOM 2899 C C . PHE B 1 49 ? -0.071 19.786 -4.468 1 69.73 49 PHE B C 1
ATOM 2901 O O . PHE B 1 49 ? 0.905 19.061 -4.263 1 69.73 49 PHE B O 1
ATOM 2908 N N . LEU B 1 50 ? -1.206 19.449 -4.27 1 77.34 50 LEU B N 1
ATOM 2909 C CA . LEU B 1 50 ? -1.475 18.257 -3.473 1 77.34 50 LEU B CA 1
ATOM 2910 C C . LEU B 1 50 ? -1.156 16.992 -4.263 1 77.34 50 LEU B C 1
ATOM 2912 O O . LEU B 1 50 ? -0.549 16.06 -3.731 1 77.34 50 LEU B O 1
ATOM 2916 N N . THR B 1 51 ? -1.477 16.96 -5.505 1 76.41 51 THR B N 1
ATOM 2917 C CA . THR B 1 51 ? -1.201 15.804 -6.35 1 76.41 51 THR B CA 1
ATOM 2918 C C . THR B 1 51 ? 0.302 15.612 -6.531 1 76.41 51 THR B C 1
ATOM 2920 O O . THR B 1 51 ? 0.795 14.482 -6.52 1 76.41 51 THR B O 1
ATOM 2923 N N . ASP B 1 52 ? 0.966 16.709 -6.625 1 79.38 52 ASP B N 1
ATOM 2924 C CA . ASP B 1 52 ? 2.417 16.644 -6.775 1 79.38 52 ASP B CA 1
ATOM 2925 C C . ASP B 1 52 ? 3.079 16.126 -5.5 1 79.38 52 ASP B C 1
ATOM 2927 O O . ASP B 1 52 ? 4.028 15.342 -5.562 1 79.38 52 ASP B O 1
ATOM 2931 N N . LEU B 1 53 ? 2.59 16.603 -4.425 1 81.76 53 LEU B N 1
ATOM 2932 C CA . LEU B 1 53 ? 3.128 16.16 -3.143 1 81.76 53 LEU B CA 1
ATOM 2933 C C . LEU B 1 53 ? 2.887 14.668 -2.939 1 81.76 53 LEU B C 1
ATOM 2935 O O . LEU B 1 53 ? 3.774 13.949 -2.474 1 81.76 53 LEU B O 1
ATOM 2939 N N . LEU B 1 54 ? 1.731 14.242 -3.323 1 81.62 54 LEU B N 1
ATOM 2940 C CA . LEU B 1 54 ? 1.41 12.823 -3.211 1 81.62 54 LEU B CA 1
ATOM 2941 C C . LEU B 1 54 ? 2.298 11.99 -4.129 1 81.62 54 LEU B C 1
ATOM 2943 O O . LEU B 1 54 ? 2.79 10.932 -3.731 1 81.62 54 LEU B O 1
ATOM 2947 N N . SER B 1 55 ? 2.512 12.504 -5.3 1 81.85 55 SER B N 1
ATOM 2948 C CA . SER B 1 55 ? 3.386 11.814 -6.243 1 81.85 55 SER B CA 1
ATOM 2949 C C . SER B 1 55 ? 4.821 11.761 -5.73 1 81.85 55 SER B C 1
ATOM 2951 O O . SER B 1 55 ? 5.53 10.778 -5.953 1 81.85 55 SER B O 1
ATOM 2953 N N . ALA B 1 56 ? 5.18 12.827 -5.047 1 84.69 56 ALA B N 1
ATOM 2954 C CA . ALA B 1 56 ? 6.534 12.888 -4.502 1 84.69 56 ALA B CA 1
ATOM 2955 C C . ALA B 1 56 ? 6.769 11.768 -3.492 1 84.69 56 ALA B C 1
ATOM 2957 O O . ALA B 1 56 ? 7.865 11.208 -3.42 1 84.69 56 ALA B O 1
ATOM 2958 N N . THR B 1 57 ? 5.789 11.433 -2.757 1 85.96 57 THR B N 1
ATOM 2959 C CA . THR B 1 57 ? 5.954 10.406 -1.734 1 85.96 57 THR B CA 1
ATOM 2960 C C . THR B 1 57 ? 6.295 9.061 -2.369 1 85.96 57 THR B C 1
ATOM 2962 O O . THR B 1 57 ? 6.812 8.165 -1.698 1 85.96 57 THR B O 1
ATOM 2965 N N . LEU B 1 58 ? 6.017 8.916 -3.665 1 84.07 58 LEU B N 1
ATOM 2966 C CA . LEU B 1 58 ? 6.284 7.667 -4.369 1 84.07 58 LEU B CA 1
ATOM 2967 C C . LEU B 1 58 ? 7.714 7.637 -4.898 1 84.07 58 LEU B C 1
ATOM 2969 O O . LEU B 1 58 ? 8.221 6.576 -5.269 1 84.07 58 LEU B O 1
ATOM 2973 N N . LYS B 1 59 ? 8.356 8.807 -4.904 1 88.51 59 LYS B N 1
ATOM 2974 C CA . LYS B 1 59 ? 9.655 8.938 -5.558 1 88.51 59 LYS B CA 1
ATOM 2975 C C . LYS B 1 59 ? 10.788 8.936 -4.537 1 88.51 59 LYS B C 1
ATOM 2977 O O . LYS B 1 59 ? 11.959 8.815 -4.901 1 88.51 59 LYS B O 1
ATOM 2982 N N . PHE B 1 60 ? 10.453 9.041 -3.312 1 90.36 60 PHE B N 1
ATOM 2983 C CA . PHE B 1 60 ? 11.494 9.211 -2.305 1 90.36 60 PHE B CA 1
ATOM 2984 C C . PHE B 1 60 ? 11.407 8.117 -1.247 1 90.36 60 PHE B C 1
ATOM 2986 O O . PHE B 1 60 ? 10.321 7.61 -0.958 1 90.36 60 PHE B O 1
ATOM 2993 N N . ASP B 1 61 ? 12.548 7.817 -0.689 1 88.75 61 ASP B N 1
ATOM 2994 C CA . ASP B 1 61 ? 12.641 6.8 0.353 1 88.75 61 ASP B CA 1
ATOM 2995 C C . ASP B 1 61 ? 12.481 7.418 1.74 1 88.75 61 ASP B C 1
ATOM 2997 O O . ASP B 1 61 ? 12.015 6.756 2.67 1 88.75 61 ASP B O 1
ATOM 3001 N N . TYR B 1 62 ? 12.916 8.67 1.814 1 91.62 62 TYR B N 1
ATOM 3002 C CA . TYR B 1 62 ? 12.898 9.375 3.091 1 91.62 62 TYR B CA 1
ATOM 3003 C C . TYR B 1 62 ? 12.412 10.808 2.917 1 91.62 62 TYR B C 1
ATOM 3005 O O . TYR B 1 62 ? 12.524 11.381 1.83 1 91.62 62 TYR B O 1
ATOM 3013 N N . GLY B 1 63 ? 11.86 11.346 4.011 1 92.85 63 GLY B N 1
ATOM 3014 C CA . GLY B 1 63 ? 11.455 12.743 4.033 1 92.85 63 GLY B CA 1
ATOM 3015 C C . GLY B 1 63 ? 11.964 13.492 5.25 1 92.85 63 GLY B C 1
ATOM 3016 O O . GLY B 1 63 ? 11.937 12.967 6.365 1 92.85 63 GLY B O 1
ATOM 3017 N N . ILE B 1 64 ? 12.516 14.685 5.03 1 94.38 64 ILE B N 1
ATOM 3018 C CA . ILE B 1 64 ? 12.89 15.597 6.106 1 94.38 64 ILE B CA 1
ATOM 3019 C C . ILE B 1 64 ? 12.111 16.903 5.97 1 94.38 64 ILE B C 1
ATOM 3021 O O . ILE B 1 64 ? 12.172 17.563 4.93 1 94.38 64 ILE B O 1
ATOM 3025 N N . LEU B 1 65 ? 11.358 17.212 6.9 1 92.5 65 LEU B N 1
ATOM 3026 C CA . LEU B 1 65 ? 10.672 18.499 6.928 1 92.5 65 LEU B CA 1
ATOM 3027 C C . LEU B 1 65 ? 11.305 19.432 7.955 1 92.5 65 LEU B C 1
ATOM 3029 O O . LEU B 1 65 ? 11.509 19.045 9.108 1 92.5 65 LEU B O 1
ATOM 3033 N N . ILE B 1 66 ? 11.575 20.633 7.533 1 92.99 66 ILE B N 1
ATOM 3034 C CA . ILE B 1 66 ? 12.246 21.602 8.392 1 92.99 66 ILE B CA 1
ATOM 3035 C C . ILE B 1 66 ? 11.221 22.568 8.981 1 92.99 66 ILE B C 1
ATOM 3037 O O . ILE B 1 66 ? 10.513 23.257 8.244 1 92.99 66 ILE B O 1
ATOM 3041 N N . GLY B 1 67 ? 11.143 22.548 10.315 1 90.18 67 GLY B N 1
ATOM 3042 C CA . GLY B 1 67 ? 10.249 23.453 11.022 1 90.18 67 GLY B CA 1
ATOM 3043 C C . GLY B 1 67 ? 10.961 24.658 11.606 1 90.18 67 GLY B C 1
ATOM 3044 O O . GLY B 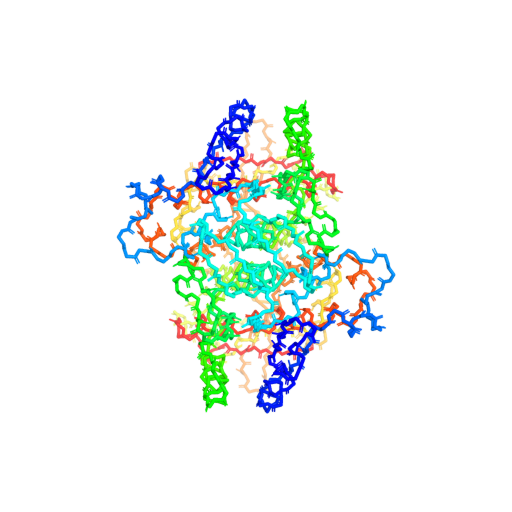1 67 ? 11.612 24.557 12.648 1 90.18 67 GLY B O 1
ATOM 3045 N N . SER B 1 68 ? 10.773 25.777 10.953 1 88.56 68 SER B N 1
ATOM 3046 C CA . SER B 1 68 ? 11.351 27.036 11.41 1 88.56 68 SER B CA 1
ATOM 3047 C C . SER B 1 68 ? 10.297 27.923 12.064 1 88.56 68 SER B C 1
ATOM 3049 O O . SER B 1 68 ? 9.098 27.73 11.853 1 88.56 68 SER B O 1
ATOM 3051 N N . PRO B 1 69 ? 10.707 28.775 12.975 1 87.22 69 PRO B N 1
ATOM 3052 C CA . PRO B 1 69 ? 9.764 29.685 13.63 1 87.22 69 PRO B CA 1
ATOM 3053 C C . PRO B 1 69 ? 9.251 30.777 12.694 1 87.22 69 PRO B C 1
ATOM 3055 O O . PRO B 1 69 ? 9.504 31.962 12.926 1 87.22 69 PRO B O 1
ATOM 3058 N N . ASP B 1 70 ? 8.483 30.469 11.798 1 83.04 70 ASP B N 1
ATOM 3059 C CA . ASP B 1 70 ? 8.052 31.372 10.735 1 83.04 70 ASP B CA 1
ATOM 3060 C C . ASP B 1 70 ? 6.856 32.211 11.179 1 83.04 70 ASP B C 1
ATOM 3062 O O . ASP B 1 70 ? 6.708 33.361 10.76 1 83.04 70 ASP B O 1
ATOM 3066 N N . ASP B 1 71 ? 6.026 31.624 12.051 1 81.38 71 ASP B N 1
ATOM 3067 C CA . ASP B 1 71 ? 4.767 32.293 12.363 1 81.38 71 ASP B CA 1
ATOM 3068 C C . ASP B 1 71 ? 4.586 32.446 13.872 1 81.38 71 ASP B C 1
ATOM 3070 O O . ASP B 1 71 ? 5.038 31.599 14.646 1 81.38 71 ASP B O 1
ATOM 3074 N N . LYS B 1 72 ? 3.975 33.551 14.185 1 85.43 72 LYS B N 1
ATOM 3075 C CA . LYS B 1 72 ? 3.558 33.758 15.569 1 85.43 72 LYS B CA 1
ATOM 3076 C C . LYS B 1 72 ? 2.105 33.339 15.773 1 85.43 72 LYS B C 1
ATOM 3078 O O . LYS B 1 72 ? 1.23 33.715 14.991 1 85.43 72 LYS B O 1
ATOM 3083 N N . VAL B 1 73 ? 1.962 32.516 16.74 1 82.89 73 VAL B N 1
ATOM 3084 C CA . VAL B 1 73 ? 0.609 32.012 16.949 1 82.89 73 VAL B CA 1
ATOM 3085 C C . VAL B 1 73 ? 0.194 32.229 18.403 1 82.89 73 VAL B C 1
ATOM 3087 O O . VAL B 1 73 ? 1.014 32.096 19.315 1 82.89 73 VAL B O 1
ATOM 3090 N N . GLU B 1 74 ? -0.985 32.649 18.584 1 82.6 74 GLU B N 1
ATOM 3091 C CA . GLU B 1 74 ? -1.569 32.761 19.917 1 82.6 74 GLU B CA 1
ATOM 3092 C C . GLU B 1 74 ? -2.525 31.605 20.198 1 82.6 74 GLU B C 1
ATOM 3094 O O . GLU B 1 74 ? -3.533 31.443 19.508 1 82.6 74 GLU B O 1
ATOM 3099 N N . VAL B 1 75 ? -2.103 30.819 21.127 1 73.92 75 VAL B N 1
ATOM 3100 C CA . VAL B 1 75 ? -2.909 29.669 21.523 1 73.92 75 VAL B CA 1
ATOM 3101 C C . VAL B 1 75 ? -3.41 29.857 22.953 1 73.92 75 VAL B C 1
ATOM 3103 O O . VAL B 1 75 ? -2.614 29.907 23.895 1 73.92 75 VAL B O 1
ATOM 3106 N N . ARG B 1 76 ? -4.714 29.896 23.124 1 76.22 76 ARG B N 1
ATOM 3107 C CA . ARG B 1 76 ? -5.334 30.054 24.435 1 76.22 76 ARG B CA 1
ATOM 3108 C C . ARG B 1 76 ? -4.686 31.195 25.213 1 76.22 76 ARG B C 1
ATOM 3110 O O . ARG B 1 76 ? -4.311 31.026 26.375 1 76.22 76 ARG B O 1
ATOM 3117 N N . GLY B 1 77 ? -4.372 32.244 24.531 1 76.54 77 GLY B N 1
ATOM 3118 C CA . GLY B 1 77 ? -3.892 33.463 25.164 1 76.54 77 GLY B CA 1
ATOM 3119 C C . GLY B 1 77 ? -2.381 33.52 25.281 1 76.54 77 GLY B C 1
ATOM 3120 O O . GLY B 1 77 ? -1.828 34.504 25.775 1 76.54 77 GLY B O 1
ATOM 3121 N N . LYS B 1 78 ? -1.616 32.491 24.893 1 82.51 78 LYS B N 1
ATOM 3122 C CA . LYS B 1 78 ? -0.158 32.457 24.952 1 82.51 78 LYS B CA 1
ATOM 3123 C C . LYS B 1 78 ? 0.45 32.483 23.553 1 82.51 78 LYS B C 1
ATOM 3125 O O . LYS B 1 78 ? -0.062 31.837 22.636 1 82.51 78 LYS B O 1
ATOM 3130 N N . GLU B 1 79 ? 1.501 33.189 23.392 1 85.6 79 GLU B N 1
ATOM 3131 C CA . GLU B 1 79 ? 2.141 33.347 22.089 1 85.6 79 GLU B CA 1
ATOM 3132 C C . GLU B 1 79 ? 3.263 32.33 21.9 1 85.6 79 GLU B C 1
ATOM 3134 O O . GLU B 1 79 ? 4.054 32.092 22.815 1 85.6 79 GLU B O 1
ATOM 3139 N N . TYR B 1 80 ? 3.193 31.684 20.793 1 83.74 80 TYR B N 1
ATOM 3140 C CA . TYR B 1 80 ? 4.234 30.732 20.421 1 83.74 80 TYR B CA 1
ATOM 3141 C C . TYR B 1 80 ? 4.7 30.967 18.989 1 83.74 80 TYR B C 1
ATOM 3143 O O . TYR B 1 80 ? 4.044 31.678 18.224 1 83.74 80 TYR B O 1
ATOM 3151 N N . LEU B 1 81 ? 5.91 30.536 18.801 1 85.83 81 LEU B N 1
ATOM 3152 C CA . LEU B 1 81 ? 6.348 30.442 17.413 1 85.83 81 LEU B CA 1
ATOM 3153 C C . LEU B 1 81 ? 6.059 29.057 16.844 1 85.83 81 LEU B C 1
ATOM 3155 O O . LEU B 1 81 ? 6.182 28.054 17.549 1 85.83 81 LEU B O 1
ATOM 3159 N N . GLN B 1 82 ? 5.604 29.101 15.639 1 85.15 82 GLN B N 1
ATOM 3160 C CA . GLN B 1 82 ? 5.252 27.818 15.038 1 85.15 82 GLN B CA 1
ATOM 3161 C C . GLN B 1 82 ? 5.793 27.711 13.615 1 85.15 82 GLN B C 1
ATOM 3163 O O . GLN B 1 82 ? 6.061 28.726 12.969 1 85.15 82 GLN B O 1
ATOM 3168 N N . ALA B 1 83 ? 5.984 26.437 13.246 1 84.63 83 ALA B N 1
ATOM 3169 C CA . ALA B 1 83 ? 6.332 26.194 11.849 1 84.63 83 ALA B CA 1
ATOM 3170 C C . ALA B 1 83 ? 5.163 26.53 10.926 1 84.63 83 ALA B C 1
ATOM 3172 O O . ALA B 1 83 ? 4.004 26.495 11.345 1 84.63 83 ALA B O 1
ATOM 3173 N N . ARG B 1 84 ? 5.5 26.818 9.693 1 83.21 84 ARG B N 1
ATOM 3174 C CA . ARG B 1 84 ? 4.477 27.089 8.689 1 83.21 84 ARG B CA 1
ATOM 3175 C C . ARG B 1 84 ? 3.484 25.935 8.594 1 83.21 84 ARG B C 1
ATOM 3177 O O . ARG B 1 84 ? 3.877 24.767 8.623 1 83.21 84 ARG B O 1
ATOM 3184 N N . ASP B 1 85 ? 2.218 26.181 8.363 1 83.1 85 ASP B N 1
ATOM 3185 C CA . ASP B 1 85 ? 1.136 25.204 8.288 1 83.1 85 ASP B CA 1
ATOM 3186 C C . ASP B 1 85 ? 1.396 24.179 7.187 1 83.1 85 ASP B C 1
ATOM 3188 O O . ASP B 1 85 ? 1.191 22.98 7.387 1 83.1 85 ASP B O 1
ATOM 3192 N N . ASN B 1 86 ? 1.965 24.611 6.122 1 82.99 86 ASN B N 1
ATOM 3193 C CA . ASN B 1 86 ? 2.228 23.733 4.987 1 82.99 86 ASN B CA 1
ATOM 3194 C C . ASN B 1 86 ? 3.253 22.658 5.336 1 82.99 86 ASN B C 1
ATOM 3196 O O . ASN B 1 86 ? 3.134 21.513 4.894 1 82.99 86 ASN B O 1
ATOM 3200 N N . VAL B 1 87 ? 4.164 23.071 6.141 1 86.62 87 VAL B N 1
ATOM 3201 C CA . VAL B 1 87 ? 5.223 22.142 6.518 1 86.62 87 VAL B CA 1
ATOM 3202 C C . VAL B 1 87 ? 4.645 21.018 7.375 1 86.62 87 VAL B C 1
ATOM 3204 O O . VAL B 1 87 ? 4.999 19.85 7.201 1 86.62 87 VAL B O 1
ATOM 3207 N N . LEU B 1 88 ? 3.743 21.393 8.218 1 87.05 88 LEU B N 1
ATOM 3208 C CA . LEU B 1 88 ? 3.12 20.393 9.078 1 87.05 88 LEU B CA 1
ATOM 3209 C C . LEU B 1 88 ? 2.231 19.457 8.268 1 87.05 88 LEU B C 1
ATOM 3211 O O . LEU B 1 88 ? 2.208 18.248 8.513 1 87.05 88 LEU B O 1
ATOM 3215 N N . PHE B 1 89 ? 1.574 20.054 7.377 1 87.66 89 PHE B N 1
ATOM 3216 C CA . PHE B 1 89 ? 0.731 19.265 6.487 1 87.66 89 PHE B CA 1
ATOM 3217 C C . PHE B 1 89 ? 1.566 18.269 5.691 1 87.66 89 PHE B C 1
ATOM 3219 O O . PHE B 1 89 ? 1.226 17.087 5.615 1 87.66 89 PHE B O 1
ATOM 3226 N N . GLU B 1 90 ? 2.611 18.749 5.175 1 88.79 90 GLU B N 1
ATOM 3227 C CA . GLU B 1 90 ? 3.503 17.896 4.395 1 88.79 90 GLU B CA 1
ATOM 3228 C C . GLU B 1 90 ? 4.095 16.783 5.255 1 88.79 90 GLU B C 1
ATOM 3230 O O . GLU B 1 90 ? 4.227 15.645 4.802 1 88.79 90 GLU B O 1
ATOM 3235 N N . LEU B 1 91 ? 4.488 17.181 6.449 1 90.47 91 LEU B N 1
ATOM 3236 C CA . LEU B 1 91 ? 5.026 16.187 7.37 1 90.47 91 LEU B CA 1
ATOM 3237 C C . LEU B 1 91 ? 4.026 15.058 7.597 1 90.47 91 LEU B C 1
ATOM 3239 O O . LEU B 1 91 ? 4.38 13.881 7.498 1 90.47 91 LEU B O 1
ATOM 3243 N N . GLY B 1 92 ? 2.81 15.417 7.851 1 90.26 92 GLY B N 1
ATOM 3244 C CA . GLY B 1 92 ? 1.77 14.414 8.018 1 90.26 92 GLY B CA 1
ATOM 3245 C C . GLY B 1 92 ? 1.589 13.534 6.795 1 90.26 92 GLY B C 1
ATOM 3246 O O . GLY B 1 92 ? 1.485 12.312 6.913 1 90.26 92 GLY B O 1
ATOM 3247 N N . LEU B 1 93 ? 1.594 14.142 5.693 1 90.12 93 LEU B N 1
ATOM 3248 C CA . LEU B 1 93 ? 1.392 13.433 4.434 1 90.12 93 LEU B CA 1
ATOM 3249 C C . LEU B 1 93 ? 2.499 12.409 4.203 1 90.12 93 LEU B C 1
ATOM 3251 O O . LEU B 1 93 ? 2.222 11.252 3.88 1 90.12 93 LEU B O 1
ATOM 3255 N N . PHE B 1 94 ? 3.718 12.796 4.426 1 89.83 94 PHE B N 1
ATOM 3256 C CA . PHE B 1 94 ? 4.854 11.909 4.201 1 89.83 94 PHE B CA 1
ATOM 3257 C C . PHE B 1 94 ? 4.876 10.787 5.231 1 89.83 94 PHE B C 1
ATOM 3259 O O . PHE B 1 94 ? 5.172 9.637 4.898 1 89.83 94 PHE B O 1
ATOM 3266 N N . ILE B 1 95 ? 4.547 11.115 6.44 1 88.49 95 ILE B N 1
ATOM 3267 C CA . ILE B 1 95 ? 4.502 10.084 7.47 1 88.49 95 ILE B CA 1
ATOM 3268 C C . ILE B 1 95 ? 3.396 9.081 7.15 1 88.49 95 ILE B C 1
ATOM 3270 O O . ILE B 1 95 ? 3.571 7.874 7.332 1 88.49 95 ILE B O 1
ATOM 3274 N N . GLY B 1 96 ? 2.321 9.618 6.709 1 87.28 96 GLY B N 1
ATOM 3275 C CA . GLY B 1 96 ? 1.224 8.745 6.324 1 87.28 96 GLY B CA 1
ATOM 3276 C C . GLY B 1 96 ? 1.595 7.772 5.22 1 87.28 96 GLY B C 1
ATOM 3277 O O . GLY B 1 96 ? 1.162 6.618 5.231 1 87.28 96 GLY B O 1
ATOM 3278 N N . ARG B 1 97 ? 2.416 8.221 4.392 1 85.03 97 ARG B N 1
ATOM 3279 C CA . ARG B 1 97 ? 2.733 7.409 3.222 1 85.03 97 ARG B CA 1
ATOM 3280 C C . ARG B 1 97 ? 3.954 6.532 3.479 1 85.03 97 ARG B C 1
ATOM 3282 O O . ARG B 1 97 ? 3.948 5.341 3.161 1 85.03 97 ARG B O 1
ATOM 3289 N N . LEU B 1 98 ? 5.012 7.127 4.084 1 84.21 98 LEU B N 1
ATOM 3290 C CA . LEU B 1 98 ? 6.296 6.44 4.181 1 84.21 98 LEU B CA 1
ATOM 3291 C C . LEU B 1 98 ? 6.439 5.745 5.53 1 84.21 98 LEU B C 1
ATOM 3293 O O . LEU B 1 98 ? 7.233 4.812 5.671 1 84.21 98 LEU B O 1
ATOM 3297 N N . GLY B 1 99 ? 5.688 6.331 6.513 1 82.01 99 GLY B N 1
ATOM 3298 C CA . GLY B 1 99 ? 5.856 5.817 7.863 1 82.01 99 GLY B CA 1
ATOM 3299 C C . GLY B 1 99 ? 6.731 6.701 8.733 1 82.01 99 GLY B C 1
ATOM 3300 O O . GLY B 1 99 ? 7.504 7.513 8.222 1 82.01 99 GLY B O 1
ATOM 3301 N N . ILE B 1 100 ? 6.698 6.423 9.96 1 81.17 100 ILE B N 1
ATOM 3302 C CA . ILE B 1 100 ? 7.335 7.27 10.962 1 81.17 100 ILE B CA 1
ATOM 3303 C C . ILE B 1 100 ? 8.852 7.111 10.882 1 81.17 100 ILE B C 1
ATOM 3305 O O . ILE B 1 100 ? 9.593 8.085 11.037 1 81.17 100 ILE B O 1
ATOM 3309 N N . ASP B 1 101 ? 9.311 5.975 10.573 1 80.36 101 ASP B N 1
ATOM 3310 C CA . ASP B 1 101 ? 10.739 5.673 10.624 1 80.36 101 ASP B CA 1
ATOM 3311 C C . ASP B 1 101 ? 11.461 6.227 9.398 1 80.36 101 ASP B C 1
ATOM 3313 O O . ASP B 1 101 ? 12.693 6.25 9.354 1 80.36 101 ASP B O 1
ATOM 3317 N N . LYS B 1 102 ? 10.723 6.736 8.46 1 88.01 102 LYS B N 1
ATOM 3318 C CA . LYS B 1 102 ? 11.334 7.201 7.218 1 88.01 102 LYS B CA 1
ATOM 3319 C C . LYS B 1 102 ? 11.249 8.719 7.098 1 88.01 102 LYS B C 1
ATOM 3321 O O . LYS B 1 102 ? 11.612 9.287 6.066 1 88.01 102 LYS B O 1
ATOM 3326 N N . CYS B 1 103 ? 10.734 9.281 8.139 1 89.5 103 CYS B N 1
ATOM 3327 C CA . CYS B 1 103 ? 10.599 10.734 8.122 1 89.5 103 CYS B CA 1
ATOM 3328 C C . CYS B 1 103 ? 11.245 11.356 9.354 1 89.5 103 CYS B C 1
ATOM 3330 O O . CYS B 1 103 ? 11.311 10.726 10.411 1 89.5 103 CYS B O 1
ATOM 3332 N N . ALA B 1 104 ? 11.725 12.527 9.202 1 91.52 104 ALA B N 1
ATOM 3333 C CA . ALA B 1 104 ? 12.281 13.307 10.305 1 91.52 104 ALA B CA 1
ATOM 3334 C C . ALA B 1 104 ? 11.755 14.739 10.284 1 91.52 104 ALA B C 1
ATOM 3336 O O . ALA B 1 104 ? 11.531 15.309 9.214 1 91.52 104 ALA B O 1
ATOM 3337 N N . PHE B 1 105 ? 11.52 15.201 11.447 1 90.93 105 PHE B N 1
ATOM 3338 C CA . PHE B 1 105 ? 11.18 16.609 11.618 1 90.93 105 PHE B CA 1
ATOM 3339 C C . PHE B 1 105 ? 12.337 17.373 12.249 1 90.93 105 PHE B C 1
ATOM 3341 O O . PHE B 1 105 ? 12.638 17.19 13.431 1 90.93 105 PHE B O 1
ATOM 3348 N N . LEU B 1 106 ? 13.08 18.111 11.473 1 92.01 106 LEU B N 1
ATOM 3349 C CA . LEU B 1 106 ? 14.154 18.982 11.941 1 92.01 106 LEU B CA 1
ATOM 3350 C C . LEU B 1 106 ? 13.61 20.352 12.331 1 92.01 106 LEU B C 1
ATOM 3352 O O . LEU B 1 106 ? 13.372 21.199 11.468 1 92.01 106 LEU B O 1
ATOM 3356 N N . VAL B 1 107 ? 13.451 20.575 13.632 1 89.24 107 VAL B N 1
ATOM 3357 C CA . VAL B 1 107 ? 12.677 21.732 14.068 1 89.24 107 VAL B CA 1
ATOM 3358 C C . VAL B 1 107 ? 13.523 22.599 14.999 1 89.24 107 VAL B C 1
ATOM 3360 O O . VAL B 1 107 ? 14.258 22.08 15.843 1 89.24 107 VAL B O 1
ATOM 3363 N N . SER B 1 108 ? 13.341 23.88 14.754 1 89.71 108 SER B N 1
ATOM 3364 C CA . SER B 1 108 ? 14.031 24.825 15.625 1 89.71 108 SER B CA 1
ATOM 3365 C C . SER B 1 108 ? 13.535 24.714 17.063 1 89.71 108 SER B C 1
ATOM 3367 O O . SER B 1 108 ? 12.339 24.532 17.301 1 89.71 108 SER B O 1
ATOM 3369 N N . ASP B 1 109 ? 14.375 24.852 17.993 1 85.5 109 ASP B N 1
ATOM 3370 C CA . ASP B 1 109 ? 14.013 24.737 19.402 1 85.5 109 ASP B CA 1
ATOM 3371 C C . ASP B 1 109 ? 13.139 25.91 19.843 1 85.5 109 ASP B C 1
ATOM 3373 O O . ASP B 1 109 ? 12.587 25.9 20.945 1 85.5 109 ASP B O 1
ATOM 3377 N N . ASP B 1 110 ? 12.915 26.902 18.965 1 84.98 110 ASP B N 1
ATOM 3378 C CA . ASP B 1 110 ? 12.063 28.05 19.259 1 84.98 110 ASP B CA 1
ATOM 3379 C C . ASP B 1 110 ? 10.619 27.784 18.84 1 84.98 110 ASP B C 1
ATOM 3381 O O . ASP B 1 110 ? 9.735 28.607 19.084 1 84.98 110 ASP B O 1
ATOM 3385 N N . VAL B 1 111 ? 10.427 26.683 18.24 1 84.81 111 VAL B N 1
ATOM 3386 C CA . VAL B 1 111 ? 9.108 26.381 17.692 1 84.81 111 VAL B CA 1
ATOM 3387 C C . VAL B 1 111 ? 8.337 25.489 18.663 1 84.81 111 VAL B C 1
ATOM 3389 O O . VAL B 1 111 ? 8.903 24.559 19.244 1 84.81 111 VAL B O 1
ATOM 3392 N N . LYS B 1 112 ? 7.138 25.85 18.877 1 76.86 112 LYS B N 1
ATOM 3393 C CA . LYS B 1 112 ? 6.244 24.989 19.645 1 76.86 112 LYS B CA 1
ATOM 3394 C C . LYS B 1 112 ? 6.011 23.661 18.93 1 76.86 112 LYS B C 1
ATOM 3396 O O . LYS B 1 112 ? 5.671 23.639 17.745 1 76.86 112 LYS B O 1
ATOM 3401 N N . ILE B 1 113 ? 6.383 22.605 19.62 1 70.37 113 ILE B N 1
ATOM 3402 C CA . ILE B 1 113 ? 6.127 21.284 19.055 1 70.37 113 ILE B CA 1
ATOM 3403 C C . ILE B 1 113 ? 4.756 20.787 19.507 1 70.37 113 ILE B C 1
ATOM 3405 O O . ILE B 1 113 ? 4.402 20.905 20.682 1 70.37 113 ILE B O 1
ATOM 3409 N N . PRO B 1 114 ? 3.999 20.411 18.49 1 62.63 114 PRO B N 1
ATOM 3410 C CA . PRO B 1 114 ? 2.713 19.853 18.914 1 62.63 114 PRO B CA 1
ATOM 3411 C C . PRO B 1 114 ? 2.868 18.698 19.9 1 62.63 114 PRO B C 1
ATOM 3413 O O . PRO B 1 114 ? 3.824 17.924 19.805 1 62.63 114 PRO B O 1
ATOM 3416 N N . THR B 1 115 ? 2.318 18.693 21.109 1 56.29 115 THR B N 1
ATOM 3417 C CA . THR B 1 115 ? 2.361 17.729 22.203 1 56.29 115 THR B CA 1
ATOM 3418 C C . THR B 1 115 ? 2.241 16.303 21.673 1 56.29 115 THR B C 1
ATOM 3420 O O . THR B 1 115 ? 2.828 15.375 22.233 1 56.29 115 THR B O 1
ATOM 3423 N N . ASP B 1 116 ? 1.619 16.12 20.578 1 57.05 116 ASP B N 1
ATOM 3424 C CA . ASP B 1 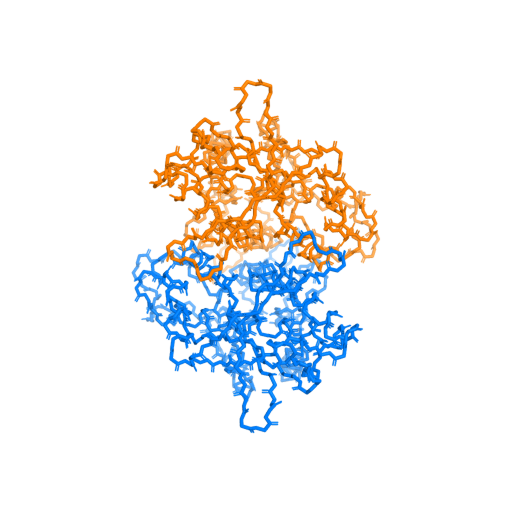116 ? 1.233 14.77 20.177 1 57.05 116 ASP B CA 1
ATOM 3425 C C . ASP B 1 116 ? 2.242 14.179 19.196 1 57.05 116 ASP B C 1
ATOM 3427 O O . ASP B 1 116 ? 2.004 13.118 18.616 1 57.05 116 ASP B O 1
ATOM 3431 N N . PHE B 1 117 ? 3.349 14.849 19.031 1 62.33 117 PHE B N 1
ATOM 3432 C CA . PHE B 1 117 ? 4.324 14.338 18.074 1 62.33 117 PHE B CA 1
ATOM 3433 C C . PHE B 1 117 ? 5.242 13.314 18.732 1 62.33 117 PHE B C 1
ATOM 3435 O O . PHE B 1 117 ? 6.371 13.107 18.283 1 62.33 117 PHE B O 1
ATOM 3442 N N . GLY B 1 118 ? 4.63 12.668 19.853 1 56.87 118 GLY B N 1
ATOM 3443 C CA . GLY B 1 118 ? 5.421 11.61 20.462 1 56.87 118 GLY B CA 1
ATOM 3444 C C . GLY B 1 118 ? 5.755 10.486 19.5 1 56.87 118 GLY B C 1
ATOM 3445 O O . GLY B 1 118 ? 4.89 10.022 18.755 1 56.87 118 GLY B O 1
ATOM 3446 N N . GLY B 1 119 ? 7.163 10.283 19.208 1 59.01 119 GLY B N 1
ATOM 3447 C CA . GLY B 1 119 ? 7.625 9.151 18.42 1 59.01 119 GLY B CA 1
ATOM 3448 C C . GLY B 1 119 ? 8.296 9.562 17.122 1 59.01 119 GLY B C 1
ATOM 3449 O O . GLY B 1 119 ? 8.976 8.755 16.487 1 59.01 119 GLY B O 1
ATOM 3450 N N . ILE B 1 120 ? 7.68 10.801 16.615 1 62.89 120 ILE B N 1
ATOM 3451 C CA . ILE B 1 120 ? 8.389 11.259 15.425 1 62.89 120 ILE B CA 1
ATOM 3452 C C . ILE B 1 120 ? 9.844 11.559 15.775 1 62.89 120 ILE B C 1
ATOM 3454 O O . ILE B 1 120 ? 10.143 12.005 16.885 1 62.89 120 ILE B O 1
ATOM 3458 N N . LYS B 1 121 ? 10.667 11.145 14.947 1 62.98 121 LYS B N 1
ATOM 3459 C CA . LYS B 1 121 ? 12.045 11.584 15.146 1 62.98 121 LYS B CA 1
ATOM 3460 C C . LYS B 1 121 ? 12.152 13.105 15.078 1 62.98 121 LYS B C 1
ATOM 3462 O O . LYS B 1 121 ? 12.278 13.677 13.993 1 62.98 121 LYS B O 1
ATOM 3467 N N . LEU B 1 122 ? 11.89 13.59 16.175 1 65.42 122 LEU B N 1
ATOM 3468 C CA . LEU B 1 122 ? 11.995 15.025 16.415 1 65.42 122 LEU B CA 1
ATOM 3469 C C . LEU B 1 122 ? 13.438 15.423 16.707 1 65.42 122 LEU B C 1
ATOM 3471 O O . LEU B 1 122 ? 14.025 14.969 17.691 1 65.42 122 LEU B O 1
ATOM 3475 N N . SER B 1 123 ? 14.023 16.091 15.703 1 72.74 123 SER B N 1
ATOM 3476 C CA . SER B 1 123 ? 15.367 16.62 15.912 1 72.74 123 SER B CA 1
ATOM 3477 C C . SER B 1 123 ? 15.342 18.133 16.099 1 72.74 123 SER B C 1
ATOM 3479 O O . SER B 1 123 ? 15.241 18.883 15.126 1 72.74 123 SER B O 1
ATOM 3481 N N . MET B 1 124 ? 15.415 18.527 17.331 1 73.83 124 MET B N 1
ATOM 3482 C CA . MET B 1 124 ? 15.37 19.951 17.65 1 73.83 124 MET B CA 1
ATOM 3483 C C . MET B 1 124 ? 16.738 20.596 17.452 1 73.83 124 MET B C 1
ATOM 3485 O O . MET B 1 124 ? 17.718 20.186 18.076 1 73.83 124 MET B O 1
ATOM 3489 N N . TYR B 1 125 ? 16.802 21.593 16.607 1 79.39 125 TYR B N 1
ATOM 3490 C CA . TYR B 1 125 ? 18.116 22.154 16.314 1 79.39 125 TYR B CA 1
ATOM 3491 C C . TYR B 1 125 ? 18.169 23.635 16.669 1 79.39 125 TYR B C 1
ATOM 3493 O O . TYR B 1 125 ? 17.129 24.284 16.805 1 79.39 125 TYR B O 1
ATOM 3501 N N . ASN B 1 126 ? 19.275 24.111 16.973 1 82.94 126 ASN B N 1
ATOM 3502 C CA . ASN B 1 126 ? 19.619 25.525 17.077 1 82.94 126 ASN B CA 1
ATOM 3503 C C . ASN B 1 126 ? 20.884 25.853 16.288 1 82.94 126 ASN B C 1
ATOM 3505 O O . ASN B 1 126 ? 21.399 25.008 15.554 1 82.94 126 ASN B O 1
ATOM 3509 N N . LYS B 1 127 ? 21.274 27.049 16.372 1 81.86 127 LYS B N 1
ATOM 3510 C CA . LYS B 1 127 ? 22.399 27.528 15.575 1 81.86 127 LYS B CA 1
ATOM 3511 C C . LYS B 1 127 ? 23.668 26.74 15.886 1 81.86 127 LYS B C 1
ATOM 3513 O O . LYS B 1 127 ? 24.538 26.587 15.026 1 81.86 127 LYS B O 1
ATOM 3518 N N . THR B 1 128 ? 23.749 26.075 17.013 1 86.76 128 THR B N 1
ATOM 3519 C CA . THR B 1 128 ? 25.005 25.469 17.441 1 86.76 128 THR B CA 1
ATOM 3520 C C . THR B 1 128 ? 24.991 23.963 17.193 1 86.76 128 THR B C 1
ATOM 3522 O O . THR B 1 128 ? 26.047 23.335 17.097 1 86.76 128 THR B O 1
ATOM 3525 N N . ASN B 1 129 ? 23.87 23.384 17.052 1 90.68 129 ASN B N 1
ATOM 3526 C CA . ASN B 1 129 ? 23.869 21.925 17.013 1 90.68 129 ASN B CA 1
ATOM 3527 C C . ASN B 1 129 ? 23.251 21.4 15.72 1 90.68 129 ASN B C 1
ATOM 3529 O O . ASN B 1 129 ? 22.969 20.206 15.603 1 90.68 129 ASN B O 1
ATOM 3533 N N . LEU B 1 130 ? 23.026 22.266 14.82 1 91.76 130 LEU B N 1
ATOM 3534 C CA . LEU B 1 130 ? 22.38 21.885 13.569 1 91.76 130 LEU B CA 1
ATOM 3535 C C . LEU B 1 130 ? 23.124 20.734 12.901 1 91.76 130 LEU B C 1
ATOM 3537 O O . LEU B 1 130 ? 22.513 19.737 12.509 1 91.76 130 LEU B O 1
ATOM 3541 N N . LEU B 1 131 ? 24.402 20.822 12.835 1 93.04 131 LEU B N 1
ATOM 3542 C CA . LEU B 1 131 ? 25.219 19.809 12.175 1 93.04 131 LEU B CA 1
ATOM 3543 C C . LEU B 1 131 ? 25.062 18.455 12.857 1 93.04 131 LEU B C 1
ATOM 3545 O O . LEU B 1 131 ? 24.939 17.427 12.187 1 93.04 131 LEU B O 1
ATOM 3549 N N . ASP B 1 132 ? 25.038 18.472 14.142 1 93.17 132 ASP B N 1
ATOM 3550 C CA . ASP B 1 132 ? 24.911 17.235 14.906 1 93.17 132 ASP B CA 1
ATOM 3551 C C . ASP B 1 132 ? 23.553 16.579 14.668 1 93.17 132 ASP B C 1
ATOM 3553 O O . ASP B 1 132 ? 23.46 15.355 14.551 1 93.17 132 ASP B O 1
ATOM 3557 N N . LYS B 1 133 ? 22.581 17.388 14.597 1 92.57 133 LYS B N 1
ATOM 3558 C CA . LYS B 1 133 ? 21.232 16.864 14.411 1 92.57 133 LYS B CA 1
ATOM 3559 C C . LYS B 1 133 ? 21.057 16.28 13.012 1 92.57 133 LYS B C 1
ATOM 3561 O O . LYS B 1 133 ? 20.388 15.259 12.839 1 92.57 133 LYS B O 1
ATOM 3566 N N . ILE B 1 134 ? 21.679 16.88 12.031 1 94.36 134 ILE B N 1
ATOM 3567 C CA . ILE B 1 134 ? 21.629 16.357 10.67 1 94.36 134 ILE B CA 1
ATOM 3568 C C . ILE B 1 134 ? 22.342 15.008 10.609 1 94.36 134 ILE B C 1
ATOM 3570 O O . ILE B 1 134 ? 21.856 14.07 9.973 1 94.36 134 ILE B O 1
ATOM 3574 N N . LYS B 1 135 ? 23.41 14.878 11.273 1 93.56 135 LYS B N 1
ATOM 3575 C CA . LYS B 1 135 ? 24.167 13.629 11.296 1 93.56 135 LYS B CA 1
ATOM 3576 C C . LYS B 1 135 ? 23.366 12.513 11.96 1 93.56 135 LYS B C 1
ATOM 3578 O O . LYS B 1 135 ? 23.434 11.357 11.537 1 93.56 135 LYS B O 1
ATOM 3583 N N . GLU B 1 136 ? 22.688 12.931 13.002 1 91.99 136 GLU B N 1
ATOM 3584 C CA . GLU B 1 136 ? 21.82 11.956 13.655 1 91.99 136 GLU B CA 1
ATOM 3585 C C . GLU B 1 136 ? 20.781 11.403 12.684 1 91.99 136 GLU B C 1
ATOM 3587 O O . GLU B 1 136 ? 20.535 10.196 12.651 1 91.99 136 GLU B O 1
ATOM 3592 N N . ILE B 1 137 ? 20.19 12.259 11.925 1 91.89 137 ILE B N 1
ATOM 3593 C CA . ILE B 1 137 ? 19.198 11.857 10.934 1 91.89 137 ILE B CA 1
ATOM 3594 C C . ILE B 1 137 ? 19.858 10.987 9.866 1 91.89 137 ILE B C 1
ATOM 3596 O O . ILE B 1 137 ? 19.301 9.966 9.456 1 91.89 137 ILE B O 1
ATOM 3600 N N . GLN B 1 138 ? 20.996 11.403 9.427 1 92.91 138 GLN B N 1
ATOM 3601 C CA . GLN B 1 138 ? 21.768 10.641 8.451 1 92.91 138 GLN B CA 1
ATOM 3602 C C . GLN B 1 138 ? 21.987 9.206 8.921 1 92.91 138 GLN B C 1
ATOM 3604 O O . GLN B 1 138 ? 21.742 8.257 8.173 1 92.91 138 GLN B O 1
ATOM 3609 N N . GLU B 1 139 ? 22.412 9.06 10.143 1 90.36 139 GLU B N 1
ATOM 3610 C CA . GLU B 1 139 ? 22.685 7.743 10.712 1 90.36 139 GLU B CA 1
ATOM 3611 C C . GLU B 1 139 ? 21.413 6.904 10.796 1 90.36 139 GLU B C 1
ATOM 3613 O O . GLU B 1 139 ? 21.438 5.701 10.527 1 90.36 139 GLU B O 1
ATOM 3618 N N . LEU B 1 140 ? 20.398 7.582 11.161 1 87.79 140 LEU B N 1
ATOM 3619 C CA . LEU B 1 140 ? 19.114 6.895 11.255 1 87.79 140 LEU B CA 1
ATOM 3620 C C . LEU B 1 140 ? 18.698 6.332 9.9 1 87.79 140 LEU B C 1
ATOM 3622 O O . LEU B 1 140 ? 18.286 5.174 9.804 1 87.79 140 LEU B O 1
ATOM 3626 N N . PHE B 1 141 ? 18.815 7.114 8.852 1 88.76 141 PHE B N 1
ATOM 3627 C CA . PHE B 1 141 ? 18.411 6.695 7.515 1 88.76 141 PHE B CA 1
ATOM 3628 C C . PHE B 1 141 ? 19.32 5.587 6.997 1 88.76 141 PHE B C 1
ATOM 3630 O O . PHE B 1 141 ? 18.857 4.653 6.339 1 88.76 141 PHE B O 1
ATOM 3637 N N . LEU B 1 142 ? 20.569 5.68 7.342 1 87.79 142 LEU B N 1
ATOM 3638 C CA . LEU B 1 142 ? 21.52 4.671 6.889 1 87.79 142 LEU B CA 1
ATOM 3639 C C . LEU B 1 142 ? 21.267 3.337 7.583 1 87.79 142 LEU B C 1
ATOM 3641 O O . LEU B 1 142 ? 21.487 2.275 6.995 1 87.79 142 LEU B O 1
ATOM 3645 N N . LYS B 1 143 ? 20.822 3.439 8.843 1 80.74 143 LYS B N 1
ATOM 3646 C CA . LYS B 1 143 ? 20.579 2.229 9.624 1 80.74 143 LYS B CA 1
ATOM 3647 C C . LYS B 1 143 ? 19.192 1.661 9.34 1 80.74 143 LYS B C 1
ATOM 3649 O O . LYS B 1 143 ? 18.897 0.52 9.702 1 80.74 143 LYS B O 1
ATOM 3654 N N . SER B 1 144 ? 18.384 2.641 8.932 1 72.82 144 SER B N 1
ATOM 3655 C CA . SER B 1 144 ? 17.01 2.211 8.694 1 72.82 144 SER B CA 1
ATOM 3656 C C . SER B 1 144 ? 16.961 1.014 7.751 1 72.82 144 SER B C 1
ATOM 3658 O O . SER B 1 144 ? 17.591 1.025 6.691 1 72.82 144 SER B O 1
ATOM 3660 N N . THR B 1 145 ? 17.135 -0.144 8.365 1 59.14 145 THR B N 1
ATOM 3661 C CA . THR B 1 145 ? 16.977 -1.351 7.561 1 59.14 145 THR B CA 1
ATOM 3662 C C . THR B 1 145 ? 15.604 -1.382 6.896 1 59.14 145 THR B C 1
ATOM 3664 O O . THR B 1 145 ? 14.658 -0.759 7.384 1 59.14 145 THR B O 1
ATOM 3667 N N . HIS B 1 146 ? 15.608 -1.627 5.564 1 52.69 146 HIS B N 1
ATOM 3668 C CA . HIS B 1 146 ? 14.534 -1.747 4.584 1 52.69 146 HIS B CA 1
ATOM 3669 C C . HIS B 1 146 ? 13.334 -2.485 5.168 1 52.69 146 HIS B C 1
ATOM 3671 O O . HIS B 1 146 ? 12.343 -2.715 4.472 1 52.69 146 HIS B O 1
ATOM 3677 N N . ILE B 1 147 ? 13.556 -2.986 6.428 1 49.68 147 ILE B N 1
ATOM 3678 C CA . ILE B 1 147 ? 12.534 -3.977 6.744 1 49.68 147 ILE B CA 1
ATOM 3679 C C . ILE B 1 147 ? 11.173 -3.294 6.866 1 49.68 147 ILE B C 1
ATOM 3681 O O . ILE B 1 147 ? 10.17 -3.944 7.169 1 49.68 147 ILE B O 1
ATOM 3685 N N . ASP B 1 148 ? 11.182 -2.009 6.882 1 51.51 148 ASP B N 1
ATOM 3686 C CA . ASP B 1 148 ? 9.827 -1.561 7.189 1 51.51 148 ASP B CA 1
ATOM 3687 C C . ASP B 1 148 ? 8.898 -1.763 5.995 1 51.51 148 ASP B C 1
ATOM 3689 O O . ASP B 1 148 ? 8.997 -1.047 4.996 1 51.51 148 ASP B O 1
ATOM 3693 N N . LEU B 1 149 ? 8.663 -3.12 5.977 1 50.6 149 LEU B N 1
ATOM 3694 C CA . LEU B 1 149 ? 7.653 -3.459 4.98 1 50.6 149 LEU B CA 1
ATOM 3695 C C . LEU B 1 149 ? 6.46 -2.514 5.072 1 50.6 149 LEU B C 1
ATOM 3697 O O . LEU B 1 149 ? 5.793 -2.447 6.108 1 50.6 149 LEU B O 1
ATOM 3701 N N . ASN B 1 150 ? 6.704 -1.414 4.576 1 56.84 150 ASN B N 1
ATOM 3702 C CA . ASN B 1 150 ? 5.578 -0.49 4.492 1 56.84 150 ASN B CA 1
ATOM 3703 C C . ASN B 1 150 ? 4.464 -1.042 3.607 1 56.84 150 ASN B C 1
ATOM 3705 O O . ASN B 1 150 ? 4.562 -2.163 3.105 1 56.84 150 ASN B O 1
ATOM 3709 N N . PHE B 1 151 ? 3.393 -0.499 3.563 1 63.5 151 PHE B N 1
ATOM 3710 C CA . PHE B 1 151 ? 2.189 -0.791 2.794 1 63.5 151 PHE B CA 1
ATOM 3711 C C . PHE B 1 151 ? 2.464 -0.693 1.299 1 63.5 151 PHE B C 1
ATOM 3713 O O . PHE B 1 151 ? 1.544 -0.483 0.505 1 63.5 151 PHE B O 1
ATOM 3720 N N . PHE B 1 152 ? 3.836 -1.02 1.066 1 72.88 152 PHE B N 1
ATOM 3721 C CA . PHE B 1 152 ? 4.112 -0.892 -0.36 1 72.88 152 PHE B CA 1
ATOM 3722 C C . PHE B 1 152 ? 3.76 -2.178 -1.098 1 72.88 152 PHE B C 1
ATOM 3724 O O . PHE B 1 152 ? 3.946 -3.275 -0.567 1 72.88 152 PHE B O 1
ATOM 3731 N N . PRO B 1 153 ? 3.338 -2.087 -2.24 1 81.82 153 PRO B N 1
ATOM 3732 C CA . PRO B 1 153 ? 2.949 -3.229 -3.071 1 81.82 153 PRO B CA 1
ATOM 3733 C C . PRO B 1 153 ? 4.072 -4.25 -3.233 1 81.82 153 PRO B C 1
ATOM 3735 O O . PRO B 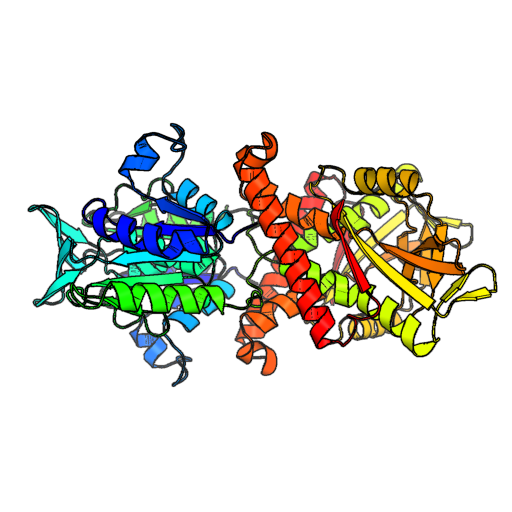1 153 ? 3.838 -5.456 -3.114 1 81.82 153 PRO B O 1
ATOM 3738 N N . SER B 1 154 ? 5.31 -3.772 -3.323 1 88.72 154 SER B N 1
ATOM 3739 C CA . SER B 1 154 ? 6.436 -4.65 -3.622 1 88.72 154 SER B CA 1
ATOM 3740 C C . SER B 1 154 ? 6.731 -5.589 -2.457 1 88.72 154 SER B C 1
ATOM 3742 O O . SER B 1 154 ? 7.036 -6.766 -2.663 1 88.72 154 SER B O 1
ATOM 3744 N N . SER B 1 155 ? 6.633 -5.111 -1.252 1 88.32 155 SER B N 1
ATOM 3745 C CA . SER B 1 155 ? 6.921 -5.935 -0.083 1 88.32 155 SER B CA 1
ATOM 3746 C C . SER B 1 155 ? 5.865 -7.02 0.103 1 88.32 155 SER B C 1
ATOM 3748 O O . SER B 1 155 ? 6.189 -8.156 0.453 1 88.32 155 SER B O 1
ATOM 3750 N N . VAL B 1 156 ? 4.659 -6.677 -0.113 1 90.41 156 VAL B N 1
ATOM 3751 C CA . VAL B 1 156 ? 3.561 -7.631 0.007 1 90.41 156 VAL B CA 1
ATOM 3752 C C . VAL B 1 156 ? 3.687 -8.702 -1.073 1 90.41 156 VAL B C 1
ATOM 3754 O O . VAL B 1 156 ? 3.528 -9.894 -0.796 1 90.41 156 VAL B O 1
ATOM 3757 N N . LEU B 1 157 ? 3.968 -8.28 -2.234 1 93.96 157 LEU B N 1
ATOM 3758 C CA . LEU B 1 157 ? 4.13 -9.21 -3.347 1 93.96 157 LEU B CA 1
ATOM 3759 C C . LEU B 1 157 ? 5.296 -10.161 -3.095 1 93.96 157 LEU B C 1
ATOM 3761 O O . LEU B 1 157 ? 5.206 -11.353 -3.397 1 93.96 157 LEU B O 1
ATOM 3765 N N . ALA B 1 158 ? 6.375 -9.619 -2.512 1 94.25 158 ALA B N 1
ATOM 3766 C CA . ALA B 1 158 ? 7.527 -10.456 -2.186 1 94.25 158 ALA B CA 1
ATOM 3767 C C . ALA B 1 158 ? 7.157 -11.523 -1.159 1 94.25 158 ALA B C 1
ATOM 3769 O O . ALA B 1 158 ? 7.537 -12.687 -1.3 1 94.25 158 ALA B O 1
ATOM 3770 N N . SER B 1 159 ? 6.457 -11.114 -0.221 1 91.98 159 SER B N 1
ATOM 3771 C CA . SER B 1 159 ? 6.059 -12.05 0.826 1 91.98 159 SER B CA 1
ATOM 3772 C C . SER B 1 159 ? 5.145 -13.14 0.275 1 91.98 159 SER B C 1
ATOM 3774 O O . SER B 1 159 ? 5.291 -14.314 0.62 1 91.98 159 SER B O 1
ATOM 3776 N N . THR B 1 160 ? 4.231 -12.767 -0.554 1 93.56 160 THR B N 1
ATOM 3777 C CA . THR B 1 160 ? 3.317 -13.734 -1.15 1 93.56 160 THR B CA 1
ATOM 3778 C C . THR B 1 160 ? 4.069 -14.697 -2.065 1 93.56 160 THR B C 1
ATOM 3780 O O . THR B 1 160 ? 3.796 -15.899 -2.068 1 93.56 160 THR B O 1
ATOM 3783 N N . TYR B 1 161 ? 4.982 -14.132 -2.825 1 95.35 161 TYR B N 1
ATOM 3784 C CA . TYR B 1 161 ? 5.817 -14.931 -3.715 1 95.35 161 TYR B CA 1
ATOM 3785 C C . TYR B 1 161 ? 6.611 -15.97 -2.933 1 95.35 161 TYR B C 1
ATOM 3787 O O . TYR B 1 161 ? 6.684 -17.134 -3.333 1 95.35 161 TYR B O 1
ATOM 3795 N N . PHE B 1 162 ? 7.116 -15.577 -1.841 1 94.68 162 PHE B N 1
ATOM 3796 C CA . PHE B 1 162 ? 7.874 -16.501 -1.006 1 94.68 162 PHE B CA 1
ATOM 3797 C C . PHE B 1 162 ? 6.96 -17.56 -0.403 1 94.68 162 PHE B C 1
ATOM 3799 O O . PHE B 1 162 ? 7.233 -18.758 -0.512 1 94.68 162 PHE B O 1
ATOM 3806 N N . GLU B 1 163 ? 5.85 -17.159 0.144 1 91.16 163 GLU B N 1
ATOM 3807 C CA . GLU B 1 163 ? 4.982 -18.044 0.916 1 91.16 163 GLU B CA 1
ATOM 3808 C C . GLU B 1 163 ? 4.295 -19.066 0.015 1 91.16 163 GLU B C 1
ATOM 3810 O O . GLU B 1 163 ? 4.007 -20.185 0.444 1 91.16 163 GLU B O 1
ATOM 3815 N N . ASN B 1 164 ? 4.11 -18.629 -1.202 1 89.8 164 ASN B N 1
ATOM 3816 C CA . ASN B 1 164 ? 3.281 -19.487 -2.042 1 89.8 164 ASN B CA 1
ATOM 3817 C C . ASN B 1 164 ? 4.121 -20.262 -3.053 1 89.8 164 ASN B C 1
ATOM 3819 O O . ASN B 1 164 ? 3.618 -21.167 -3.72 1 89.8 164 ASN B O 1
ATOM 3823 N N . PHE B 1 165 ? 5.378 -19.913 -3.129 1 91.82 165 PHE B N 1
ATOM 3824 C CA . PHE B 1 165 ? 6.142 -20.558 -4.191 1 91.82 165 PHE B CA 1
ATOM 3825 C C . PHE B 1 165 ? 7.543 -20.916 -3.71 1 91.82 165 PHE B C 1
ATOM 3827 O O . PHE B 1 165 ? 7.871 -22.094 -3.559 1 91.82 165 PHE B O 1
ATOM 3834 N N . ILE B 1 166 ? 8.348 -19.984 -3.304 1 93.82 166 ILE B N 1
ATOM 3835 C CA . ILE B 1 166 ? 9.765 -20.187 -3.023 1 93.82 166 ILE B CA 1
ATOM 3836 C C . ILE B 1 166 ? 9.926 -21.123 -1.828 1 93.82 166 ILE B C 1
ATOM 3838 O O . ILE B 1 166 ? 10.815 -21.978 -1.815 1 93.82 166 ILE B O 1
ATOM 3842 N N . LYS B 1 167 ? 9.129 -20.883 -0.876 1 91.52 167 LYS B N 1
ATOM 3843 C CA . LYS B 1 167 ? 9.169 -21.699 0.334 1 91.52 167 LYS B CA 1
ATOM 3844 C C . LYS B 1 167 ? 9.092 -23.186 -0.003 1 91.52 167 LYS B C 1
ATOM 3846 O O . LYS B 1 167 ? 9.843 -23.993 0.549 1 91.52 167 LYS B O 1
ATOM 3851 N N . TYR B 1 168 ? 8.324 -23.522 -0.908 1 89.71 168 TYR B N 1
ATOM 3852 C CA . TYR B 1 168 ? 8.101 -24.923 -1.246 1 89.71 168 TYR B CA 1
ATOM 3853 C C . TYR B 1 168 ? 9.223 -25.457 -2.129 1 89.71 168 TYR B C 1
ATOM 3855 O O . TYR B 1 168 ? 9.583 -26.633 -2.043 1 89.71 168 TYR B O 1
ATOM 3863 N N . VAL B 1 169 ? 9.726 -24.65 -3.001 1 91.72 169 VAL B N 1
ATOM 3864 C CA . VAL B 1 169 ? 10.887 -25.045 -3.792 1 91.72 169 VAL B CA 1
ATOM 3865 C C . VAL B 1 169 ? 12.058 -25.366 -2.867 1 91.72 169 VAL B C 1
ATOM 3867 O O . VAL B 1 169 ? 12.72 -26.394 -3.027 1 91.72 169 VAL B O 1
ATOM 3870 N N . ASN B 1 170 ? 12.25 -24.504 -1.913 1 91.87 170 ASN B N 1
ATOM 3871 C CA . ASN B 1 170 ? 13.332 -24.696 -0.954 1 91.87 170 ASN B CA 1
ATOM 3872 C C . ASN B 1 170 ? 13.115 -25.945 -0.105 1 91.87 170 ASN B C 1
ATOM 3874 O O . ASN B 1 170 ? 14.058 -26.693 0.159 1 91.87 170 ASN B O 1
ATOM 3878 N N . GLU B 1 171 ? 11.932 -26.121 0.343 1 89.86 171 GLU B N 1
ATOM 3879 C CA . GLU B 1 171 ? 11.604 -27.3 1.14 1 89.86 171 GLU B CA 1
ATOM 3880 C C . GLU B 1 171 ? 11.873 -28.584 0.361 1 89.86 171 GLU B C 1
ATOM 3882 O O . GLU B 1 171 ? 12.427 -29.542 0.905 1 89.86 171 GLU B O 1
ATOM 3887 N N . TYR B 1 172 ? 11.464 -28.609 -0.832 1 90.55 172 TYR B N 1
ATOM 3888 C CA . TYR B 1 172 ? 11.71 -29.778 -1.669 1 90.55 172 TYR B CA 1
ATOM 3889 C C . TYR B 1 172 ? 13.204 -30.043 -1.811 1 90.55 172 TYR B C 1
ATOM 3891 O O . TYR B 1 172 ? 13.652 -31.185 -1.688 1 90.55 172 TYR B O 1
ATOM 3899 N N . TYR B 1 173 ? 13.963 -29.052 -2.091 1 91.26 173 TYR B N 1
ATOM 3900 C CA . TYR B 1 173 ? 15.409 -29.158 -2.253 1 91.26 173 TYR B CA 1
ATOM 3901 C C . TYR B 1 173 ? 16.053 -29.771 -1.016 1 91.26 173 TYR B C 1
ATOM 3903 O O . TYR B 1 173 ? 16.886 -30.674 -1.125 1 91.26 173 TYR B O 1
ATOM 3911 N N . ILE B 1 174 ? 15.652 -29.331 0.153 1 91.14 174 ILE B N 1
ATOM 3912 C CA . ILE B 1 174 ? 16.248 -29.768 1.411 1 91.14 174 ILE B CA 1
ATOM 3913 C C . ILE B 1 174 ? 15.822 -31.203 1.712 1 91.14 174 ILE B C 1
ATOM 3915 O O . ILE B 1 174 ? 16.656 -32.047 2.048 1 91.14 174 ILE B O 1
ATOM 3919 N N . ASN B 1 175 ? 14.549 -31.477 1.558 1 90.93 175 ASN B N 1
ATOM 3920 C CA . ASN B 1 175 ? 14.01 -32.782 1.926 1 90.93 175 ASN B CA 1
ATOM 3921 C C . ASN B 1 175 ? 14.521 -33.881 0.999 1 90.93 175 ASN B C 1
ATOM 3923 O O . ASN B 1 175 ? 14.68 -35.029 1.418 1 90.93 175 ASN B O 1
ATOM 3927 N N . ASN B 1 176 ? 14.814 -33.543 -0.252 1 91.12 176 ASN B N 1
ATOM 3928 C CA . ASN B 1 176 ? 15.185 -34.565 -1.225 1 91.12 176 ASN B CA 1
ATOM 3929 C C . ASN B 1 176 ? 16.668 -34.491 -1.578 1 91.12 176 ASN B C 1
ATOM 3931 O O . ASN B 1 176 ? 17.184 -35.354 -2.291 1 91.12 176 ASN B O 1
ATOM 3935 N N . GLY B 1 177 ? 17.308 -33.428 -1.102 1 91.14 177 GLY B N 1
ATOM 3936 C CA . GLY B 1 177 ? 18.723 -33.246 -1.386 1 91.14 177 GLY B CA 1
ATOM 3937 C C . GLY B 1 177 ? 18.996 -32.859 -2.827 1 91.14 177 GLY B C 1
ATOM 3938 O O . GLY B 1 177 ? 20.031 -33.226 -3.389 1 91.14 177 GLY B O 1
ATOM 3939 N N . GLY B 1 178 ? 17.992 -32.328 -3.47 1 91.88 178 GLY B N 1
ATOM 3940 C CA . GLY B 1 178 ? 18.128 -31.937 -4.864 1 91.88 178 GLY B CA 1
ATOM 3941 C C . GLY B 1 178 ? 16.859 -32.146 -5.669 1 91.88 178 GLY B C 1
ATOM 3942 O O . GLY B 1 178 ? 15.76 -32.167 -5.11 1 91.88 178 GLY B O 1
ATOM 3943 N N . PHE B 1 179 ? 16.994 -32.107 -6.989 1 91.86 179 PHE B N 1
ATOM 3944 C CA . PHE B 1 179 ? 15.864 -32.274 -7.896 1 91.86 179 PHE B CA 1
ATOM 3945 C C . PHE B 1 179 ? 16.13 -33.397 -8.891 1 91.86 179 PHE B C 1
ATOM 3947 O O . PHE B 1 179 ? 17.284 -33.695 -9.205 1 91.86 179 PHE B O 1
ATOM 3954 N N . ILE B 1 180 ? 15.056 -33.965 -9.292 1 90.85 180 ILE B N 1
ATOM 3955 C CA . ILE B 1 180 ? 15.159 -35.042 -10.271 1 90.85 180 ILE B CA 1
ATOM 3956 C C . ILE B 1 180 ? 14.711 -34.538 -11.641 1 90.85 180 ILE B C 1
ATOM 3958 O O . ILE B 1 180 ? 13.635 -33.95 -11.771 1 90.85 180 ILE B O 1
ATOM 3962 N N . TYR B 1 181 ? 15.567 -34.705 -12.606 1 89.78 181 TYR B N 1
ATOM 3963 C CA . TYR B 1 181 ? 15.259 -34.379 -13.994 1 89.78 181 TYR B CA 1
ATOM 3964 C C . TYR B 1 181 ? 15.67 -35.514 -14.925 1 89.78 181 TYR B C 1
ATOM 3966 O O . TYR B 1 181 ? 16.824 -35.949 -14.912 1 89.78 181 TYR B O 1
ATOM 3974 N N . GLU B 1 182 ? 14.725 -35.996 -15.645 1 88.35 182 GLU B N 1
ATOM 3975 C CA . GLU B 1 182 ? 14.941 -37.101 -16.575 1 88.35 182 GLU B CA 1
ATOM 3976 C C . GLU B 1 182 ? 15.606 -38.286 -15.88 1 88.35 182 GLU B C 1
ATOM 3978 O O . GLU B 1 182 ? 16.597 -38.826 -16.374 1 88.35 182 GLU B O 1
ATOM 3983 N N . GLY B 1 183 ? 15.136 -38.528 -14.627 1 88.04 183 GLY B N 1
ATOM 3984 C CA . GLY B 1 183 ? 15.575 -39.703 -13.89 1 88.04 183 GLY B CA 1
ATOM 3985 C C . GLY B 1 183 ? 16.887 -39.492 -13.158 1 88.04 183 GLY B C 1
ATOM 3986 O O . GLY B 1 183 ? 17.338 -40.368 -12.417 1 88.04 183 GLY B O 1
ATOM 3987 N N . LYS B 1 184 ? 17.511 -38.464 -13.365 1 91.6 184 LYS B N 1
ATOM 3988 C CA . LYS B 1 184 ? 18.782 -38.159 -12.715 1 91.6 184 LYS B CA 1
ATOM 3989 C C . LYS B 1 184 ? 18.596 -37.138 -11.596 1 91.6 184 LYS B C 1
ATOM 3991 O O . LYS B 1 184 ? 17.884 -36.145 -11.766 1 91.6 184 LYS B O 1
ATOM 3996 N N . LYS B 1 185 ? 19.22 -37.505 -10.509 1 91.82 185 LYS B N 1
ATOM 3997 C CA . LYS B 1 185 ? 19.166 -36.585 -9.376 1 91.82 185 LYS B CA 1
ATOM 3998 C C . LYS B 1 185 ? 20.313 -35.58 -9.429 1 91.82 185 LYS B C 1
ATOM 4000 O O . LYS B 1 185 ? 21.473 -35.962 -9.596 1 91.82 185 LYS B O 1
ATOM 4005 N N . TYR B 1 186 ? 20.015 -34.364 -9.314 1 92.56 186 TYR B N 1
ATOM 4006 C CA . TYR B 1 186 ? 20.984 -33.277 -9.236 1 92.56 186 TYR B CA 1
ATOM 4007 C C . TYR B 1 186 ? 21.047 -32.702 -7.826 1 92.56 186 TYR B C 1
ATOM 4009 O O . TYR B 1 186 ? 20.077 -32.109 -7.347 1 92.56 186 TYR B O 1
ATOM 4017 N N . GLY B 1 187 ? 22.141 -32.837 -7.204 1 90.38 187 GLY B N 1
ATOM 4018 C CA . GLY B 1 187 ? 22.308 -32.342 -5.847 1 90.38 187 GLY B CA 1
ATOM 4019 C C . GLY B 1 187 ? 22.844 -30.924 -5.791 1 90.38 187 GLY B C 1
ATOM 4020 O O . GLY B 1 187 ? 22.591 -30.197 -4.828 1 90.38 187 GLY B O 1
ATOM 4021 N N . ASP B 1 188 ? 23.655 -30.619 -6.737 1 90.21 188 ASP B N 1
ATOM 4022 C CA . ASP B 1 188 ? 24.171 -29.257 -6.835 1 90.21 188 ASP B CA 1
ATOM 4023 C C . ASP B 1 188 ? 23.259 -28.384 -7.693 1 90.21 188 ASP B C 1
ATOM 4025 O O . ASP B 1 188 ? 23.293 -28.462 -8.923 1 90.21 188 ASP B O 1
ATOM 4029 N N . CYS B 1 189 ? 22.399 -27.624 -7.018 1 92.72 189 CYS B N 1
ATOM 4030 C CA . CYS B 1 189 ? 21.395 -26.824 -7.713 1 92.72 189 CYS B CA 1
ATOM 4031 C C . CYS B 1 189 ? 21.462 -25.366 -7.276 1 92.72 189 CYS B C 1
ATOM 4033 O O . CYS B 1 189 ? 21.9 -25.066 -6.164 1 92.72 189 CYS B O 1
ATOM 4035 N N . VAL B 1 190 ? 21.123 -24.499 -8.161 1 93.71 190 VAL B N 1
ATOM 4036 C CA . VAL B 1 190 ? 20.954 -23.077 -7.879 1 93.71 190 VAL B CA 1
ATOM 4037 C C . VAL B 1 190 ? 19.589 -22.61 -8.377 1 93.71 190 VAL B C 1
ATOM 4039 O O . VAL B 1 190 ? 19.153 -22.996 -9.465 1 93.71 190 VAL B O 1
ATOM 4042 N N . PHE B 1 191 ? 18.882 -21.895 -7.542 1 95.51 191 PHE B N 1
ATOM 4043 C CA . PHE B 1 191 ? 17.594 -21.323 -7.916 1 95.51 191 PHE B CA 1
ATOM 4044 C C . PHE B 1 191 ? 17.73 -19.837 -8.224 1 95.51 191 PHE B C 1
ATOM 4046 O O . PHE B 1 191 ? 17.952 -19.028 -7.321 1 95.51 191 PHE B O 1
ATOM 4053 N N . LYS B 1 192 ? 17.575 -19.486 -9.505 1 96.01 192 LYS B N 1
ATOM 4054 C CA . LYS B 1 192 ? 17.719 -18.107 -9.963 1 96.01 192 LYS B CA 1
ATOM 4055 C C . LYS B 1 192 ? 16.358 -17.436 -10.126 1 96.01 192 LYS B C 1
ATOM 4057 O O . LYS B 1 192 ? 15.498 -17.935 -10.855 1 96.01 192 LYS B O 1
ATOM 4062 N N . ILE B 1 193 ? 16.161 -16.389 -9.435 1 96.82 193 ILE B N 1
ATOM 4063 C CA . ILE B 1 193 ? 14.983 -15.548 -9.614 1 96.82 193 ILE B CA 1
ATOM 4064 C C . ILE B 1 193 ? 15.316 -14.384 -10.545 1 96.82 193 ILE B C 1
ATOM 4066 O O . ILE B 1 193 ? 16.14 -13.53 -10.211 1 96.82 193 ILE B O 1
ATOM 4070 N N . MET B 1 194 ? 14.624 -14.333 -11.638 1 96.73 194 MET B N 1
ATOM 4071 C CA . MET B 1 194 ? 14.944 -13.371 -12.69 1 96.73 194 MET B CA 1
ATOM 4072 C C . MET B 1 194 ? 14.046 -12.143 -12.595 1 96.73 194 MET B C 1
ATOM 4074 O O . MET B 1 194 ? 12.835 -12.236 -12.807 1 96.73 194 MET B O 1
ATOM 4078 N N . ILE B 1 195 ? 14.636 -11.025 -12.36 1 97.18 195 ILE B N 1
ATOM 4079 C CA . ILE B 1 195 ? 13.891 -9.778 -12.228 1 97.18 195 ILE B CA 1
ATOM 4080 C C . ILE B 1 195 ? 14.272 -8.826 -13.36 1 97.18 195 ILE B C 1
ATOM 4082 O O . ILE B 1 195 ? 15.445 -8.482 -13.521 1 97.18 195 ILE B O 1
ATOM 4086 N N . PRO B 1 196 ? 13.329 -8.371 -14.111 1 95.89 196 PRO B N 1
ATOM 4087 C CA . PRO B 1 196 ? 13.66 -7.47 -15.217 1 95.89 196 PRO B CA 1
ATOM 4088 C C . PRO B 1 196 ? 13.961 -6.048 -14.749 1 95.89 196 PRO B C 1
ATOM 4090 O O . PRO B 1 196 ? 13.576 -5.664 -13.642 1 95.89 196 PRO B O 1
ATOM 4093 N N . GLU B 1 197 ? 14.586 -5.283 -15.586 1 94.01 197 GLU B N 1
ATOM 4094 C CA . GLU B 1 197 ? 14.89 -3.886 -15.292 1 94.01 197 GLU B CA 1
ATOM 4095 C C . GLU B 1 197 ? 13.66 -3.002 -15.478 1 94.01 197 GLU B C 1
ATOM 4097 O O . GLU B 1 197 ? 13.553 -1.94 -14.861 1 94.01 197 GLU B O 1
ATOM 4102 N N . THR B 1 198 ? 12.823 -3.475 -16.395 1 93.38 198 THR B N 1
ATOM 4103 C CA . THR B 1 198 ? 11.578 -2.769 -16.677 1 93.38 198 THR B CA 1
ATOM 4104 C C . THR B 1 198 ? 10.402 -3.741 -16.719 1 93.38 198 THR B C 1
ATOM 4106 O O . THR B 1 198 ? 10.596 -4.958 -16.749 1 93.38 198 THR B O 1
ATOM 4109 N N . LEU B 1 199 ? 9.23 -3.235 -16.622 1 93.97 199 LEU B N 1
ATOM 4110 C CA . LEU B 1 199 ? 8.02 -4.045 -16.719 1 93.97 199 LEU B CA 1
ATOM 4111 C C . LEU B 1 199 ? 7.162 -3.6 -17.898 1 93.97 199 LEU B C 1
ATOM 4113 O O . LEU B 1 199 ? 6.784 -2.43 -17.99 1 93.97 199 LEU B O 1
ATOM 4117 N N . SER B 1 200 ? 6.874 -4.506 -18.722 1 90.23 200 SER B N 1
ATOM 4118 C CA . SER B 1 200 ? 5.956 -4.222 -19.82 1 90.23 200 SER B CA 1
ATOM 4119 C C . SER B 1 200 ? 4.506 -4.445 -19.401 1 90.23 200 SER B C 1
ATOM 4121 O O . SER B 1 200 ? 4.242 -5.01 -18.337 1 90.23 200 SER B O 1
ATOM 4123 N N . ASP B 1 201 ? 3.557 -3.977 -20.223 1 86.46 201 ASP B N 1
ATOM 4124 C CA . ASP B 1 201 ? 2.138 -4.192 -19.959 1 86.46 201 ASP B CA 1
ATOM 4125 C C . ASP B 1 201 ? 1.784 -5.675 -20.037 1 86.46 201 ASP B C 1
ATOM 4127 O O . ASP B 1 201 ? 0.858 -6.134 -19.365 1 86.46 201 ASP B O 1
ATOM 4131 N N . ASN B 1 202 ? 2.534 -6.373 -20.866 1 87.59 202 ASN B N 1
ATOM 4132 C CA . ASN B 1 202 ? 2.402 -7.824 -20.946 1 87.59 202 ASN B CA 1
ATOM 4133 C C . ASN B 1 202 ? 3.625 -8.531 -20.369 1 87.59 202 ASN B C 1
ATOM 4135 O O . ASN B 1 202 ? 4.507 -8.962 -21.114 1 87.59 202 ASN B O 1
ATOM 4139 N N . LEU B 1 203 ? 3.627 -8.721 -19.162 1 91.04 203 LEU B N 1
ATOM 4140 C CA . LEU B 1 203 ? 4.777 -9.269 -18.451 1 91.04 203 LEU B CA 1
ATOM 4141 C C . LEU B 1 203 ? 5.009 -10.727 -18.834 1 91.04 203 LEU B C 1
ATOM 4143 O O . LEU B 1 203 ? 6.154 -11.17 -18.94 1 91.04 203 LEU B O 1
ATOM 4147 N N . ASN B 1 204 ? 3.961 -11.445 -19.05 1 86.83 204 ASN B N 1
ATOM 4148 C CA . ASN B 1 204 ? 4.091 -12.846 -19.438 1 86.83 204 ASN B CA 1
ATOM 4149 C C . ASN B 1 204 ? 4.848 -12.995 -20.754 1 86.83 204 ASN B C 1
ATOM 4151 O O . ASN B 1 204 ? 5.692 -13.882 -20.893 1 86.83 204 ASN B O 1
ATOM 4155 N N . LEU B 1 205 ? 4.494 -12.143 -21.659 1 89.32 205 LEU B N 1
ATOM 4156 C CA . LEU B 1 205 ? 5.197 -12.172 -22.936 1 89.32 205 LEU B CA 1
ATOM 4157 C C . LEU B 1 205 ? 6.661 -11.782 -22.76 1 89.32 205 LEU B C 1
ATOM 4159 O O . LEU B 1 205 ? 7.543 -12.361 -23.398 1 89.32 205 LEU B O 1
ATOM 4163 N N . GLN B 1 206 ? 6.958 -10.818 -21.98 1 93.15 206 GLN B N 1
ATOM 4164 C CA . GLN B 1 206 ? 8.323 -10.395 -21.684 1 93.15 206 GLN B CA 1
ATOM 4165 C C . GLN B 1 206 ? 9.14 -11.542 -21.097 1 93.15 206 GLN B C 1
ATOM 4167 O O . GLN B 1 206 ? 10.288 -11.759 -21.49 1 93.15 206 GLN B O 1
ATOM 4172 N N . PHE B 1 207 ? 8.569 -12.296 -20.234 1 92.45 207 PHE B N 1
ATOM 4173 C CA . PHE B 1 207 ? 9.249 -13.416 -19.594 1 92.45 207 PHE B CA 1
ATOM 4174 C C . PHE B 1 207 ? 9.434 -14.568 -20.574 1 92.45 207 PHE B C 1
ATOM 4176 O O . PHE B 1 207 ? 10.469 -15.237 -20.566 1 92.45 207 PHE B O 1
ATOM 4183 N N . GLN B 1 208 ? 8.426 -14.741 -21.413 1 90.22 208 GLN B N 1
ATOM 4184 C CA . GLN B 1 208 ? 8.53 -15.798 -22.413 1 90.22 208 GLN B CA 1
ATOM 4185 C C . GLN B 1 208 ? 9.685 -15.533 -23.375 1 90.22 208 GLN B C 1
ATOM 4187 O O . GLN B 1 208 ? 10.403 -16.458 -23.76 1 90.22 208 GLN B O 1
ATOM 4192 N N . LYS B 1 209 ? 9.823 -14.293 -23.755 1 93.1 209 LYS B N 1
ATOM 4193 C CA . LYS B 1 209 ? 10.93 -13.917 -24.628 1 93.1 209 LYS B CA 1
ATOM 4194 C C . LYS B 1 209 ? 12.273 -14.272 -23.997 1 93.1 209 LYS B C 1
ATOM 4196 O O . LYS B 1 209 ? 13.159 -14.805 -24.669 1 93.1 209 LYS B O 1
ATOM 4201 N N . GLU B 1 210 ? 12.374 -14.015 -22.707 1 91.79 210 GLU B N 1
ATOM 4202 C CA . GLU B 1 210 ? 13.619 -14.31 -22.004 1 91.79 210 GLU B CA 1
ATOM 4203 C C . GLU B 1 210 ? 13.816 -15.815 -21.84 1 91.79 210 GLU B C 1
ATOM 4205 O O . GLU B 1 210 ? 14.937 -16.315 -21.958 1 91.79 210 GLU B O 1
ATOM 4210 N N . GLN B 1 211 ? 12.788 -16.554 -21.556 1 90.62 211 GLN B N 1
ATOM 4211 C CA . GLN B 1 211 ? 12.841 -18.009 -21.466 1 90.62 211 GLN B CA 1
ATOM 4212 C C . GLN B 1 211 ? 13.332 -18.623 -22.773 1 90.62 211 GLN B C 1
ATOM 4214 O O . GLN B 1 211 ? 14.158 -19.538 -22.763 1 90.62 211 GLN B O 1
ATOM 4219 N N . ASN B 1 212 ? 12.78 -18.052 -23.853 1 90.93 212 ASN B N 1
ATOM 4220 C CA . ASN B 1 212 ? 13.184 -18.539 -25.168 1 90.93 212 ASN B CA 1
ATOM 4221 C C . ASN B 1 212 ? 14.661 -18.265 -25.438 1 90.93 212 ASN B C 1
ATOM 4223 O O . ASN B 1 212 ? 15.351 -19.094 -26.035 1 90.93 212 ASN B O 1
ATOM 4227 N N . ARG B 1 213 ? 15.102 -17.135 -25.031 1 92.58 213 ARG B N 1
ATOM 4228 C CA . ARG B 1 213 ? 16.5 -16.758 -25.218 1 92.58 213 ARG B CA 1
ATOM 4229 C C . ARG B 1 213 ? 17.426 -17.693 -24.449 1 92.58 213 ARG B C 1
ATOM 4231 O O . ARG B 1 213 ? 18.468 -18.105 -24.964 1 92.58 213 ARG B O 1
ATOM 4238 N N . ILE B 1 214 ? 17.044 -18.115 -23.253 1 89.67 214 ILE B N 1
ATOM 4239 C CA . ILE B 1 214 ? 17.859 -18.965 -22.393 1 89.67 214 ILE B CA 1
ATOM 4240 C C . ILE B 1 214 ? 17.721 -20.422 -22.827 1 89.67 214 ILE B C 1
ATOM 4242 O O . ILE B 1 214 ? 18.673 -21.2 -22.724 1 89.67 214 ILE B O 1
ATOM 4246 N N . GLY B 1 215 ? 16.59 -20.791 -23.365 1 88.81 215 GLY B N 1
ATOM 4247 C CA . GLY B 1 215 ? 16.302 -22.19 -23.639 1 88.81 215 GLY B CA 1
ATOM 4248 C C . GLY B 1 215 ? 16.059 -23.007 -22.384 1 88.81 215 GLY B C 1
ATOM 4249 O O . GLY B 1 215 ? 16.912 -23.797 -21.976 1 88.81 215 GLY B O 1
ATOM 4250 N N . VAL B 1 216 ? 14.853 -22.89 -21.86 1 88.39 216 VAL B N 1
ATOM 4251 C CA . VAL B 1 216 ? 14.577 -23.534 -20.58 1 88.39 216 VAL B CA 1
ATOM 4252 C C . VAL B 1 216 ? 13.699 -24.764 -20.799 1 88.39 216 VAL B C 1
ATOM 4254 O O . VAL B 1 216 ? 12.991 -24.858 -21.804 1 88.39 216 VAL B O 1
ATOM 4257 N N . GLU B 1 217 ? 13.884 -25.667 -19.921 1 87.99 217 GLU B N 1
ATOM 4258 C CA . GLU B 1 217 ? 12.978 -26.802 -19.779 1 87.99 217 GLU B CA 1
ATOM 4259 C C . GLU B 1 217 ? 12.151 -26.691 -18.501 1 87.99 217 GLU B C 1
ATOM 4261 O O . GLU B 1 217 ? 12.318 -25.746 -17.728 1 87.99 217 GLU B O 1
ATOM 4266 N N . LYS B 1 218 ? 11.138 -27.564 -18.37 1 86.42 218 LYS B N 1
ATOM 4267 C CA . LYS B 1 218 ? 10.255 -27.449 -17.212 1 86.42 218 LYS B CA 1
ATOM 4268 C C . LYS B 1 218 ? 10.287 -28.721 -16.369 1 86.42 218 LYS B C 1
ATOM 4270 O O . LYS B 1 218 ? 10.386 -29.826 -16.907 1 86.42 218 LYS B O 1
ATOM 4275 N N . ILE B 1 219 ? 10.299 -28.53 -15.111 1 85.42 219 ILE B N 1
ATOM 4276 C CA . ILE B 1 219 ? 10.113 -29.644 -14.188 1 85.42 219 ILE B CA 1
ATOM 4277 C C . ILE B 1 219 ? 8.959 -29.337 -13.235 1 85.42 219 ILE B C 1
ATOM 4279 O O . ILE B 1 219 ? 8.646 -28.171 -12.984 1 85.42 219 ILE B O 1
ATOM 4283 N N . SER B 1 220 ? 8.244 -30.293 -12.805 1 84.23 220 SER B N 1
ATOM 4284 C CA . SER B 1 220 ? 7.164 -30.181 -11.83 1 84.23 220 SER B CA 1
ATOM 4285 C C . SER B 1 220 ? 7.37 -31.143 -10.665 1 84.23 220 SER B C 1
ATOM 4287 O O . SER B 1 220 ? 7.847 -32.264 -10.855 1 84.23 220 SER B O 1
ATOM 4289 N N . PHE B 1 221 ? 7.107 -30.693 -9.502 1 82.11 221 PHE B N 1
ATOM 4290 C CA . PHE B 1 221 ? 7.255 -31.54 -8.324 1 82.11 221 PHE B CA 1
ATOM 4291 C C . PHE B 1 221 ? 6.197 -31.204 -7.28 1 82.11 221 PHE B C 1
ATOM 4293 O O . PHE B 1 221 ? 5.662 -30.094 -7.264 1 82.11 221 PHE B O 1
ATOM 4300 N N . GLY B 1 222 ? 5.743 -32.162 -6.496 1 73.26 222 GLY B N 1
ATOM 4301 C CA . GLY B 1 222 ? 4.754 -32.001 -5.442 1 73.26 222 GLY B CA 1
ATOM 4302 C C . GLY B 1 222 ? 5.365 -31.638 -4.101 1 73.26 222 GLY B C 1
ATOM 4303 O O . GLY B 1 222 ? 6.512 -31.993 -3.819 1 73.26 222 GLY B O 1
ATOM 4304 N N . SER B 1 223 ? 4.782 -30.692 -3.521 1 63.3 223 SER B N 1
ATOM 4305 C CA . SER B 1 223 ? 5.243 -30.425 -2.162 1 63.3 223 SER B CA 1
ATOM 4306 C C . SER B 1 223 ? 4.222 -30.893 -1.131 1 63.3 223 SER B C 1
ATOM 4308 O O . SER B 1 223 ? 3.024 -30.95 -1.417 1 63.3 223 SER B O 1
ATOM 4310 N N . THR B 1 224 ? 4.667 -31.68 -0.132 1 52.96 224 THR B N 1
ATOM 4311 C CA . THR B 1 224 ? 3.851 -32.279 0.918 1 52.96 224 THR B CA 1
ATOM 4312 C C . THR B 1 224 ? 2.678 -31.371 1.276 1 52.96 224 THR B C 1
ATOM 4314 O O . THR B 1 224 ? 1.573 -31.849 1.538 1 52.96 224 THR B O 1
ATOM 4317 N N . ASN B 1 225 ? 2.916 -30.149 1.393 1 51.05 225 ASN B N 1
ATOM 4318 C CA . ASN B 1 225 ? 1.889 -29.291 1.974 1 51.05 225 ASN B CA 1
ATOM 4319 C C . ASN B 1 225 ? 1.267 -28.372 0.925 1 51.05 225 ASN B C 1
ATOM 4321 O O . ASN B 1 225 ? 0.672 -27.348 1.266 1 51.05 225 ASN B O 1
ATOM 4325 N N . ARG B 1 226 ? 1.68 -28.805 -0.339 1 57.26 226 ARG B N 1
ATOM 4326 C CA . ARG B 1 226 ? 1.047 -27.941 -1.331 1 57.26 226 ARG B CA 1
ATOM 4327 C C . ARG B 1 226 ? 0.094 -28.735 -2.219 1 57.26 226 ARG B C 1
ATOM 4329 O O . ARG B 1 226 ? 0.481 -29.748 -2.804 1 57.26 226 ARG B O 1
ATOM 4336 N N . PRO B 1 227 ? -1.175 -28.326 -2.171 1 50.31 227 PRO B N 1
ATOM 4337 C CA . PRO B 1 227 ? -2.153 -29.064 -2.973 1 50.31 227 PRO B CA 1
ATOM 4338 C C . PRO B 1 227 ? -1.845 -29.017 -4.468 1 50.31 227 PRO B C 1
ATOM 4340 O O . PRO B 1 227 ? -2.409 -29.794 -5.243 1 50.31 227 PRO B O 1
ATOM 4343 N N . ARG B 1 228 ? -0.848 -28.057 -4.82 1 60.06 228 ARG B N 1
ATOM 4344 C CA . ARG B 1 228 ? -0.629 -27.911 -6.255 1 60.06 228 ARG B CA 1
ATOM 4345 C C . ARG B 1 228 ? 0.831 -28.163 -6.615 1 60.06 228 ARG B C 1
ATOM 4347 O O . ARG B 1 228 ? 1.726 -27.932 -5.8 1 60.06 228 ARG B O 1
ATOM 4354 N N . ASN B 1 229 ? 0.978 -28.783 -7.722 1 64.26 229 ASN B N 1
ATOM 4355 C CA . ASN B 1 229 ? 2.326 -28.98 -8.244 1 64.26 229 ASN B CA 1
ATOM 4356 C C . ASN B 1 229 ? 3.015 -27.649 -8.533 1 64.26 229 ASN B C 1
ATOM 4358 O O . ASN B 1 229 ? 2.363 -26.681 -8.928 1 64.26 229 ASN B O 1
ATOM 4362 N N . ILE B 1 230 ? 4.261 -27.62 -8.216 1 72.15 230 ILE B N 1
ATOM 4363 C CA . ILE B 1 230 ? 5.09 -26.445 -8.462 1 72.15 230 ILE B CA 1
ATOM 4364 C C . ILE B 1 230 ? 5.89 -26.638 -9.748 1 72.15 230 ILE B C 1
ATOM 4366 O O . ILE B 1 230 ? 6.49 -27.694 -9.961 1 72.15 230 ILE B O 1
ATOM 4370 N N . GLY B 1 231 ? 5.687 -25.704 -10.665 1 72.31 231 GLY B N 1
ATOM 4371 C CA . GLY B 1 231 ? 6.468 -25.715 -11.891 1 72.31 231 GLY B CA 1
ATOM 4372 C C . GLY B 1 231 ? 7.569 -24.671 -11.908 1 72.31 231 GLY B C 1
ATOM 4373 O O . GLY B 1 231 ? 7.376 -23.55 -11.432 1 72.31 231 GLY B O 1
ATOM 4374 N N . VAL B 1 232 ? 8.799 -25.204 -12.307 1 79.44 232 VAL B N 1
ATOM 4375 C CA . VAL B 1 232 ? 9.921 -24.281 -12.438 1 79.44 232 VAL B CA 1
ATOM 4376 C C . VAL B 1 232 ? 10.651 -24.539 -13.755 1 79.44 232 VAL B C 1
ATOM 4378 O O . VAL B 1 232 ? 10.646 -25.662 -14.264 1 79.44 232 VAL B O 1
ATOM 4381 N N . ASP B 1 233 ? 11.208 -23.524 -14.241 1 84.57 233 ASP B N 1
ATOM 4382 C CA . ASP B 1 233 ? 12.091 -23.65 -15.397 1 84.57 233 ASP B CA 1
ATOM 4383 C C . ASP B 1 233 ? 13.484 -24.114 -14.976 1 84.57 233 ASP B C 1
ATOM 4385 O O . ASP B 1 233 ? 13.935 -23.815 -13.868 1 84.57 233 ASP B O 1
ATOM 4389 N N . ILE B 1 234 ? 14.105 -24.924 -15.888 1 83.88 234 ILE B N 1
ATOM 4390 C CA . ILE B 1 234 ? 15.438 -25.399 -15.532 1 83.88 234 ILE B CA 1
ATOM 4391 C C . ILE B 1 234 ? 16.376 -25.248 -16.727 1 83.88 234 ILE B C 1
ATOM 4393 O O . ILE B 1 234 ? 15.925 -25.167 -17.872 1 83.88 234 ILE B O 1
ATOM 4397 N N . SER B 1 235 ? 17.617 -25.133 -16.39 1 85.41 235 SER B N 1
ATOM 4398 C CA . SER B 1 235 ? 18.735 -25.234 -17.322 1 85.41 235 SER B CA 1
ATOM 4399 C C . SER B 1 235 ? 19.9 -26.003 -16.707 1 85.41 235 SER B C 1
ATOM 4401 O O . SER B 1 235 ? 20.102 -25.966 -15.492 1 85.41 235 SER B O 1
ATOM 4403 N N . ILE B 1 236 ? 20.519 -26.794 -17.506 1 84.37 236 ILE B N 1
ATOM 4404 C CA . ILE B 1 236 ? 21.652 -27.58 -17.031 1 84.37 236 ILE B CA 1
ATOM 4405 C C . ILE B 1 236 ? 22.952 -26.994 -17.576 1 84.37 236 ILE B C 1
ATOM 4407 O O . ILE B 1 236 ? 23.061 -26.714 -18.773 1 84.37 236 ILE B O 1
ATOM 4411 N N . THR B 1 237 ? 23.848 -26.869 -16.68 1 84.04 237 THR B N 1
ATOM 4412 C CA . THR B 1 237 ? 25.149 -26.354 -17.093 1 84.04 237 THR B CA 1
ATOM 4413 C C . THR B 1 237 ? 26.043 -27.484 -17.595 1 84.04 237 THR B C 1
ATOM 4415 O O . THR B 1 237 ? 25.706 -28.661 -17.449 1 84.04 237 THR B O 1
ATOM 4418 N N . ASP B 1 238 ? 27.172 -26.993 -18.043 1 81.39 238 ASP B N 1
ATOM 4419 C CA . ASP B 1 238 ? 28.164 -27.947 -18.53 1 81.39 238 ASP B CA 1
ATOM 4420 C C . ASP B 1 238 ? 28.733 -28.781 -17.385 1 81.39 238 ASP B C 1
ATOM 4422 O O . ASP B 1 238 ? 29.205 -29.9 -17.599 1 81.39 238 ASP B O 1
ATOM 4426 N N . GLU B 1 239 ? 28.744 -28.37 -16.211 1 83.71 239 GLU B N 1
ATOM 4427 C CA . GLU B 1 239 ? 29.274 -29.057 -15.038 1 83.71 239 GLU B CA 1
ATOM 4428 C C . GLU B 1 239 ? 28.2 -29.904 -14.362 1 83.71 239 GLU B C 1
ATOM 4430 O O . GLU B 1 239 ? 28.348 -30.294 -13.202 1 83.71 239 GLU B O 1
ATOM 4435 N N . ASN B 1 240 ? 27.102 -30.109 -15.113 1 81.94 240 ASN B N 1
ATOM 4436 C CA . ASN B 1 240 ? 25.996 -30.938 -14.645 1 81.94 240 ASN B CA 1
ATOM 4437 C C . ASN B 1 240 ? 25.314 -30.325 -13.425 1 81.94 240 ASN B C 1
ATOM 4439 O O . ASN B 1 240 ? 24.897 -31.043 -12.515 1 81.94 240 ASN B O 1
ATOM 4443 N N . LYS B 1 241 ? 25.381 -29.031 -13.366 1 89.87 241 LYS B N 1
ATOM 4444 C CA . LYS B 1 241 ? 24.634 -28.293 -12.353 1 89.87 241 LYS B CA 1
ATOM 4445 C C . LYS B 1 241 ? 23.241 -27.926 -12.856 1 89.87 241 LYS B C 1
ATOM 4447 O O . LYS B 1 241 ? 23.076 -27.534 -14.013 1 89.87 241 LYS B O 1
ATOM 4452 N N . LEU B 1 242 ? 22.311 -28.201 -11.958 1 92.71 242 LEU B N 1
ATOM 4453 C CA . LEU B 1 242 ? 20.94 -27.862 -12.325 1 92.71 242 LEU B CA 1
ATOM 4454 C C . LEU B 1 242 ? 20.591 -26.447 -11.876 1 92.71 242 LEU B C 1
ATOM 4456 O O . LEU B 1 242 ? 20.694 -26.125 -10.69 1 92.71 242 LEU B O 1
ATOM 4460 N N . ILE B 1 243 ? 20.233 -25.624 -12.823 1 94.46 243 ILE B N 1
ATOM 4461 C CA . ILE B 1 243 ? 19.811 -24.258 -12.533 1 94.46 243 ILE B CA 1
ATOM 4462 C C . ILE B 1 243 ? 18.293 -24.15 -12.66 1 94.46 243 ILE B C 1
ATOM 4464 O O . ILE B 1 243 ? 17.74 -24.344 -13.745 1 94.46 243 ILE B O 1
ATOM 4468 N N . LEU B 1 244 ? 17.693 -23.933 -11.502 1 94.81 244 LEU B N 1
ATOM 4469 C CA . LEU B 1 244 ? 16.276 -23.587 -11.528 1 94.81 244 LEU B CA 1
ATOM 4470 C C . LEU B 1 244 ? 16.086 -22.098 -11.797 1 94.81 244 LEU B C 1
ATOM 4472 O O . LEU B 1 244 ? 16.829 -21.267 -11.269 1 94.81 244 LEU B O 1
ATOM 4476 N N . ILE B 1 245 ? 15.107 -21.783 -12.622 1 95.21 245 ILE B N 1
ATOM 4477 C CA . ILE B 1 245 ? 14.885 -20.394 -13.006 1 95.21 245 ILE B CA 1
ATOM 4478 C C . ILE B 1 245 ? 13.41 -20.039 -12.83 1 95.21 245 ILE B C 1
ATOM 4480 O O . ILE B 1 245 ? 12.529 -20.796 -13.246 1 95.21 245 ILE B O 1
ATOM 4484 N N . ASP B 1 246 ? 13.192 -18.946 -12.204 1 95.2 246 ASP B N 1
ATOM 4485 C CA . ASP B 1 246 ? 11.813 -18.476 -12.111 1 95.2 246 ASP B CA 1
ATOM 4486 C C . ASP B 1 246 ? 11.71 -16.999 -12.482 1 95.2 246 ASP B C 1
ATOM 4488 O O . ASP B 1 246 ? 12.618 -16.216 -12.193 1 95.2 246 ASP B O 1
ATOM 4492 N N . PHE B 1 247 ? 10.626 -16.704 -13.143 1 94.51 247 PHE B N 1
ATOM 4493 C CA . PHE B 1 247 ? 10.224 -15.346 -13.489 1 94.51 247 PHE B CA 1
ATOM 4494 C C . PHE B 1 247 ? 8.985 -14.931 -12.704 1 94.51 247 PHE B C 1
ATOM 4496 O O . PHE B 1 247 ? 7.877 -15.382 -13 1 94.51 247 PHE B O 1
ATOM 4503 N N . PRO B 1 248 ? 9.125 -14.088 -11.717 1 95.19 248 PRO B N 1
ATOM 4504 C CA . PRO B 1 248 ? 8.014 -13.793 -10.809 1 95.19 248 PRO B CA 1
ATOM 4505 C C . PRO B 1 248 ? 6.934 -12.931 -11.459 1 95.19 248 PRO B C 1
ATOM 4507 O O . PRO B 1 248 ? 7.013 -11.701 -11.418 1 95.19 248 PRO B O 1
ATOM 4510 N N . THR B 1 249 ? 5.853 -13.508 -11.858 1 92.75 249 THR B N 1
ATOM 4511 C CA . THR B 1 249 ? 4.773 -12.799 -12.534 1 92.75 249 THR B CA 1
ATOM 4512 C C . THR B 1 249 ? 4.011 -11.912 -11.554 1 92.75 249 THR B C 1
ATOM 4514 O O . THR B 1 249 ? 3.261 -11.025 -11.965 1 92.75 249 THR B O 1
ATOM 4517 N N . THR B 1 250 ? 4.278 -12.122 -10.273 1 94.08 250 THR B N 1
ATOM 4518 C CA . THR B 1 250 ? 3.671 -11.288 -9.241 1 94.08 250 THR B CA 1
ATOM 4519 C C . THR B 1 250 ? 4.072 -9.827 -9.421 1 94.08 250 THR B C 1
ATOM 4521 O O . THR B 1 250 ? 3.404 -8.926 -8.909 1 94.08 250 THR B O 1
ATOM 4524 N N . LEU B 1 251 ? 5.13 -9.567 -10.229 1 95.39 251 LEU B N 1
ATOM 4525 C CA . LEU B 1 251 ? 5.626 -8.214 -10.456 1 95.39 251 LEU B CA 1
ATOM 4526 C C . LEU B 1 251 ? 4.62 -7.394 -11.257 1 95.39 251 LEU B C 1
ATOM 4528 O O . LEU B 1 251 ? 4.711 -6.165 -11.303 1 95.39 251 LEU B O 1
ATOM 4532 N N . SER B 1 252 ? 3.65 -8.064 -11.872 1 93.13 252 SER B N 1
ATOM 4533 C CA . SER B 1 252 ? 2.619 -7.334 -12.602 1 93.13 252 SER B CA 1
ATOM 4534 C C . SER B 1 252 ? 1.822 -6.425 -11.673 1 93.13 252 SER B C 1
ATOM 4536 O O . SER B 1 252 ? 1.263 -5.418 -12.112 1 93.13 252 SER B O 1
ATOM 4538 N N . GLY B 1 253 ? 1.789 -6.8 -10.428 1 92.38 253 GLY B N 1
ATOM 4539 C CA . GLY B 1 253 ? 1.1 -5.98 -9.444 1 92.38 253 GLY B CA 1
ATOM 4540 C C . GLY B 1 253 ? 1.709 -4.6 -9.285 1 92.38 253 GLY B C 1
ATOM 4541 O O . GLY B 1 253 ? 1.005 -3.637 -8.975 1 92.38 253 GLY B O 1
ATOM 4542 N N . ILE B 1 254 ? 3.013 -4.49 -9.492 1 91.63 254 ILE B N 1
ATOM 4543 C CA . ILE B 1 254 ? 3.697 -3.206 -9.382 1 91.63 254 ILE B CA 1
ATOM 4544 C C . ILE B 1 254 ? 3.199 -2.261 -10.472 1 91.63 254 ILE B C 1
ATOM 4546 O O . ILE B 1 254 ? 2.874 -1.103 -10.198 1 91.63 254 ILE B O 1
ATOM 4550 N N . ASN B 1 255 ? 3.098 -2.774 -11.681 1 88.98 255 ASN B N 1
ATOM 4551 C CA . ASN B 1 255 ? 2.564 -1.971 -12.776 1 88.98 255 ASN B CA 1
ATOM 4552 C C . ASN B 1 255 ? 1.132 -1.524 -12.498 1 88.98 255 ASN B C 1
ATOM 4554 O O . ASN B 1 255 ? 0.765 -0.385 -12.79 1 88.98 255 ASN B O 1
ATOM 4558 N N . HIS B 1 256 ? 0.481 -2.418 -12 1 87.51 256 HIS B N 1
ATOM 4559 C CA . HIS B 1 256 ? -0.901 -2.091 -11.668 1 87.51 256 HIS B CA 1
ATOM 4560 C C . HIS B 1 256 ? -0.97 -0.949 -10.659 1 87.51 256 HIS B C 1
ATOM 4562 O O . HIS B 1 256 ? -1.709 0.017 -10.858 1 87.51 256 HIS B O 1
ATOM 4568 N N . ALA B 1 257 ? -0.232 -1.075 -9.635 1 86.69 257 ALA B N 1
ATOM 4569 C CA . ALA B 1 257 ? -0.23 -0.054 -8.59 1 86.69 257 ALA B CA 1
ATOM 4570 C C . ALA B 1 257 ? 0.18 1.304 -9.151 1 86.69 257 ALA B C 1
ATOM 4572 O O . ALA B 1 257 ? -0.469 2.317 -8.879 1 86.69 257 ALA B O 1
ATOM 4573 N N . ILE B 1 258 ? 1.198 1.328 -9.987 1 86.75 258 ILE B N 1
ATOM 4574 C CA . ILE B 1 258 ? 1.718 2.582 -10.521 1 86.75 258 ILE B CA 1
ATOM 4575 C C . ILE B 1 258 ? 0.706 3.189 -11.491 1 86.75 258 ILE B C 1
ATOM 4577 O O . ILE B 1 258 ? 0.515 4.407 -11.516 1 86.75 258 ILE B O 1
ATOM 4581 N N . SER B 1 259 ? 0.083 2.364 -12.258 1 85.89 259 SER B N 1
ATOM 4582 C CA . SER B 1 259 ? -0.857 2.857 -13.259 1 85.89 259 SER B CA 1
ATOM 4583 C C . SER B 1 259 ? -2.032 3.577 -12.606 1 85.89 259 SER B C 1
ATOM 4585 O O . SER B 1 259 ? -2.62 4.482 -13.201 1 85.89 259 SER B O 1
ATOM 4587 N N . TYR B 1 260 ? -2.308 3.257 -11.467 1 76.73 260 TYR B N 1
ATOM 4588 C CA . TYR B 1 260 ? -3.425 3.88 -10.766 1 76.73 260 TYR B CA 1
ATOM 4589 C C . TYR B 1 260 ? -2.985 5.162 -10.068 1 76.73 260 TYR B C 1
ATOM 4591 O O . TYR B 1 260 ? -3.733 6.142 -10.028 1 76.73 260 TYR B O 1
ATOM 4599 N N . LEU B 1 261 ? -1.82 5.13 -9.546 1 75.29 261 LEU B N 1
ATOM 4600 C CA . LEU B 1 261 ? -1.35 6.249 -8.736 1 75.29 261 LEU B CA 1
ATOM 4601 C C . LEU B 1 261 ? -0.82 7.374 -9.618 1 75.29 261 LEU B C 1
ATOM 4603 O O . LEU B 1 261 ? -0.911 8.549 -9.255 1 75.29 261 LEU B O 1
ATOM 4607 N N . LEU B 1 262 ? -0.18 6.9 -10.731 1 80.75 262 LEU B N 1
ATOM 4608 C CA . LEU B 1 262 ? 0.422 7.852 -11.659 1 80.75 262 LEU B CA 1
ATOM 4609 C C . LEU B 1 262 ? 0.018 7.539 -13.096 1 80.75 262 LEU B C 1
ATOM 4611 O O . LEU B 1 262 ? 0.873 7.247 -13.935 1 80.75 262 LEU B O 1
ATOM 4615 N N . PRO B 1 263 ? -1.27 7.737 -13.349 1 78.22 263 PRO B N 1
ATOM 4616 C CA . PRO B 1 263 ? -1.747 7.307 -14.666 1 78.22 263 PRO B CA 1
ATOM 4617 C C . PRO B 1 263 ? -1.054 8.04 -15.812 1 78.22 263 PRO B C 1
ATOM 4619 O O . PRO B 1 263 ? -0.724 7.427 -16.831 1 78.22 263 PRO B O 1
ATOM 4622 N N . LYS B 1 264 ? -0.839 9.321 -15.607 1 82.08 264 LYS B N 1
ATOM 4623 C CA . LYS B 1 264 ? -0.193 10.085 -16.67 1 82.08 264 LYS B CA 1
ATOM 4624 C C . LYS B 1 264 ? 1.254 9.641 -16.865 1 82.08 264 LYS B C 1
ATOM 4626 O O . LYS B 1 264 ? 1.683 9.383 -17.991 1 82.08 264 LYS B O 1
ATOM 4631 N N . GLU B 1 265 ? 1.968 9.539 -15.791 1 81.84 265 GLU B N 1
ATOM 4632 C CA . GLU B 1 265 ? 3.369 9.133 -15.851 1 81.84 265 GLU B CA 1
ATOM 4633 C C . GLU B 1 265 ? 3.509 7.715 -16.396 1 81.84 265 GLU B C 1
ATOM 4635 O O . GLU B 1 265 ? 4.458 7.415 -17.125 1 81.84 265 GLU B O 1
ATOM 4640 N N . TYR B 1 266 ? 2.567 6.889 -16.068 1 84.26 266 TYR B N 1
ATOM 4641 C CA . TYR B 1 266 ? 2.57 5.505 -16.529 1 84.26 266 TYR B CA 1
ATOM 4642 C C . TYR B 1 266 ? 2.347 5.432 -18.035 1 84.26 266 TYR B C 1
ATOM 4644 O O . TYR B 1 266 ? 3.08 4.738 -18.744 1 84.26 266 TYR B O 1
ATOM 4652 N N . ARG B 1 267 ? 1.463 6.191 -18.502 1 84.59 267 ARG B N 1
ATOM 4653 C CA . ARG B 1 267 ? 1.123 6.169 -19.921 1 84.59 267 ARG B CA 1
ATOM 4654 C C . ARG B 1 267 ? 2.27 6.711 -20.768 1 84.59 267 ARG B C 1
ATOM 4656 O O . ARG B 1 267 ? 2.553 6.188 -21.847 1 84.59 267 ARG B O 1
ATOM 4663 N N . GLU B 1 268 ? 2.957 7.636 -20.178 1 88.16 268 GLU B N 1
ATOM 4664 C CA . GLU B 1 268 ? 3.993 8.329 -20.938 1 88.16 268 GLU B CA 1
ATOM 4665 C C . GLU B 1 268 ? 5.363 7.7 -20.702 1 88.16 268 GLU B C 1
ATOM 4667 O O . GLU B 1 268 ? 6.351 8.098 -21.324 1 88.16 268 GLU B O 1
ATOM 4672 N N . HIS B 1 269 ? 5.336 6.757 -19.896 1 87.24 269 HIS B N 1
ATOM 4673 C CA . HIS B 1 269 ? 6.609 6.157 -19.51 1 87.24 269 HIS B CA 1
ATOM 4674 C C . HIS B 1 269 ? 7.637 7.226 -19.157 1 87.24 269 HIS B C 1
ATOM 4676 O O . HIS B 1 269 ? 8.761 7.204 -19.664 1 87.24 269 HIS B O 1
ATOM 4682 N N . SER B 1 270 ? 7.273 8.139 -18.345 1 87.93 270 SER B N 1
ATOM 4683 C CA . SER B 1 270 ? 8.073 9.307 -17.99 1 87.93 270 SER B CA 1
ATOM 4684 C C . SER B 1 270 ? 9.248 8.922 -17.098 1 87.93 270 SER B C 1
ATOM 4686 O O . SER B 1 270 ? 9.358 7.771 -16.669 1 87.93 270 SER B O 1
ATOM 4688 N N . GLN B 1 271 ? 10.132 9.848 -16.904 1 87.15 271 GLN B N 1
ATOM 4689 C CA . GLN B 1 271 ? 11.255 9.64 -15.995 1 87.15 271 GLN B CA 1
ATOM 4690 C C . GLN B 1 271 ? 10.768 9.323 -14.584 1 87.15 271 GLN B C 1
ATOM 4692 O O . GLN B 1 271 ? 11.36 8.495 -13.889 1 87.15 271 GLN B O 1
ATOM 4697 N N . ASP B 1 272 ? 9.692 9.88 -14.225 1 85.95 272 ASP B N 1
ATOM 4698 C CA . ASP B 1 272 ? 9.118 9.627 -12.907 1 85.95 272 ASP B CA 1
ATOM 4699 C C . ASP B 1 272 ? 8.649 8.179 -12.781 1 85.95 272 ASP B C 1
ATOM 4701 O O . ASP B 1 272 ? 8.855 7.542 -11.746 1 85.95 272 ASP B O 1
ATOM 4705 N N . TYR B 1 273 ? 8.027 7.733 -13.846 1 89.25 273 TYR B N 1
ATOM 4706 C CA . TYR B 1 273 ? 7.622 6.332 -13.861 1 89.25 273 TYR B CA 1
ATOM 4707 C C . TYR B 1 273 ? 8.821 5.415 -13.653 1 89.25 273 TYR B C 1
ATOM 4709 O O . TYR B 1 273 ? 8.771 4.492 -12.837 1 89.25 273 TYR B O 1
ATOM 4717 N N . LYS B 1 274 ? 9.874 5.705 -14.342 1 91.47 274 LYS B N 1
ATOM 4718 C CA . LYS B 1 274 ? 11.064 4.861 -14.273 1 91.47 274 LYS B CA 1
ATOM 4719 C C . LYS B 1 274 ? 11.669 4.878 -12.872 1 91.47 274 LYS B C 1
ATOM 4721 O O . LYS B 1 274 ? 12.12 3.845 -12.372 1 91.47 274 LYS B O 1
ATOM 4726 N N . ILE B 1 275 ? 11.67 6.023 -12.253 1 90.04 275 ILE B N 1
ATOM 4727 C CA . ILE B 1 275 ? 12.219 6.173 -10.91 1 90.04 275 ILE B CA 1
ATOM 4728 C C . ILE B 1 275 ? 11.398 5.349 -9.921 1 90.04 275 ILE B C 1
ATOM 4730 O O . ILE B 1 275 ? 11.955 4.606 -9.11 1 90.04 275 ILE B O 1
ATOM 4734 N N . ILE B 1 276 ? 10.121 5.418 -10.045 1 89.72 276 ILE B N 1
ATOM 4735 C CA . ILE B 1 276 ? 9.235 4.721 -9.12 1 89.72 276 ILE B CA 1
ATOM 4736 C C . ILE B 1 276 ? 9.334 3.214 -9.346 1 89.72 276 ILE B C 1
ATOM 4738 O O . ILE B 1 276 ? 9.39 2.438 -8.389 1 89.72 276 ILE B O 1
ATOM 4742 N N . LEU B 1 277 ? 9.338 2.823 -10.601 1 92.51 277 LEU B N 1
ATOM 4743 C CA . LEU B 1 277 ? 9.47 1.408 -10.931 1 92.51 277 LEU B CA 1
ATOM 4744 C C . LEU B 1 277 ? 10.753 0.831 -10.342 1 92.51 277 LEU B C 1
ATOM 4746 O O . LEU B 1 277 ? 10.728 -0.224 -9.704 1 92.51 277 LEU B O 1
ATOM 4750 N N . GLU B 1 278 ? 11.813 1.515 -10.553 1 92.65 278 GLU B N 1
ATOM 4751 C CA . GLU B 1 278 ? 13.099 1.052 -10.04 1 92.65 278 GLU B CA 1
ATOM 4752 C C . GLU B 1 278 ? 13.074 0.927 -8.52 1 92.65 278 GLU B C 1
ATOM 4754 O O . GLU B 1 278 ? 13.583 -0.048 -7.963 1 92.65 278 GLU B O 1
ATOM 4759 N N . ARG B 1 279 ? 12.52 1.859 -7.922 1 89.78 279 ARG B N 1
ATOM 4760 C CA . ARG B 1 279 ? 12.404 1.832 -6.468 1 89.78 279 ARG B CA 1
ATOM 4761 C C . ARG B 1 279 ? 11.606 0.618 -6.004 1 89.78 279 ARG B C 1
ATOM 4763 O O . ARG B 1 279 ? 12.001 -0.068 -5.059 1 89.78 279 ARG B O 1
ATOM 4770 N N . GLU B 1 280 ? 10.477 0.363 -6.66 1 90.23 280 GLU B N 1
ATOM 4771 C CA . GLU B 1 280 ? 9.616 -0.752 -6.276 1 90.23 280 GLU B CA 1
ATOM 4772 C C . GLU B 1 280 ? 10.3 -2.091 -6.533 1 90.23 280 GLU B C 1
ATOM 4774 O O . GLU B 1 280 ? 10.176 -3.021 -5.733 1 90.23 280 GLU B O 1
ATOM 4779 N N . LEU B 1 281 ? 11.009 -2.193 -7.629 1 93.66 281 LEU B N 1
ATOM 4780 C CA . LEU B 1 281 ? 11.725 -3.428 -7.928 1 93.66 281 LEU B CA 1
ATOM 4781 C C . LEU B 1 281 ? 12.828 -3.679 -6.905 1 93.66 281 LEU B C 1
ATOM 4783 O O . LEU B 1 281 ? 13.007 -4.809 -6.444 1 93.66 281 LEU B O 1
ATOM 4787 N N . ASN B 1 282 ? 13.513 -2.643 -6.534 1 91.58 282 ASN B N 1
ATOM 4788 C CA . ASN B 1 282 ? 14.553 -2.773 -5.52 1 91.58 282 ASN B CA 1
ATOM 4789 C C . ASN B 1 282 ? 13.97 -3.169 -4.166 1 91.58 282 ASN B C 1
ATOM 4791 O O . ASN B 1 282 ? 14.561 -3.971 -3.442 1 91.58 282 ASN B O 1
ATOM 4795 N N . LYS B 1 283 ? 12.869 -2.582 -3.886 1 89.21 283 LYS B N 1
ATOM 4796 C CA . LYS B 1 283 ? 12.208 -2.936 -2.633 1 89.21 283 LYS B CA 1
ATOM 4797 C C . LYS B 1 283 ? 11.763 -4.396 -2.64 1 89.21 283 LYS B C 1
ATOM 4799 O O . LYS B 1 283 ? 11.807 -5.068 -1.608 1 89.21 283 LYS B O 1
ATOM 4804 N N . PHE B 1 284 ? 11.293 -4.891 -3.778 1 93.4 284 PHE B N 1
ATOM 4805 C CA . PHE B 1 284 ? 10.934 -6.297 -3.92 1 93.4 284 PHE B CA 1
ATOM 4806 C C . PHE B 1 284 ? 12.134 -7.193 -3.636 1 93.4 284 PHE B C 1
ATOM 4808 O O . PHE B 1 284 ? 12.041 -8.13 -2.841 1 93.4 284 PHE B O 1
ATOM 4815 N N . ILE B 1 285 ? 13.237 -6.842 -4.189 1 94.06 285 ILE B N 1
ATOM 4816 C CA . ILE B 1 285 ? 14.466 -7.615 -4.047 1 94.06 285 ILE B CA 1
ATOM 4817 C C . ILE B 1 285 ? 14.933 -7.582 -2.594 1 94.06 285 ILE B C 1
ATOM 4819 O O . ILE B 1 285 ? 15.245 -8.623 -2.011 1 94.06 285 ILE B O 1
ATOM 4823 N N . GLU B 1 286 ? 14.938 -6.431 -2.015 1 90.31 286 GLU B N 1
ATOM 4824 C CA . GLU B 1 286 ? 15.374 -6.284 -0.629 1 90.31 286 GLU B CA 1
ATOM 4825 C C . GLU B 1 286 ? 14.481 -7.08 0.318 1 90.31 286 GLU B C 1
ATOM 4827 O O . GLU B 1 286 ? 14.968 -7.701 1.265 1 90.31 286 GLU B O 1
ATOM 4832 N N . SER B 1 287 ? 13.204 -6.978 0.054 1 90.76 287 SER B N 1
ATOM 4833 C CA . SER B 1 287 ? 12.263 -7.733 0.875 1 90.76 287 SER B CA 1
ATOM 4834 C C . SER B 1 287 ? 12.528 -9.232 0.781 1 90.76 287 SER B C 1
ATOM 4836 O O . SER B 1 287 ? 12.531 -9.932 1.796 1 90.76 287 SER B O 1
ATOM 4838 N N . LEU B 1 288 ? 12.75 -9.747 -0.404 1 93.87 288 LEU B N 1
ATOM 4839 C CA . LEU B 1 288 ? 13.049 -11.162 -0.593 1 93.87 288 LEU B CA 1
ATOM 4840 C C . LEU B 1 288 ? 14.324 -11.551 0.148 1 93.87 288 LEU B C 1
ATOM 4842 O O . LEU B 1 288 ? 14.369 -12.591 0.81 1 93.87 288 LEU B O 1
ATOM 4846 N N . GLU B 1 289 ? 15.284 -10.702 0.045 1 92.43 289 GLU B N 1
ATOM 4847 C CA . GLU B 1 289 ? 16.562 -10.995 0.687 1 92.43 289 GLU B CA 1
ATOM 4848 C C . GLU B 1 289 ? 16.403 -11.125 2.199 1 92.43 289 GLU B C 1
ATOM 4850 O O . GLU B 1 289 ? 16.992 -12.014 2.817 1 92.43 289 GLU B O 1
ATOM 4855 N N . ILE B 1 290 ? 15.654 -10.31 2.738 1 89.93 290 ILE B N 1
ATOM 4856 C CA . ILE B 1 290 ? 15.398 -10.367 4.173 1 89.93 290 ILE B CA 1
ATOM 4857 C C . ILE B 1 290 ? 14.654 -11.656 4.514 1 89.93 290 ILE B C 1
ATOM 4859 O O . ILE B 1 290 ? 14.992 -12.337 5.485 1 89.93 290 ILE B O 1
ATOM 4863 N N . ILE B 1 291 ? 13.666 -11.917 3.716 1 91.48 291 ILE B N 1
ATOM 4864 C CA . ILE B 1 291 ? 12.88 -13.126 3.935 1 91.48 291 ILE B CA 1
ATOM 4865 C C . ILE B 1 291 ? 13.778 -14.355 3.813 1 91.48 291 ILE B C 1
ATOM 4867 O O . ILE B 1 291 ? 13.674 -15.288 4.613 1 91.48 291 ILE B O 1
ATOM 4871 N N . PHE B 1 292 ? 14.693 -14.349 2.849 1 93.96 292 PHE B N 1
ATOM 4872 C CA . PHE B 1 292 ? 15.608 -15.469 2.661 1 93.96 292 PHE B CA 1
ATOM 4873 C C . PHE B 1 292 ? 16.517 -15.635 3.872 1 93.96 292 PHE B C 1
ATOM 4875 O O . PHE B 1 292 ? 16.759 -16.756 4.325 1 93.96 292 PHE B O 1
ATOM 4882 N N . GLN B 1 293 ? 16.987 -14.549 4.376 1 90.7 293 GLN B N 1
ATOM 4883 C CA . GLN B 1 293 ? 17.865 -14.58 5.542 1 90.7 293 GLN B CA 1
ATOM 4884 C C . GLN B 1 293 ? 17.137 -15.133 6.764 1 90.7 293 GLN B C 1
ATOM 4886 O O . GLN B 1 293 ? 17.689 -15.951 7.503 1 90.7 293 GLN B O 1
ATOM 4891 N N . ARG B 1 294 ? 15.946 -14.791 6.901 1 88.86 294 ARG B N 1
ATOM 4892 C CA . ARG B 1 294 ? 15.156 -15.195 8.059 1 88.86 294 ARG B CA 1
ATOM 4893 C C . ARG B 1 294 ? 14.768 -16.667 7.97 1 88.86 294 ARG B C 1
ATOM 4895 O O . ARG B 1 294 ? 14.467 -17.298 8.986 1 88.86 294 ARG B O 1
ATOM 4902 N N . ASN B 1 295 ? 14.748 -17.15 6.781 1 90.17 295 ASN B N 1
ATOM 4903 C CA . ASN B 1 295 ? 14.315 -18.529 6.59 1 90.17 295 ASN B CA 1
ATOM 4904 C C . ASN B 1 295 ? 15.48 -19.435 6.202 1 90.17 295 ASN B C 1
ATOM 4906 O O . ASN B 1 295 ? 15.275 -20.584 5.808 1 90.17 295 ASN B O 1
ATOM 4910 N N . ASN B 1 296 ? 16.737 -18.906 6.195 1 88.26 296 ASN B N 1
ATOM 4911 C CA . ASN B 1 296 ? 17.958 -19.649 5.902 1 88.26 296 ASN B CA 1
ATOM 4912 C C . ASN B 1 296 ? 17.924 -20.255 4.502 1 88.26 296 ASN B C 1
ATOM 4914 O O . ASN B 1 296 ? 18.204 -21.442 4.327 1 88.26 296 ASN B O 1
ATOM 4918 N N . CYS B 1 297 ? 17.479 -19.521 3.503 1 87.48 297 CYS B N 1
ATOM 4919 C CA . CYS B 1 297 ? 17.388 -19.945 2.11 1 87.48 297 CYS B CA 1
ATOM 4920 C C . CYS B 1 297 ? 18.476 -19.289 1.268 1 87.48 297 CYS B C 1
ATOM 4922 O O . CYS B 1 297 ? 18.581 -19.552 0.069 1 87.48 297 CYS B O 1
ATOM 4924 N N . ASN B 1 298 ? 19.343 -18.588 1.744 1 82.34 298 ASN B N 1
ATOM 4925 C CA . ASN B 1 298 ? 20.237 -17.7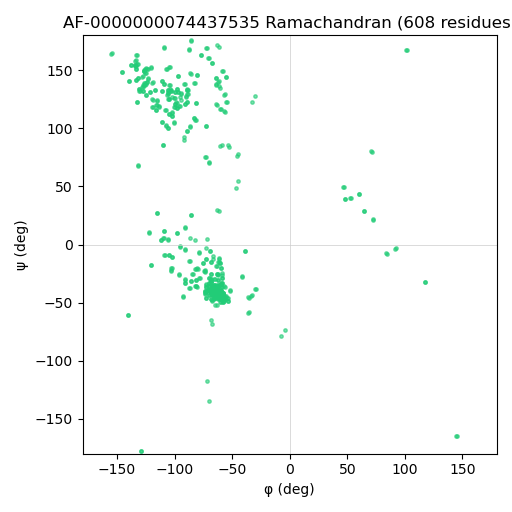04 1.003 1 82.34 298 ASN B CA 1
ATOM 4926 C C . ASN B 1 298 ? 21.298 -18.491 0.24 1 82.34 298 ASN B C 1
ATOM 4928 O O . ASN B 1 298 ? 21.862 -17.995 -0.737 1 82.34 298 ASN B O 1
ATOM 4932 N N . ASP B 1 299 ? 21.622 -19.642 0.574 1 86.41 299 ASP B N 1
ATOM 4933 C CA . ASP B 1 299 ? 22.688 -20.39 -0.086 1 86.41 299 ASP B CA 1
ATOM 4934 C C . ASP B 1 299 ? 22.198 -21.007 -1.394 1 86.41 299 ASP B C 1
ATOM 4936 O O . ASP B 1 299 ? 22.985 -21.225 -2.317 1 86.41 299 ASP B O 1
ATOM 4940 N N . PHE B 1 300 ? 20.971 -21.166 -1.546 1 90.11 300 PHE B N 1
ATOM 4941 C CA . PHE B 1 300 ? 20.358 -21.896 -2.649 1 90.11 300 PHE B CA 1
ATOM 4942 C C . PHE B 1 300 ? 19.779 -20.934 -3.68 1 90.11 300 PHE B C 1
ATOM 4944 O O . PHE B 1 300 ? 19.689 -21.265 -4.864 1 90.11 300 PHE B O 1
ATOM 4951 N N . ILE B 1 301 ? 19.489 -19.72 -3.299 1 95.02 301 ILE B N 1
ATOM 4952 C CA . ILE B 1 301 ? 18.695 -18.821 -4.13 1 95.02 301 ILE B CA 1
ATOM 4953 C C . ILE B 1 301 ? 19.531 -17.605 -4.52 1 95.02 301 ILE B C 1
ATOM 4955 O O . ILE B 1 301 ? 20.207 -17.011 -3.676 1 95.02 301 ILE B O 1
ATOM 4959 N N . VAL B 1 302 ? 19.522 -17.239 -5.784 1 95.26 302 VAL B N 1
ATOM 4960 C CA . VAL B 1 302 ? 20.185 -16.044 -6.295 1 95.26 302 VAL B CA 1
ATOM 4961 C C . VAL B 1 302 ? 19.188 -15.193 -7.078 1 95.26 302 VAL B C 1
ATOM 4963 O O . VAL B 1 302 ? 18.364 -15.723 -7.827 1 95.26 302 VAL B O 1
ATOM 4966 N N . ILE B 1 303 ? 19.222 -13.932 -6.878 1 96.5 303 ILE B N 1
ATOM 4967 C CA . ILE B 1 303 ? 18.396 -13.002 -7.64 1 96.5 303 ILE B CA 1
ATOM 4968 C C . ILE B 1 303 ? 19.227 -12.364 -8.751 1 96.5 303 ILE B C 1
ATOM 4970 O O . ILE B 1 303 ? 20.332 -11.873 -8.504 1 96.5 303 ILE B O 1
ATOM 4974 N N . GLU B 1 304 ? 18.72 -12.365 -9.927 1 95.49 304 GLU B N 1
ATOM 4975 C CA . GLU B 1 304 ? 19.424 -11.801 -11.075 1 95.49 304 GLU B CA 1
ATOM 4976 C C . GLU B 1 304 ? 18.549 -10.799 -11.822 1 95.49 304 GLU B C 1
ATOM 4978 O O . GLU B 1 304 ? 17.37 -11.06 -12.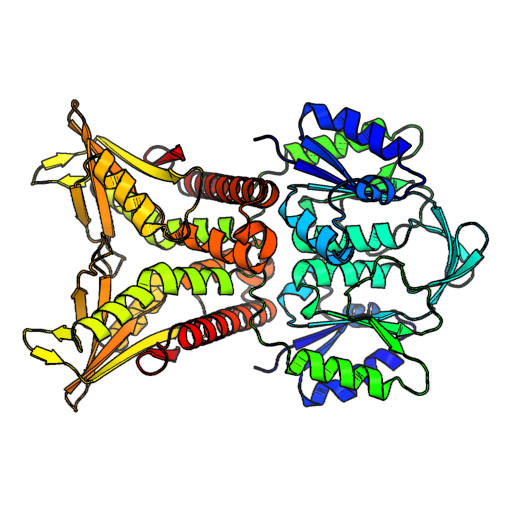07 1 95.49 304 GLU B O 1
ATOM 4983 N N . ARG B 1 305 ? 19.13 -9.716 -12.162 1 94.75 305 ARG B N 1
ATOM 4984 C CA . ARG B 1 305 ? 18.456 -8.704 -12.969 1 94.75 305 ARG B CA 1
ATOM 4985 C C . ARG B 1 305 ? 18.815 -8.851 -14.444 1 94.75 305 ARG B C 1
ATOM 4987 O O . ARG B 1 305 ? 19.964 -9.145 -14.782 1 94.75 305 ARG B O 1
ATOM 4994 N N . PHE B 1 306 ? 17.864 -8.569 -15.283 1 93.73 306 PHE B N 1
ATOM 4995 C CA . PHE B 1 306 ? 18.147 -8.661 -16.711 1 93.73 306 PHE B CA 1
ATOM 4996 C C . PHE B 1 306 ? 17.462 -7.531 -17.472 1 93.73 306 PHE B C 1
ATOM 4998 O O . PHE B 1 306 ? 16.487 -6.952 -16.989 1 93.73 306 PHE B O 1
#

pLDDT: mean 83.91, std 13.8, range [30.82, 97.2]

Foldseek 3Di:
DFAEEEEEAAPVCVVLVVVLCVVLVVRHHYDYDYPVVVVPPPPPPPDDPVLVLLLVLLQGQAYEQEFEQPDWDADPRDIAGTGDPVSVVSQVSNCVQNNQLRYAYEYEPRHDDDPPCPPRNYQHDDPPCSVVSSVVNSVSNVPPQLPPPDPDLLLVLLVCCCVQAVVQVLVVCVVVQADDDPRDGANAEAEEEEAELDADLCNVVVVVVVCVVQVWDKDWDDGPPDPDIHIWTWDADPVRYIYTYDYRPSLNVVLVVCCVSPVPCSVVVHPSVSSSSNVSSVSNVSSNVVVCVVVVNVVRYHYHYD/DFAEEEEEAAPVCVVLVVVLCVVLVVRHHYDYDYPVVVVPPPVPDPDDPVLVLLLVLLQGQAYEFEFEQPDWDADPRDIAGTGDPVSVVSQVSNCVRNNQLRYAYEYEPRHDDDPPCPPRNYQHDDPPCSVVSSVVNSVSNVPPQLPPPDVDLLLVLLVCCCVQAVVQVLVVCVVVQADDDPRDGANAEAEEEEAELDADLCNVVVVVVVCVVQVWDKDWDDGPPDPDIHIWTWDADPVRYIYTYDYRPSLNVVLVVCCVSPVPCSVVVHPSVSSSSNVSSVSNVSSNVVVCVVVVNVVRYHYYYD